Protein AF-0000000087426298 (afdb_homodimer)

Structure (mmCIF, N/CA/C/O backbone):
data_AF-0000000087426298-model_v1
#
loop_
_entity.id
_entity.type
_entity.pdbx_description
1 polymer '3-keto-5-aminohexanoate cleavage protein'
#
loop_
_atom_site.group_PDB
_atom_site.id
_atom_site.type_symbol
_atom_site.label_atom_id
_atom_site.label_alt_id
_atom_site.label_comp_id
_atom_site.label_asym_id
_atom_site.label_entity_id
_atom_site.label_seq_id
_atom_site.pdbx_PDB_ins_code
_atom_site.Cartn_x
_atom_site.Cartn_y
_atom_site.Cartn_z
_atom_site.occupancy
_atom_site.B_iso_or_equiv
_atom_site.auth_seq_id
_atom_site.auth_comp_id
_atom_site.auth_asym_id
_atom_site.auth_atom_id
_atom_site.pdbx_PDB_model_num
ATOM 1 N N . MET A 1 1 ? 4.633 -12.445 -34 1 60.09 1 MET A N 1
ATOM 2 C CA . MET A 1 1 ? 3.557 -13.164 -33.312 1 60.09 1 MET A CA 1
ATOM 3 C C . MET A 1 1 ? 3.508 -12.789 -31.844 1 60.09 1 MET A C 1
ATOM 5 O O . MET A 1 1 ? 4.527 -12.422 -31.266 1 60.09 1 MET A O 1
ATOM 9 N N . MET A 1 2 ? 2.24 -12.688 -31.297 1 80.25 2 MET A N 1
ATOM 10 C CA . MET A 1 2 ? 2.1 -12.344 -29.875 1 80.25 2 MET A CA 1
ATOM 11 C C . MET A 1 2 ? 2.717 -13.422 -29 1 80.25 2 MET A C 1
ATOM 13 O O . MET A 1 2 ? 2.689 -14.609 -29.344 1 80.25 2 MET A O 1
ATOM 17 N N . THR A 1 3 ? 3.381 -13.016 -28 1 95 3 THR A N 1
ATOM 18 C CA . THR A 1 3 ? 3.928 -13.938 -27.016 1 95 3 THR A CA 1
ATOM 19 C C . THR A 1 3 ? 2.842 -14.875 -26.5 1 95 3 THR A C 1
ATOM 21 O O . THR A 1 3 ? 1.746 -14.43 -26.141 1 95 3 THR A O 1
ATOM 24 N N . PRO A 1 4 ? 3.08 -16.188 -26.609 1 98.69 4 PRO A N 1
ATOM 25 C CA . PRO A 1 4 ? 2.076 -17.109 -26.094 1 98.69 4 PRO A CA 1
ATOM 26 C C . PRO A 1 4 ? 1.672 -16.812 -24.656 1 98.69 4 PRO A C 1
ATOM 28 O O . PRO A 1 4 ? 2.498 -16.359 -23.859 1 98.69 4 PRO A O 1
ATOM 31 N N . LEU A 1 5 ? 0.423 -17.109 -24.328 1 98.88 5 LEU A N 1
ATOM 32 C CA . LEU A 1 5 ? -0.177 -16.75 -23.047 1 98.88 5 LEU A CA 1
ATOM 33 C C . LEU A 1 5 ? 0.254 -17.734 -21.969 1 98.88 5 LEU A C 1
ATOM 35 O O . LEU A 1 5 ? 0.038 -18.938 -22.094 1 98.88 5 LEU A O 1
ATOM 39 N N . ILE A 1 6 ? 0.883 -17.203 -20.969 1 98.94 6 ILE A N 1
ATOM 40 C CA . ILE A 1 6 ? 1.142 -18 -19.766 1 98.94 6 ILE A CA 1
ATOM 41 C C . ILE A 1 6 ? -0.068 -17.938 -18.844 1 98.94 6 ILE A C 1
ATOM 43 O O . ILE A 1 6 ? -0.548 -16.844 -18.5 1 98.94 6 ILE A O 1
ATOM 47 N N . ILE A 1 7 ? -0.571 -19.078 -18.469 1 99 7 ILE A N 1
ATOM 48 C CA . ILE A 1 7 ? -1.646 -19.203 -17.5 1 99 7 ILE A CA 1
ATOM 49 C C . ILE A 1 7 ? -1.12 -19.859 -16.219 1 99 7 ILE A C 1
ATOM 51 O O . ILE A 1 7 ? -0.653 -21 -16.25 1 99 7 ILE A O 1
ATOM 55 N N . THR A 1 8 ? -1.146 -19.094 -15.141 1 98.94 8 THR A N 1
ATOM 56 C CA . THR A 1 8 ? -0.835 -19.625 -13.82 1 98.94 8 THR A CA 1
ATOM 57 C C . THR A 1 8 ? -2.113 -20 -13.07 1 98.94 8 THR A C 1
ATOM 59 O O . THR A 1 8 ? -3.02 -19.172 -12.93 1 98.94 8 THR A O 1
ATOM 62 N N . ALA A 1 9 ? -2.166 -21.219 -12.617 1 98.94 9 ALA A N 1
ATOM 63 C CA . ALA A 1 9 ? -3.309 -21.656 -11.82 1 98.94 9 ALA A CA 1
ATOM 64 C C . ALA A 1 9 ? -2.988 -21.609 -10.328 1 98.94 9 ALA A C 1
ATOM 66 O O . ALA A 1 9 ? -2.166 -22.375 -9.836 1 98.94 9 ALA A O 1
ATOM 67 N N . ALA A 1 10 ? -3.633 -20.719 -9.602 1 98.94 10 ALA A N 1
ATOM 68 C CA . ALA A 1 10 ? -3.531 -20.672 -8.148 1 98.94 10 ALA A CA 1
ATOM 69 C C . ALA A 1 10 ? -4.531 -21.625 -7.5 1 98.94 10 ALA A C 1
ATOM 71 O O . ALA A 1 10 ? -5.707 -21.281 -7.336 1 98.94 10 ALA A O 1
ATOM 72 N N . VAL A 1 11 ? -4.156 -22.734 -7.039 1 98.5 11 VAL A N 1
ATOM 73 C CA . VAL A 1 11 ? -5.055 -23.875 -6.922 1 98.5 11 VAL A CA 1
ATOM 74 C C . VAL A 1 11 ? -5.699 -23.891 -5.539 1 98.5 11 VAL A C 1
ATOM 76 O O . VAL A 1 11 ? -6.766 -24.484 -5.348 1 98.5 11 VAL A O 1
ATOM 79 N N . ASP A 1 12 ? -5.164 -23.266 -4.48 1 96.44 12 ASP A N 1
ATOM 80 C CA . ASP A 1 12 ? -5.785 -23.375 -3.166 1 96.44 12 ASP A CA 1
ATOM 81 C C . ASP A 1 12 ? -5.645 -22.078 -2.373 1 96.44 12 ASP A C 1
ATOM 83 O O . ASP A 1 12 ? -6.641 -21.5 -1.938 1 96.44 12 ASP A O 1
ATOM 87 N N . GLY A 1 13 ? -4.418 -21.578 -2.154 1 94.38 13 GLY A N 1
ATOM 88 C CA . GLY A 1 13 ? -4.242 -20.375 -1.357 1 94.38 13 GLY A CA 1
ATOM 89 C C . GLY A 1 13 ? -4.238 -20.641 0.136 1 94.38 13 GLY A C 1
ATOM 90 O O . GLY A 1 13 ? -4.535 -21.766 0.573 1 94.38 13 GLY A O 1
ATOM 91 N N . ALA A 1 14 ? -4.066 -19.641 0.958 1 94 14 ALA A N 1
ATOM 92 C CA . ALA A 1 14 ? -3.973 -19.797 2.408 1 94 14 ALA A CA 1
ATOM 93 C C . ALA A 1 14 ? -5.32 -19.531 3.074 1 94 14 ALA A C 1
ATOM 95 O O . ALA A 1 14 ? -5.617 -20.078 4.133 1 94 14 ALA A O 1
ATOM 96 N N . GLU A 1 15 ? -6.164 -18.781 2.42 1 91.5 15 GLU A N 1
ATOM 97 C CA . GLU A 1 15 ? -7.344 -18.266 3.113 1 91.5 15 GLU A CA 1
ATOM 98 C C . GLU A 1 15 ? -8.617 -18.938 2.607 1 91.5 15 GLU A C 1
ATOM 100 O O . GLU A 1 15 ? -9.648 -18.922 3.281 1 91.5 15 GLU A O 1
ATOM 105 N N . THR A 1 16 ? -8.609 -19.422 1.452 1 95.88 16 THR A N 1
ATOM 106 C CA . THR A 1 16 ? -9.781 -20.047 0.867 1 95.88 16 THR A CA 1
ATOM 107 C C . THR A 1 16 ? -9.992 -21.453 1.451 1 95.88 16 THR A C 1
ATOM 109 O O . THR A 1 16 ? -9.102 -22.297 1.376 1 95.88 16 THR A O 1
ATOM 112 N N . MET A 1 17 ? -11.172 -21.688 1.993 1 97.06 17 MET A N 1
ATOM 113 C CA . MET A 1 17 ? -11.461 -22.938 2.693 1 97.06 17 MET A CA 1
ATOM 114 C C . MET A 1 17 ? -12.578 -23.703 1.998 1 97.06 17 MET A C 1
ATOM 116 O O . MET A 1 17 ? -13.273 -23.156 1.137 1 97.06 17 MET A O 1
ATOM 120 N N . ARG A 1 18 ? -12.703 -25 2.406 1 97.94 18 ARG A N 1
ATOM 121 C CA . ARG A 1 18 ? -13.742 -25.844 1.829 1 97.94 18 ARG A CA 1
ATOM 122 C C . ARG A 1 18 ? -15.133 -25.359 2.23 1 97.94 18 ARG A C 1
ATOM 124 O O . ARG A 1 18 ? -16.125 -25.703 1.583 1 97.94 18 ARG A O 1
ATOM 131 N N . GLU A 1 19 ? -15.227 -24.594 3.307 1 97.31 19 GLU A N 1
ATOM 132 C CA . GLU A 1 19 ? -16.5 -23.969 3.678 1 97.31 19 GLU A CA 1
ATOM 133 C C . GLU A 1 19 ? -16.953 -22.969 2.627 1 97.31 19 GLU A C 1
ATOM 135 O O . GLU A 1 19 ? -18.141 -22.719 2.477 1 97.31 19 GLU A O 1
ATOM 140 N N . HIS A 1 20 ? -16.016 -22.391 1.903 1 97.19 20 HIS A N 1
ATOM 141 C CA . HIS A 1 20 ? -16.328 -21.453 0.83 1 97.19 20 HIS A CA 1
ATOM 142 C C . HIS A 1 20 ? -16.594 -22.188 -0.482 1 97.19 20 HIS A C 1
ATOM 144 O O . HIS A 1 20 ? -17.516 -21.844 -1.213 1 97.19 20 HIS A O 1
ATOM 150 N N . ASN A 1 21 ? -15.75 -23.125 -0.814 1 98.25 21 ASN A N 1
ATOM 151 C CA . ASN A 1 21 ? -15.844 -24.016 -1.977 1 98.25 21 ASN A CA 1
ATOM 152 C C . ASN A 1 21 ? -15.344 -25.422 -1.658 1 98.25 21 ASN A C 1
ATOM 154 O O . ASN A 1 21 ? -14.148 -25.609 -1.408 1 98.25 21 ASN A O 1
ATOM 158 N N . PRO A 1 22 ? -16.172 -26.359 -1.738 1 98 22 PRO A N 1
ATOM 159 C CA . PRO A 1 22 ? -15.812 -27.719 -1.304 1 98 22 PRO A CA 1
ATOM 160 C C . PRO A 1 22 ? -14.734 -28.344 -2.182 1 98 22 PRO A C 1
ATOM 162 O O . PRO A 1 22 ? -14.148 -29.375 -1.814 1 98 22 PRO A O 1
ATOM 165 N N . ASN A 1 23 ? -14.406 -27.703 -3.271 1 98 23 ASN A N 1
ATOM 166 C CA . ASN A 1 23 ? -13.469 -28.281 -4.227 1 98 23 ASN A CA 1
ATOM 167 C C . ASN A 1 23 ? -12.039 -27.812 -3.969 1 98 23 ASN A C 1
ATOM 169 O O . ASN A 1 23 ? -11.117 -28.203 -4.684 1 98 23 ASN A O 1
ATOM 173 N N . VAL A 1 24 ? -11.852 -27.016 -2.902 1 98.56 24 VAL A N 1
ATOM 174 C CA . VAL A 1 24 ? -10.508 -26.531 -2.584 1 98.56 24 VAL A CA 1
ATOM 175 C C . VAL A 1 24 ? -9.625 -27.703 -2.164 1 98.56 24 VAL A C 1
ATOM 177 O O . VAL A 1 24 ? -9.945 -28.422 -1.217 1 98.56 24 VAL A O 1
ATOM 180 N N . PRO A 1 25 ? -8.523 -27.891 -2.857 1 98.62 25 PRO A N 1
ATOM 181 C CA . PRO A 1 25 ? -7.648 -29 -2.447 1 98.62 25 PRO A CA 1
ATOM 182 C C . PRO A 1 25 ? -6.863 -28.688 -1.176 1 98.62 25 PRO A C 1
ATOM 184 O O . PRO A 1 25 ? -6.43 -27.547 -0.977 1 98.62 25 PRO A O 1
ATOM 187 N N . TYR A 1 26 ? -6.73 -29.719 -0.312 1 98.31 26 TYR A N 1
ATOM 188 C CA . TYR A 1 26 ? -5.977 -29.562 0.926 1 98.31 26 TYR A CA 1
ATOM 189 C C . TYR A 1 26 ? -4.715 -30.422 0.911 1 98.31 26 TYR A C 1
ATOM 191 O O . TYR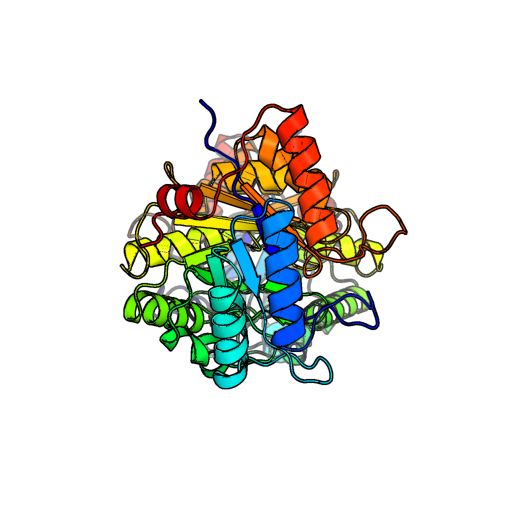 A 1 26 ? -3.605 -29.922 1.078 1 98.31 26 TYR A O 1
ATOM 199 N N . THR A 1 27 ? -4.801 -31.703 0.561 1 98.12 27 THR A N 1
ATOM 200 C CA . THR A 1 27 ? -3.697 -32.625 0.701 1 98.12 27 THR A CA 1
ATOM 201 C C . THR A 1 27 ? -2.744 -32.531 -0.487 1 98.12 27 THR A C 1
ATOM 203 O O . THR A 1 27 ? -3.148 -32.125 -1.581 1 98.12 27 THR A O 1
ATOM 206 N N . PRO A 1 28 ? -1.51 -33 -0.266 1 98.5 28 PRO A N 1
ATOM 207 C CA . PRO A 1 28 ? -0.576 -33 -1.395 1 98.5 28 PRO A CA 1
ATOM 208 C C . PRO A 1 28 ? -1.123 -33.781 -2.598 1 98.5 28 PRO A C 1
ATOM 210 O O . PRO A 1 28 ? -0.925 -33.344 -3.742 1 98.5 28 PRO A O 1
ATOM 213 N N . GLU A 1 29 ? -1.84 -34.844 -2.32 1 98.56 29 GLU A N 1
ATOM 214 C CA . GLU A 1 29 ? -2.436 -35.625 -3.396 1 98.56 29 GLU A CA 1
ATOM 215 C C . GLU A 1 29 ? -3.49 -34.812 -4.148 1 98.56 29 GLU A C 1
ATOM 217 O O . GLU A 1 29 ? -3.504 -34.781 -5.383 1 98.56 29 GLU A O 1
ATOM 222 N N . GLU A 1 30 ? -4.34 -34.188 -3.402 1 98.69 30 GLU A N 1
ATOM 223 C CA . GLU A 1 30 ? -5.387 -33.375 -4.016 1 98.69 30 GLU A CA 1
ATOM 224 C C . GLU A 1 30 ? -4.789 -32.219 -4.812 1 98.69 30 GLU A C 1
ATOM 226 O O . GLU A 1 30 ? -5.266 -31.891 -5.906 1 98.69 30 GLU A O 1
ATOM 231 N N . ILE A 1 31 ? -3.807 -31.562 -4.27 1 98.75 31 ILE A N 1
ATOM 232 C CA . ILE A 1 31 ? -3.146 -30.438 -4.926 1 98.75 31 ILE A CA 1
ATOM 233 C C . ILE A 1 31 ? -2.482 -30.906 -6.219 1 98.75 31 ILE A C 1
ATOM 235 O O . ILE A 1 31 ? -2.607 -30.266 -7.262 1 98.75 31 ILE A O 1
ATOM 239 N N . ALA A 1 32 ? -1.83 -32.031 -6.164 1 98.81 32 ALA A N 1
ATOM 240 C CA . ALA A 1 32 ? -1.186 -32.594 -7.352 1 98.81 32 ALA A CA 1
ATOM 241 C C . ALA A 1 32 ? -2.215 -32.938 -8.422 1 98.81 32 ALA A C 1
ATOM 243 O O . ALA A 1 32 ? -2.002 -32.656 -9.609 1 98.81 32 ALA A O 1
ATOM 244 N N . GLN A 1 33 ? -3.283 -33.562 -7.996 1 98.75 33 GLN A N 1
ATOM 245 C CA . GLN A 1 33 ? -4.344 -33.906 -8.945 1 98.75 33 GLN A CA 1
ATOM 246 C C . GLN A 1 33 ? -4.906 -32.625 -9.609 1 98.75 33 GLN A C 1
ATOM 248 O O . GLN A 1 33 ? -5.141 -32.625 -10.812 1 98.75 33 GLN A O 1
ATOM 253 N N . GLU A 1 34 ? -5.156 -31.625 -8.781 1 98.88 34 GLU A N 1
ATOM 254 C CA . GLU A 1 34 ? -5.645 -30.359 -9.32 1 98.88 34 GLU A CA 1
ATOM 255 C C . GLU A 1 34 ? -4.645 -29.75 -10.289 1 98.88 34 GLU A C 1
ATOM 257 O O . GLU A 1 34 ? -5.027 -29.203 -11.328 1 98.88 34 GLU A O 1
ATOM 262 N N . ALA A 1 35 ? -3.354 -29.828 -9.977 1 98.88 35 ALA A N 1
ATOM 263 C CA . ALA A 1 35 ? -2.301 -29.328 -10.852 1 98.88 35 ALA A CA 1
ATOM 264 C C . ALA A 1 35 ? -2.342 -30.016 -12.211 1 98.88 35 ALA A C 1
ATOM 266 O O . ALA A 1 35 ? -2.234 -29.359 -13.25 1 98.88 35 ALA A O 1
ATOM 267 N N . VAL A 1 36 ? -2.5 -31.328 -12.219 1 98.88 36 VAL A N 1
ATOM 268 C CA . VAL A 1 36 ? -2.561 -32.125 -13.445 1 98.88 36 VAL A CA 1
ATOM 269 C C . VAL A 1 36 ? -3.766 -31.672 -14.273 1 98.88 36 VAL A C 1
ATOM 271 O O . VAL A 1 36 ? -3.652 -31.469 -15.492 1 98.88 36 VAL A O 1
ATOM 274 N N . ARG A 1 37 ? -4.887 -31.5 -13.617 1 98.88 37 ARG A N 1
ATOM 275 C CA . ARG A 1 37 ? -6.094 -31.078 -14.312 1 98.88 37 ARG A CA 1
ATOM 276 C C . ARG A 1 37 ? -5.91 -29.688 -14.922 1 98.88 37 ARG A C 1
ATOM 278 O O . ARG A 1 37 ? -6.379 -29.406 -16.031 1 98.88 37 ARG A O 1
ATOM 285 N N . CYS A 1 38 ? -5.254 -28.797 -14.172 1 98.94 38 CYS A N 1
ATOM 286 C CA . CYS A 1 38 ? -4.984 -27.453 -14.672 1 98.94 38 CYS A CA 1
ATOM 287 C C . CYS A 1 38 ? -4.055 -27.484 -15.883 1 98.94 38 CYS A C 1
ATOM 289 O O . CYS A 1 38 ? -4.25 -26.75 -16.844 1 98.94 38 CYS A O 1
ATOM 291 N N . ARG A 1 39 ? -3.07 -28.375 -15.812 1 98.94 39 ARG A N 1
ATOM 292 C CA . ARG A 1 39 ? -2.174 -28.562 -16.953 1 98.94 39 ARG A CA 1
ATOM 293 C C . ARG A 1 39 ? -2.943 -29 -18.188 1 98.94 39 ARG A C 1
ATOM 295 O O . ARG A 1 39 ? -2.742 -28.453 -19.281 1 98.94 39 ARG A O 1
ATOM 302 N N . GLU A 1 40 ? -3.773 -29.953 -17.984 1 98.88 40 GLU A N 1
ATOM 303 C CA . GLU A 1 40 ? -4.582 -30.484 -19.078 1 98.88 40 GLU A CA 1
ATOM 304 C C . GLU A 1 40 ? -5.516 -29.406 -19.625 1 98.88 40 GLU A C 1
ATOM 306 O O . GLU A 1 40 ? -5.801 -29.391 -20.828 1 98.88 40 GLU A O 1
ATOM 311 N N . ALA A 1 41 ? -5.898 -28.484 -18.781 1 98.88 41 ALA A N 1
ATOM 312 C CA . ALA A 1 41 ? -6.809 -27.406 -19.172 1 98.88 41 ALA A CA 1
ATOM 313 C C . ALA A 1 41 ? -6.066 -26.297 -19.922 1 98.88 41 ALA A C 1
ATOM 315 O O . ALA A 1 41 ? -6.684 -25.469 -20.578 1 98.88 41 ALA A O 1
ATOM 316 N N . GLY A 1 42 ? -4.734 -26.219 -19.719 1 98.88 42 GLY A N 1
ATOM 317 C CA . GLY A 1 42 ? -3.99 -25.25 -20.5 1 98.88 42 GLY A CA 1
ATOM 318 C C . GLY A 1 42 ? -3.014 -24.438 -19.656 1 98.88 42 GLY A C 1
ATOM 319 O O . GLY A 1 42 ? -2.244 -23.641 -20.188 1 98.88 42 GLY A O 1
ATOM 320 N N . ALA A 1 43 ? -2.936 -24.672 -18.344 1 98.94 43 ALA A N 1
ATOM 321 C CA . ALA A 1 43 ? -2.029 -23.922 -17.484 1 98.94 43 ALA A CA 1
ATOM 322 C C . ALA A 1 43 ? -0.578 -24.328 -17.719 1 98.94 43 ALA A C 1
ATOM 324 O O . ALA A 1 43 ? -0.284 -25.516 -17.938 1 98.94 43 ALA A O 1
ATOM 325 N N . SER A 1 44 ? 0.279 -23.359 -17.656 1 98.75 44 SER A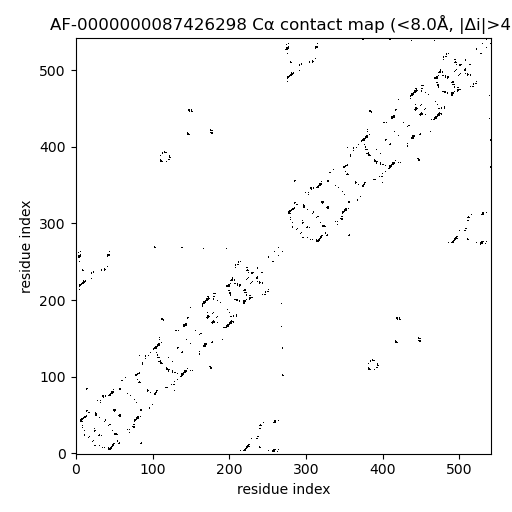 N 1
ATOM 326 C CA . SER A 1 44 ? 1.713 -23.594 -17.766 1 98.75 44 SER A CA 1
ATOM 327 C C . SER A 1 44 ? 2.352 -23.766 -16.391 1 98.75 44 SER A C 1
ATOM 329 O O . SER A 1 44 ? 3.455 -24.297 -16.281 1 98.75 44 SER A O 1
ATOM 331 N N . MET A 1 45 ? 1.693 -23.219 -15.398 1 98.88 45 MET A N 1
ATOM 332 C CA . MET A 1 45 ? 2.252 -23.125 -14.055 1 98.88 45 MET A CA 1
ATOM 333 C C . MET A 1 45 ? 1.154 -23.234 -13 1 98.88 45 MET A C 1
ATOM 335 O O . MET A 1 45 ? 0.023 -22.797 -13.234 1 98.88 45 MET A O 1
ATOM 339 N N . VAL A 1 46 ? 1.522 -23.859 -11.883 1 98.94 46 VAL A N 1
ATOM 340 C CA . VAL A 1 46 ? 0.636 -23.812 -10.727 1 98.94 46 VAL A CA 1
ATOM 341 C C . VAL A 1 46 ? 1.302 -23.016 -9.602 1 98.94 46 VAL A C 1
ATOM 343 O O . VAL A 1 46 ? 2.516 -23.109 -9.406 1 98.94 46 VAL A O 1
ATOM 346 N N . HIS A 1 47 ? 0.541 -22.172 -8.961 1 98.94 47 HIS A N 1
ATOM 347 C CA . HIS A 1 47 ? 0.861 -21.547 -7.684 1 98.94 47 HIS A CA 1
ATOM 348 C C . HIS A 1 47 ? 0.234 -22.297 -6.52 1 98.94 47 HIS A C 1
ATOM 350 O O . HIS A 1 47 ? -0.981 -22.516 -6.492 1 98.94 47 HIS A O 1
ATOM 356 N N . VAL A 1 48 ? 1.111 -22.688 -5.543 1 98.62 48 VAL A N 1
ATOM 357 C CA . VAL A 1 48 ? 0.574 -23.609 -4.539 1 98.62 48 VAL A CA 1
ATOM 358 C C . VAL A 1 48 ? 0.901 -23.078 -3.141 1 98.62 48 VAL A C 1
ATOM 360 O O . VAL A 1 48 ? 1.956 -22.484 -2.928 1 98.62 48 VAL A O 1
ATOM 363 N N . HIS A 1 49 ? 0.014 -23.312 -2.227 1 98.5 49 HIS A N 1
ATOM 364 C CA . HIS A 1 49 ? 0.175 -23.219 -0.78 1 98.5 49 HIS A CA 1
ATOM 365 C C . HIS A 1 49 ? 0.138 -24.609 -0.141 1 98.5 49 HIS A C 1
ATOM 367 O O . HIS A 1 49 ? -0.391 -25.562 -0.729 1 98.5 49 HIS A O 1
ATOM 373 N N . GLY A 1 50 ? 0.731 -24.734 1.001 1 97.88 50 GLY A N 1
ATOM 374 C CA . GLY A 1 50 ? 0.576 -25.969 1.776 1 97.88 50 GLY A CA 1
ATOM 375 C C . GLY A 1 50 ? -0.59 -25.906 2.746 1 97.88 50 GLY A C 1
ATOM 376 O O . GLY A 1 50 ? -0.958 -24.828 3.223 1 97.88 50 GLY A O 1
ATOM 377 N N . ARG A 1 51 ? -1.105 -27.062 2.963 1 97.81 51 ARG A N 1
ATOM 378 C CA . ARG A 1 51 ? -2.203 -27.219 3.91 1 97.81 51 ARG A CA 1
ATOM 379 C C . ARG A 1 51 ? -2 -28.453 4.793 1 97.81 51 ARG A C 1
ATOM 381 O O . ARG A 1 51 ? -1.438 -29.453 4.348 1 97.81 51 ARG A O 1
ATOM 388 N N . GLU A 1 52 ? -2.479 -28.297 6.027 1 96.44 52 GLU A N 1
ATOM 389 C CA . GLU A 1 52 ? -2.693 -29.5 6.832 1 96.44 52 GLU A CA 1
ATOM 390 C C . GLU A 1 52 ? -3.945 -30.25 6.387 1 96.44 52 GLU A C 1
ATOM 392 O O . GLU A 1 52 ? -4.727 -29.734 5.582 1 96.44 52 GLU A O 1
ATOM 397 N N . ASP A 1 53 ? -4.16 -31.391 6.949 1 94.5 53 ASP A N 1
ATOM 398 C CA . ASP A 1 53 ? -5.285 -32.219 6.551 1 94.5 53 ASP A CA 1
ATOM 399 C C . ASP A 1 53 ? -6.617 -31.531 6.812 1 94.5 53 ASP A C 1
ATOM 401 O O . ASP A 1 53 ? -7.582 -31.734 6.078 1 94.5 53 ASP A O 1
ATOM 405 N N . ASP A 1 54 ? -6.645 -30.703 7.816 1 95.38 54 ASP A N 1
ATOM 406 C CA . ASP A 1 54 ? -7.891 -30.031 8.18 1 95.38 54 ASP A CA 1
ATOM 407 C C . ASP A 1 54 ? -8.055 -28.719 7.434 1 95.38 54 ASP A C 1
ATOM 409 O O . ASP A 1 54 ? -9 -27.969 7.68 1 95.38 54 ASP A O 1
ATOM 413 N N . GLY A 1 55 ? -7.09 -28.406 6.609 1 96.88 55 GLY A N 1
ATOM 414 C CA . GLY A 1 55 ? -7.18 -27.203 5.793 1 96.88 55 GLY A CA 1
ATOM 415 C C . GLY A 1 55 ? -6.34 -26.062 6.32 1 96.88 55 GLY A C 1
ATOM 416 O O . GLY A 1 55 ? -6.168 -25.047 5.645 1 96.88 55 GLY A O 1
ATOM 417 N N . THR A 1 56 ? -5.758 -26.234 7.523 1 97.19 56 THR A N 1
ATOM 418 C CA . THR A 1 56 ? -4.926 -25.172 8.102 1 97.19 56 THR A CA 1
ATOM 419 C C . THR A 1 56 ? -3.701 -24.922 7.223 1 97.19 56 THR A C 1
ATOM 421 O O . THR A 1 56 ? -3.006 -25.859 6.824 1 97.19 56 THR A O 1
ATOM 424 N N . PRO A 1 57 ? -3.51 -23.656 6.867 1 97.19 57 PRO A N 1
ATOM 425 C CA . PRO A 1 57 ? -2.318 -23.375 6.062 1 97.19 57 PRO A CA 1
ATOM 426 C C . PRO A 1 57 ? -1.024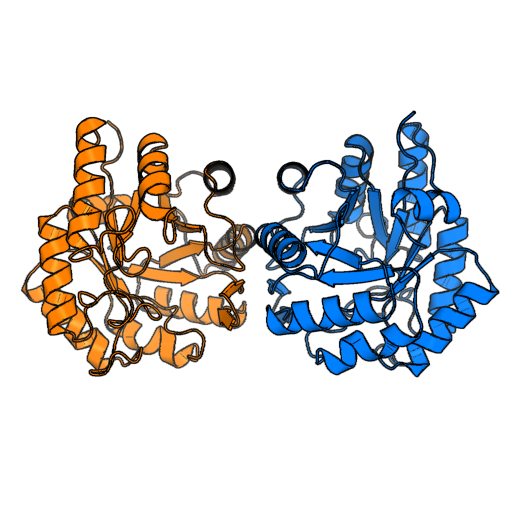 -23.797 6.758 1 97.19 57 PRO A C 1
ATOM 428 O O . PRO A 1 57 ? -0.902 -23.656 7.977 1 97.19 57 PRO A O 1
ATOM 431 N N . THR A 1 58 ? -0.11 -24.312 5.992 1 97.25 58 THR A N 1
ATOM 432 C CA . THR A 1 58 ? 1.198 -24.688 6.523 1 97.25 58 THR A CA 1
ATOM 433 C C . THR A 1 58 ? 2.297 -24.391 5.504 1 97.25 58 THR A C 1
ATOM 435 O O . THR A 1 58 ? 2.039 -24.375 4.297 1 97.25 58 THR A O 1
ATOM 438 N N . GLN A 1 59 ? 3.461 -24.078 5.992 1 97.5 59 GLN A N 1
ATOM 439 C CA . GLN A 1 59 ? 4.641 -23.938 5.148 1 97.5 59 GLN A CA 1
ATOM 440 C C . GLN A 1 59 ? 5.676 -25.016 5.461 1 97.5 59 GLN A C 1
ATOM 442 O O . GLN A 1 59 ? 6.855 -24.859 5.121 1 97.5 59 GLN A O 1
ATOM 447 N N . ALA A 1 60 ? 5.137 -26.062 5.992 1 97.19 60 ALA A N 1
ATOM 448 C CA . ALA A 1 60 ? 6.031 -27.156 6.367 1 97.19 60 ALA A CA 1
ATOM 449 C C . ALA A 1 60 ? 6.738 -27.734 5.145 1 97.19 60 ALA A C 1
ATOM 451 O O . ALA A 1 60 ? 6.098 -28.047 4.141 1 97.19 60 ALA A O 1
ATOM 452 N N . ARG A 1 61 ? 8.039 -27.891 5.277 1 98.12 61 ARG A N 1
ATOM 453 C CA . ARG A 1 61 ? 8.883 -28.344 4.18 1 98.12 61 ARG A CA 1
ATOM 454 C C . ARG A 1 61 ? 8.406 -29.703 3.656 1 98.12 61 ARG A C 1
ATOM 456 O O . ARG A 1 61 ? 8.383 -29.922 2.445 1 98.12 61 ARG A O 1
ATOM 463 N N . ASP A 1 62 ? 8.055 -30.609 4.547 1 98.31 62 ASP A N 1
ATOM 464 C CA . ASP A 1 62 ? 7.648 -31.953 4.152 1 98.31 62 ASP A CA 1
ATOM 465 C C . ASP A 1 62 ? 6.383 -31.922 3.297 1 98.31 62 ASP A C 1
ATOM 467 O O . ASP A 1 62 ? 6.242 -32.719 2.355 1 98.31 62 ASP A O 1
ATOM 471 N N . VAL A 1 63 ? 5.473 -31.078 3.648 1 98.44 63 VAL A N 1
ATOM 472 C CA . VAL A 1 63 ? 4.242 -30.938 2.881 1 98.44 63 VAL A CA 1
ATOM 473 C C . VAL A 1 63 ? 4.562 -30.438 1.474 1 98.44 63 VAL A C 1
ATOM 475 O O . VAL A 1 63 ? 4.094 -31.016 0.486 1 98.44 63 VAL A O 1
ATOM 478 N N . PHE A 1 64 ? 5.379 -29.453 1.339 1 98.75 64 PHE A N 1
ATOM 479 C CA . PHE A 1 64 ? 5.75 -28.906 0.041 1 98.75 64 PHE A CA 1
ATOM 480 C C . PHE A 1 64 ? 6.539 -29.922 -0.771 1 98.75 64 PHE A C 1
ATOM 482 O O . PHE A 1 64 ? 6.414 -29.984 -1.996 1 98.75 64 PHE A O 1
ATOM 489 N N . GLU A 1 65 ? 7.367 -30.672 -0.074 1 98.81 65 GLU A N 1
ATOM 490 C CA . GLU A 1 65 ? 8.109 -31.734 -0.757 1 98.81 65 GLU A CA 1
ATOM 491 C C . GLU A 1 65 ? 7.16 -32.75 -1.39 1 98.81 65 GLU A C 1
ATOM 493 O O . GLU A 1 65 ? 7.352 -33.156 -2.539 1 98.81 65 GLU A O 1
ATOM 498 N N . GLN A 1 66 ? 6.191 -33.125 -0.646 1 98.81 66 GLN A N 1
ATOM 499 C CA . GLN A 1 66 ? 5.211 -34.062 -1.17 1 98.81 66 GLN A CA 1
ATOM 500 C C . GLN A 1 66 ? 4.461 -33.469 -2.359 1 98.81 66 GLN A C 1
ATOM 502 O O . GLN A 1 66 ? 4.27 -34.125 -3.377 1 98.81 66 GLN A O 1
ATOM 507 N N . ILE A 1 67 ? 4.023 -32.219 -2.24 1 98.81 67 ILE A N 1
ATOM 508 C CA . ILE A 1 67 ? 3.311 -31.531 -3.314 1 98.81 67 ILE A CA 1
ATOM 509 C C . ILE A 1 67 ? 4.172 -31.516 -4.574 1 98.81 67 ILE A C 1
ATOM 511 O O . ILE A 1 67 ? 3.727 -31.953 -5.645 1 98.81 67 ILE A O 1
ATOM 515 N N . LEU A 1 68 ? 5.402 -31.062 -4.406 1 98.88 68 LEU A N 1
ATOM 516 C CA . LEU A 1 68 ? 6.316 -30.906 -5.535 1 98.88 68 LEU A CA 1
ATOM 517 C C . LEU A 1 68 ? 6.562 -32.25 -6.215 1 98.88 68 LEU A C 1
ATOM 519 O O . LEU A 1 68 ? 6.441 -32.375 -7.438 1 98.88 68 LEU A O 1
ATOM 523 N N . ASN A 1 69 ? 6.863 -33.281 -5.438 1 98.81 69 ASN A N 1
ATOM 524 C CA . ASN A 1 69 ? 7.168 -34.594 -5.98 1 98.81 69 ASN A CA 1
ATOM 525 C C . ASN A 1 69 ? 5.965 -35.219 -6.699 1 98.81 69 ASN A C 1
ATOM 527 O O . ASN A 1 69 ? 6.098 -35.75 -7.805 1 98.81 69 ASN A O 1
ATOM 531 N N . LYS A 1 70 ? 4.84 -35.094 -6.059 1 98.88 70 LYS A N 1
ATOM 532 C CA . LYS A 1 70 ? 3.641 -35.656 -6.652 1 98.88 70 LYS A CA 1
ATOM 533 C C . LYS A 1 70 ? 3.281 -34.969 -7.961 1 98.88 70 LYS A C 1
ATOM 535 O O . LYS A 1 70 ? 2.803 -35.625 -8.898 1 98.88 70 LYS A O 1
ATOM 540 N N . ILE A 1 71 ? 3.463 -33.656 -8.047 1 98.88 71 ILE A N 1
ATOM 541 C CA . ILE A 1 71 ? 3.188 -32.938 -9.289 1 98.88 71 ILE A CA 1
ATOM 542 C C . ILE A 1 71 ? 4.191 -33.344 -10.359 1 98.88 71 ILE A C 1
ATOM 544 O O . ILE A 1 71 ? 3.809 -33.688 -11.477 1 98.88 71 ILE A O 1
ATOM 548 N N . ARG A 1 72 ? 5.465 -33.375 -10.047 1 98.56 72 ARG A N 1
ATOM 549 C CA . ARG A 1 72 ? 6.523 -33.625 -11.016 1 98.56 72 ARG A CA 1
ATOM 550 C C . ARG A 1 72 ? 6.465 -35.062 -11.539 1 98.56 72 ARG A C 1
ATOM 552 O O . ARG A 1 72 ? 6.879 -35.344 -12.664 1 98.56 72 ARG A O 1
ATOM 559 N N . GLU A 1 73 ? 5.93 -35.906 -10.766 1 98.44 73 GLU A N 1
ATOM 560 C CA . GLU A 1 73 ? 5.77 -37.312 -11.188 1 98.44 73 GLU A CA 1
ATOM 561 C C . GLU A 1 73 ? 4.703 -37.438 -12.266 1 98.44 73 GLU A C 1
ATOM 563 O O . GLU A 1 73 ? 4.719 -38.406 -13.047 1 98.44 73 GLU A O 1
ATOM 568 N N . ARG A 1 74 ? 3.826 -36.469 -12.398 1 98.19 74 ARG A N 1
ATOM 569 C CA . ARG A 1 74 ? 2.611 -36.688 -13.172 1 98.19 74 ARG A CA 1
ATOM 570 C C . ARG A 1 74 ? 2.475 -35.656 -14.289 1 98.19 74 ARG A C 1
ATOM 572 O O . ARG A 1 74 ? 1.667 -35.844 -15.203 1 98.19 74 ARG A O 1
ATOM 579 N N . SER A 1 75 ? 3.213 -34.594 -14.133 1 98.56 75 SER A N 1
ATOM 580 C CA . SER A 1 75 ? 2.953 -33.469 -15.016 1 98.56 75 SER A CA 1
ATOM 581 C C . SER A 1 75 ? 4.219 -32.656 -15.258 1 98.56 75 SER A C 1
ATOM 583 O O . SER A 1 75 ? 5.102 -32.625 -14.398 1 98.56 75 SER A O 1
ATOM 585 N N . ASP A 1 76 ? 4.332 -32.031 -16.422 1 98.62 76 ASP A N 1
ATOM 586 C CA . ASP A 1 76 ? 5.441 -31.141 -16.734 1 98.62 76 ASP A CA 1
ATOM 587 C C . ASP A 1 76 ? 5.117 -29.719 -16.312 1 98.62 76 ASP A C 1
ATOM 589 O O . ASP A 1 76 ? 5.867 -28.781 -16.625 1 98.62 76 ASP A O 1
ATOM 593 N N . ILE A 1 77 ? 3.975 -29.531 -15.648 1 98.88 77 ILE A N 1
ATOM 594 C CA . ILE A 1 77 ? 3.555 -28.203 -15.25 1 98.88 77 ILE A CA 1
ATOM 595 C C . ILE A 1 77 ? 4.594 -27.578 -14.32 1 98.88 77 ILE A C 1
ATOM 597 O O . ILE A 1 77 ? 5.168 -28.281 -13.477 1 98.88 77 ILE A O 1
ATOM 601 N N . LEU A 1 78 ? 4.934 -26.266 -14.508 1 98.88 78 LEU A N 1
ATOM 602 C CA . LEU A 1 78 ? 5.84 -25.578 -13.602 1 98.88 78 LEU A CA 1
ATOM 603 C C . LEU A 1 78 ? 5.188 -25.375 -12.234 1 98.88 78 LEU A C 1
ATOM 605 O O . LEU A 1 78 ? 3.973 -25.203 -12.141 1 98.88 78 LEU A O 1
ATOM 609 N N . VAL A 1 79 ? 6.012 -25.391 -11.195 1 98.94 79 VAL A N 1
ATOM 610 C CA . VAL A 1 79 ? 5.484 -25.281 -9.836 1 98.94 79 VAL A CA 1
ATOM 611 C C . VAL A 1 79 ? 6.035 -24.016 -9.18 1 98.94 79 VAL A C 1
ATOM 613 O O . VAL A 1 79 ? 7.25 -23.828 -9.086 1 98.94 79 VAL A O 1
ATOM 616 N N . GLN A 1 80 ? 5.164 -23.188 -8.773 1 98.88 80 GLN A N 1
ATOM 617 C CA . GLN A 1 80 ? 5.496 -21.969 -8.031 1 98.88 80 GLN A CA 1
ATOM 618 C C . GLN A 1 80 ? 5.051 -22.062 -6.578 1 98.88 80 GLN A C 1
ATOM 620 O O . GLN A 1 80 ? 3.879 -22.344 -6.297 1 98.88 80 GLN A O 1
ATOM 625 N N . PHE A 1 81 ? 6.004 -21.828 -5.652 1 98.75 81 PHE A N 1
ATOM 626 C CA . PHE A 1 81 ? 5.688 -21.844 -4.227 1 98.75 81 PHE A CA 1
ATOM 627 C C . PHE A 1 81 ? 5.277 -20.453 -3.752 1 98.75 81 PHE A C 1
ATOM 629 O O . PHE A 1 81 ? 5.875 -19.453 -4.148 1 98.75 81 PHE A O 1
ATOM 636 N N . SER A 1 82 ? 4.258 -20.453 -2.936 1 98.19 82 SER A N 1
ATOM 637 C CA . SER A 1 82 ? 3.988 -19.219 -2.195 1 98.19 82 SER A CA 1
ATOM 638 C C . SER A 1 82 ? 5.027 -19 -1.103 1 98.19 82 SER A C 1
ATOM 640 O O . SER A 1 82 ? 5.312 -19.906 -0.312 1 98.19 82 SER A O 1
ATOM 642 N N . THR A 1 83 ? 5.562 -17.797 -1.041 1 97.44 83 THR A N 1
ATOM 643 C CA . THR A 1 83 ? 6.34 -17.391 0.126 1 97.44 83 THR A CA 1
ATOM 644 C C . THR A 1 83 ? 5.512 -16.5 1.041 1 97.44 83 THR A C 1
ATOM 646 O O . THR A 1 83 ? 6.008 -16.016 2.064 1 97.44 83 THR A O 1
ATOM 649 N N . GLY A 1 84 ? 4.344 -16.234 0.668 1 94.19 84 GLY A N 1
ATOM 650 C CA . GLY A 1 84 ? 3.471 -15.43 1.505 1 94.19 84 GLY A CA 1
ATOM 651 C C . GLY A 1 84 ? 2.912 -16.188 2.691 1 94.19 84 GLY A C 1
ATOM 652 O O . GLY A 1 84 ? 2.785 -15.641 3.787 1 94.19 84 GLY A O 1
ATOM 653 N N . GLY A 1 85 ? 2.582 -17.516 2.422 1 92.75 85 GLY A N 1
ATOM 654 C CA . GLY A 1 85 ? 1.949 -18.281 3.475 1 92.75 85 GLY A CA 1
ATOM 655 C C . GLY A 1 85 ? 0.671 -17.656 3.994 1 92.75 85 GLY A C 1
ATOM 656 O O . GLY A 1 85 ? -0.133 -17.141 3.217 1 92.75 85 GLY A O 1
ATOM 657 N N . ALA A 1 86 ? 0.445 -17.875 5.266 1 88.31 86 ALA A N 1
ATOM 658 C CA . ALA A 1 86 ? -0.643 -17.156 5.938 1 88.31 86 ALA A CA 1
ATOM 659 C C . ALA A 1 86 ? -0.14 -15.883 6.602 1 88.31 86 ALA A C 1
ATOM 661 O O . ALA A 1 86 ? 1.056 -15.75 6.871 1 88.31 86 ALA A O 1
ATOM 662 N N . VAL A 1 87 ? -0.988 -14.984 6.91 1 86.06 87 VAL A N 1
ATOM 663 C CA . VAL A 1 87 ? -0.642 -13.641 7.371 1 86.06 87 VAL A CA 1
ATOM 664 C C . VAL A 1 87 ? 0.063 -13.727 8.727 1 86.06 87 VAL A C 1
ATOM 666 O O . VAL A 1 87 ? 0.75 -12.789 9.133 1 86.06 87 VAL A O 1
ATOM 669 N N . TRP A 1 88 ? -0.03 -14.883 9.422 1 89.56 88 TRP A N 1
ATOM 670 C CA . TRP A 1 88 ? 0.492 -14.961 10.781 1 89.56 88 TRP A CA 1
ATOM 671 C C . TRP A 1 88 ? 1.85 -15.656 10.805 1 89.56 88 TRP A C 1
ATOM 673 O O . TRP A 1 88 ? 2.484 -15.758 11.859 1 89.56 88 TRP A O 1
ATOM 683 N N . MET A 1 89 ? 2.305 -16.141 9.727 1 94.12 89 MET A N 1
ATOM 684 C CA . MET A 1 89 ? 3.516 -16.953 9.695 1 94.12 89 MET A CA 1
ATOM 685 C C . MET A 1 89 ? 4.766 -16.078 9.711 1 94.12 89 MET A C 1
ATOM 687 O O . MET A 1 89 ? 4.785 -15.008 9.102 1 94.12 89 MET A O 1
ATOM 691 N N . SER A 1 90 ? 5.812 -16.578 10.328 1 96.44 90 SER A N 1
ATOM 692 C CA . SER A 1 90 ? 7.109 -15.906 10.312 1 96.44 90 SER A CA 1
ATOM 693 C C . SER A 1 90 ? 7.805 -16.062 8.969 1 96.44 90 SER A C 1
ATOM 695 O O . SER A 1 90 ? 7.461 -16.953 8.188 1 96.44 90 SER A O 1
ATOM 697 N N . VAL A 1 91 ? 8.766 -15.211 8.688 1 97.44 91 VAL A N 1
ATOM 698 C CA . VAL A 1 91 ? 9.492 -15.281 7.426 1 97.44 91 VAL A CA 1
ATOM 699 C C . VAL A 1 91 ? 10.266 -16.594 7.348 1 97.44 91 VAL A C 1
ATOM 701 O O . VAL A 1 91 ? 10.398 -17.172 6.27 1 97.44 91 VAL A O 1
ATOM 704 N N . GLU A 1 92 ? 10.805 -17.109 8.492 1 97.38 92 GLU A N 1
ATOM 705 C CA . GLU A 1 92 ? 11.531 -18.375 8.523 1 97.38 92 GLU A CA 1
ATOM 706 C C . GLU A 1 92 ? 10.641 -19.531 8.07 1 97.38 92 GLU A C 1
ATOM 708 O O . GLU A 1 92 ? 11.078 -20.406 7.32 1 97.38 92 GLU A O 1
ATOM 713 N N . GLU A 1 93 ? 9.414 -19.5 8.555 1 97.31 93 GLU A N 1
ATOM 714 C CA . GLU A 1 93 ? 8.453 -20.516 8.125 1 97.31 93 GLU A CA 1
ATOM 715 C C . GLU A 1 93 ? 8.141 -20.375 6.641 1 97.31 93 GLU A C 1
ATOM 717 O O . GLU A 1 93 ? 8.094 -21.375 5.922 1 97.31 93 GLU A O 1
ATOM 722 N N . ARG A 1 94 ? 8 -19.156 6.18 1 98 94 ARG A N 1
ATOM 723 C CA . ARG A 1 94 ? 7.559 -18.859 4.82 1 98 94 ARG A CA 1
ATOM 724 C C . ARG A 1 94 ? 8.586 -19.328 3.799 1 98 94 ARG A C 1
ATOM 726 O O . ARG A 1 94 ? 8.234 -19.703 2.674 1 98 94 ARG A O 1
ATOM 733 N N . ILE A 1 95 ? 9.844 -19.375 4.18 1 98.19 95 ILE A N 1
ATOM 734 C CA . ILE A 1 95 ? 10.875 -19.641 3.18 1 98.19 95 ILE A CA 1
ATOM 735 C C . ILE A 1 95 ? 11.5 -21 3.432 1 98.19 95 ILE A C 1
ATOM 737 O O . ILE A 1 95 ? 12.5 -21.359 2.801 1 98.19 95 ILE A O 1
ATOM 741 N N . GLU A 1 96 ? 10.953 -21.75 4.293 1 96.75 96 GLU A N 1
ATOM 742 C CA . GLU A 1 96 ? 11.531 -23.016 4.754 1 96.75 96 GLU A CA 1
ATOM 743 C C . GLU A 1 96 ? 11.695 -24 3.602 1 96.75 96 GLU A C 1
ATOM 745 O O . GLU A 1 96 ? 12.703 -24.703 3.518 1 96.75 96 GLU A O 1
ATOM 750 N N . ALA A 1 97 ? 10.797 -24.062 2.715 1 98.06 97 ALA A N 1
ATOM 751 C CA . ALA A 1 97 ? 10.727 -25.141 1.724 1 98.06 97 ALA A CA 1
ATOM 752 C C . ALA A 1 97 ? 11.469 -24.75 0.446 1 98.06 97 ALA A C 1
ATOM 754 O O . ALA A 1 97 ? 11.531 -25.531 -0.502 1 98.06 97 ALA A O 1
ATOM 755 N N . LEU A 1 98 ? 12.086 -23.562 0.376 1 98.56 98 LEU A N 1
ATOM 756 C CA . LEU A 1 98 ? 12.664 -23.062 -0.867 1 98.56 98 LEU A CA 1
ATOM 757 C C . LEU A 1 98 ? 13.883 -23.875 -1.271 1 98.56 98 LEU A C 1
ATOM 759 O O . LEU A 1 98 ? 14.297 -23.859 -2.434 1 98.56 98 LEU A O 1
ATOM 763 N N . ASP A 1 99 ? 14.453 -24.594 -0.319 1 98.31 99 ASP A N 1
ATOM 764 C CA . ASP A 1 99 ? 15.594 -25.438 -0.64 1 98.31 99 ASP A CA 1
ATOM 765 C C . ASP A 1 99 ? 15.18 -26.609 -1.535 1 98.31 99 ASP A C 1
ATOM 767 O O . ASP A 1 99 ? 16.031 -27.281 -2.113 1 98.31 99 ASP A O 1
ATOM 771 N N . LEU A 1 100 ? 13.836 -26.859 -1.693 1 98.62 100 LEU A N 1
ATOM 772 C CA . LEU A 1 100 ? 13.312 -27.891 -2.578 1 98.62 100 LEU A CA 1
ATOM 773 C C . LEU A 1 100 ? 13.406 -27.453 -4.035 1 98.62 100 LEU A C 1
ATOM 775 O O . LEU A 1 100 ? 13.148 -28.25 -4.941 1 98.62 100 LEU A O 1
ATOM 779 N N . ARG A 1 101 ? 13.672 -26.219 -4.301 1 97.94 101 ARG A N 1
ATOM 780 C CA . ARG A 1 101 ? 13.961 -25.641 -5.613 1 97.94 101 ARG A 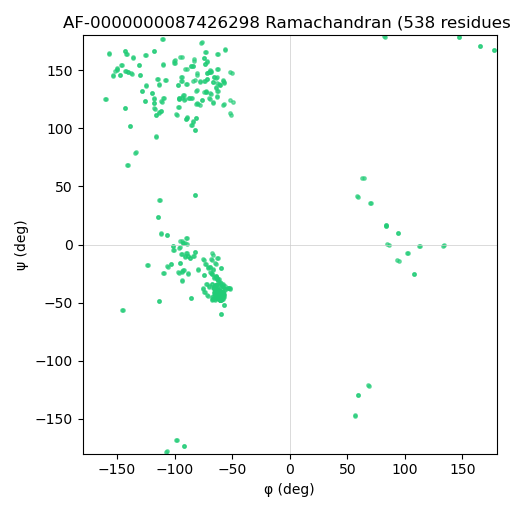CA 1
ATOM 781 C C . ARG A 1 101 ? 12.773 -25.781 -6.551 1 97.94 101 ARG A C 1
ATOM 783 O O . ARG A 1 101 ? 12.883 -26.391 -7.621 1 97.94 101 ARG A O 1
ATOM 790 N N . PRO A 1 102 ? 11.602 -25.219 -6.102 1 98.69 102 PRO A N 1
ATOM 791 C CA . PRO A 1 102 ? 10.539 -25.094 -7.105 1 98.69 102 PRO A CA 1
ATOM 792 C C . PRO A 1 102 ? 10.984 -24.297 -8.328 1 98.69 102 PRO A C 1
ATOM 794 O O . PRO A 1 102 ? 12.062 -23.703 -8.328 1 98.69 102 PRO A O 1
ATOM 797 N N . ASP A 1 103 ? 10.195 -24.328 -9.375 1 98.62 103 ASP A N 1
ATOM 798 C CA . ASP A 1 103 ? 10.555 -23.578 -10.578 1 98.62 103 ASP A CA 1
ATOM 799 C C . ASP A 1 103 ? 10.539 -22.078 -10.312 1 98.62 103 ASP A C 1
ATOM 801 O O . ASP A 1 103 ? 11.398 -21.344 -10.82 1 98.62 103 ASP A O 1
ATOM 805 N N . MET A 1 104 ? 9.547 -21.594 -9.578 1 98.81 104 MET A N 1
ATOM 806 C CA . MET A 1 104 ? 9.398 -20.203 -9.195 1 98.81 104 MET A CA 1
ATOM 807 C C . MET A 1 104 ? 8.867 -20.078 -7.766 1 98.81 104 MET A C 1
ATOM 809 O O . MET A 1 104 ? 8.383 -21.062 -7.199 1 98.81 104 MET A O 1
ATOM 813 N N . ALA A 1 105 ? 8.992 -18.938 -7.203 1 98.81 105 ALA A N 1
ATOM 814 C CA . ALA A 1 105 ? 8.383 -18.578 -5.926 1 98.81 105 ALA A CA 1
ATOM 815 C C . ALA A 1 105 ? 7.992 -17.094 -5.906 1 98.81 105 ALA A C 1
ATOM 817 O O . ALA A 1 105 ? 8.57 -16.281 -6.625 1 98.81 105 ALA A O 1
ATOM 818 N N . THR A 1 106 ? 7.039 -16.828 -5.109 1 98.75 106 THR A N 1
ATOM 819 C CA . THR A 1 106 ? 6.555 -15.461 -5.078 1 98.75 106 THR A CA 1
ATOM 820 C C . THR A 1 106 ? 7.418 -14.602 -4.152 1 98.75 106 THR A C 1
ATOM 822 O O . THR A 1 106 ? 8.062 -15.125 -3.24 1 98.75 106 THR A O 1
ATOM 825 N N . LEU A 1 107 ? 7.461 -13.375 -4.402 1 98.88 107 LEU A N 1
ATOM 826 C CA . LEU A 1 107 ? 8.086 -12.352 -3.566 1 98.88 107 LEU A CA 1
ATOM 827 C C . LEU A 1 107 ? 7.219 -11.102 -3.508 1 98.88 107 LEU A C 1
ATOM 829 O O . LEU A 1 107 ? 7.172 -10.328 -4.469 1 98.88 107 LEU A O 1
ATOM 833 N N . THR A 1 108 ? 6.527 -10.969 -2.408 1 98.81 108 THR A N 1
ATOM 834 C CA . THR A 1 108 ? 5.762 -9.742 -2.189 1 98.81 108 THR A CA 1
ATOM 835 C C . THR A 1 108 ? 6.664 -8.625 -1.681 1 98.81 108 THR A C 1
ATOM 837 O O . THR A 1 108 ? 7.398 -8.805 -0.709 1 98.81 108 THR A O 1
ATOM 840 N N . THR A 1 109 ? 6.547 -7.445 -2.27 1 98.81 109 THR A N 1
ATOM 841 C CA . THR A 1 109 ? 7.566 -6.438 -1.993 1 98.81 109 THR A CA 1
ATOM 842 C C . THR A 1 109 ? 6.973 -5.266 -1.216 1 98.81 109 THR A C 1
ATOM 844 O O . THR A 1 109 ? 7.32 -4.109 -1.462 1 98.81 109 THR A O 1
ATOM 847 N N . GLY A 1 110 ? 6.078 -5.559 -0.302 1 98.69 110 GLY A N 1
ATOM 848 C CA . GLY A 1 110 ? 5.539 -4.547 0.592 1 98.69 110 GLY A CA 1
ATOM 849 C C . GLY A 1 110 ? 4.469 -5.078 1.522 1 98.69 110 GLY A C 1
ATOM 850 O O . GLY A 1 110 ? 3.963 -6.188 1.326 1 98.69 110 GLY A O 1
ATOM 851 N N . THR A 1 111 ? 4.117 -4.312 2.527 1 98.69 111 THR A N 1
ATOM 852 C CA . THR A 1 111 ? 3.08 -4.645 3.496 1 98.69 111 THR A CA 1
ATOM 853 C C . THR A 1 111 ? 1.739 -4.051 3.08 1 98.69 111 THR A C 1
ATOM 855 O O . THR A 1 111 ? 1.685 -2.938 2.553 1 98.69 111 THR A O 1
ATOM 858 N N . VAL A 1 112 ? 0.632 -4.762 3.336 1 98.56 112 VAL A N 1
ATOM 859 C CA . VAL A 1 112 ? -0.677 -4.277 2.91 1 98.56 112 VAL A CA 1
ATOM 860 C C . VAL A 1 112 ? -1.759 -4.836 3.832 1 98.56 112 VAL A C 1
ATOM 862 O O . VAL A 1 112 ? -1.617 -5.938 4.371 1 98.56 112 VAL A O 1
ATOM 865 N N . ASN A 1 113 ? -2.736 -4.043 4.055 1 98.31 113 ASN A N 1
ATOM 866 C CA . ASN A 1 113 ? -3.893 -4.602 4.75 1 98.31 113 ASN A CA 1
ATOM 867 C C . ASN A 1 113 ? -4.559 -5.707 3.936 1 98.31 113 ASN A C 1
ATOM 869 O O . ASN A 1 113 ? -4.629 -5.621 2.709 1 98.31 113 ASN A O 1
ATOM 873 N N . PHE A 1 114 ? -5.043 -6.699 4.551 1 96.56 114 PHE A N 1
ATOM 874 C CA . PHE A 1 114 ? -5.699 -7.879 3.994 1 96.56 114 PHE A CA 1
ATOM 875 C C . PHE A 1 114 ? -6.977 -8.203 4.762 1 96.56 114 PHE A C 1
ATOM 877 O O . PHE A 1 114 ? -7 -9.117 5.582 1 96.56 114 PHE A O 1
ATOM 884 N N . GLY A 1 115 ? -8.039 -7.438 4.445 1 93.62 115 GLY A N 1
ATOM 885 C CA . GLY A 1 115 ? -9.219 -7.465 5.289 1 93.62 115 GLY A CA 1
ATOM 886 C C . GLY A 1 115 ? -8.992 -6.828 6.648 1 93.62 115 GLY A C 1
ATOM 887 O O . GLY A 1 115 ? -8.562 -5.676 6.738 1 93.62 115 GLY A O 1
ATOM 888 N N . GLU A 1 116 ? -9.234 -7.68 7.676 1 94.38 116 GLU A N 1
ATOM 889 C CA . GLU A 1 116 ? -9.047 -7.176 9.031 1 94.38 116 GLU A CA 1
ATOM 890 C C . GLU A 1 116 ? -7.602 -7.332 9.484 1 94.38 116 GLU A C 1
ATOM 892 O O . GLU A 1 116 ? -7.191 -6.746 10.492 1 94.38 116 GLU A O 1
ATOM 897 N N . ASP A 1 117 ? -6.852 -8.078 8.719 1 96.5 117 ASP A N 1
ATOM 898 C CA . ASP A 1 117 ? -5.473 -8.375 9.086 1 96.5 117 ASP A CA 1
ATOM 899 C C . ASP A 1 117 ? -4.488 -7.602 8.219 1 96.5 117 ASP A C 1
ATOM 901 O O . ASP A 1 117 ? -4.887 -6.715 7.457 1 96.5 117 ASP A O 1
ATOM 905 N N . VAL A 1 118 ? -3.238 -7.859 8.477 1 97.88 118 VAL A N 1
ATOM 906 C CA . VAL A 1 118 ? -2.158 -7.238 7.715 1 97.88 118 VAL A CA 1
ATOM 907 C C . VAL A 1 118 ? -1.236 -8.32 7.152 1 97.88 118 VAL A C 1
ATOM 909 O O . VAL A 1 118 ? -0.823 -9.227 7.879 1 97.88 118 VAL A O 1
ATOM 912 N N . PHE A 1 119 ? -1.069 -8.32 5.883 1 98.06 119 PHE A N 1
ATOM 913 C CA . PHE A 1 119 ? -0.064 -9.164 5.242 1 98.06 119 PHE A CA 1
ATOM 914 C C . PHE A 1 119 ? 1.31 -8.508 5.305 1 98.06 119 PHE A C 1
ATOM 916 O O . PHE A 1 119 ? 1.637 -7.66 4.473 1 98.06 119 PHE A O 1
ATOM 923 N N . MET A 1 120 ? 2.109 -8.93 6.273 1 98.19 120 MET A N 1
ATOM 924 C CA . MET A 1 120 ? 3.363 -8.281 6.656 1 98.19 120 MET A CA 1
ATOM 925 C C . MET A 1 120 ? 4.492 -8.688 5.715 1 98.19 120 MET A C 1
ATOM 927 O O . MET A 1 120 ? 4.789 -9.875 5.57 1 98.19 120 MET A O 1
ATOM 931 N N . ASN A 1 121 ? 5.121 -7.809 5.059 1 98.5 121 ASN A N 1
ATOM 932 C CA . ASN A 1 121 ? 6.336 -7.93 4.262 1 98.5 121 ASN A CA 1
ATOM 933 C C . ASN A 1 121 ? 7.238 -6.711 4.426 1 98.5 121 ASN A C 1
ATOM 935 O O . ASN A 1 121 ? 7.395 -5.922 3.492 1 98.5 121 ASN A O 1
ATOM 939 N N . SER A 1 122 ? 7.824 -6.551 5.637 1 98.19 122 SER A N 1
ATOM 940 C CA . SER A 1 122 ? 8.75 -5.453 5.887 1 98.19 122 SER A CA 1
ATOM 941 C C . SER A 1 122 ? 9.984 -5.562 5 1 98.19 122 SER A C 1
ATOM 943 O O . SER A 1 122 ? 10.281 -6.633 4.461 1 98.19 122 SER A O 1
ATOM 945 N N . LEU A 1 123 ? 10.727 -4.504 4.879 1 98.38 123 LEU A N 1
ATOM 946 C CA . LEU A 1 123 ? 11.891 -4.496 4.004 1 98.38 123 LEU A CA 1
ATOM 947 C C . LEU A 1 123 ? 12.898 -5.562 4.43 1 98.38 123 LEU A C 1
ATOM 949 O O . LEU A 1 123 ? 13.406 -6.309 3.592 1 98.38 123 LEU A O 1
ATOM 953 N N . PRO A 1 124 ? 13.203 -5.695 5.711 1 98.38 124 PRO A N 1
ATOM 954 C CA . PRO A 1 124 ? 14.102 -6.781 6.113 1 98.38 124 PRO A CA 1
ATOM 955 C C . PRO A 1 124 ? 13.57 -8.164 5.73 1 98.38 124 PRO A C 1
ATOM 957 O O . PRO A 1 124 ? 14.336 -9.016 5.277 1 98.38 124 PRO A O 1
ATOM 960 N N . MET A 1 125 ? 12.273 -8.398 5.895 1 98.38 125 MET A N 1
ATOM 961 C CA . MET A 1 125 ? 11.672 -9.672 5.504 1 98.38 125 MET A CA 1
ATOM 962 C C . MET A 1 125 ? 11.812 -9.906 4.004 1 98.38 125 MET A C 1
ATOM 964 O O . MET A 1 125 ? 12.172 -11 3.572 1 98.38 125 MET A O 1
ATOM 968 N N . ILE A 1 126 ? 11.531 -8.875 3.229 1 98.81 126 ILE A N 1
ATOM 969 C CA . ILE A 1 126 ? 11.609 -8.953 1.773 1 98.81 126 ILE A CA 1
ATOM 970 C C . ILE A 1 126 ? 13.031 -9.336 1.356 1 98.81 126 ILE A C 1
ATOM 972 O O . ILE A 1 126 ? 13.219 -10.211 0.511 1 98.81 126 ILE A O 1
ATOM 976 N N . ARG A 1 127 ? 13.984 -8.656 1.958 1 98.75 127 ARG A N 1
ATOM 977 C CA . ARG A 1 127 ? 1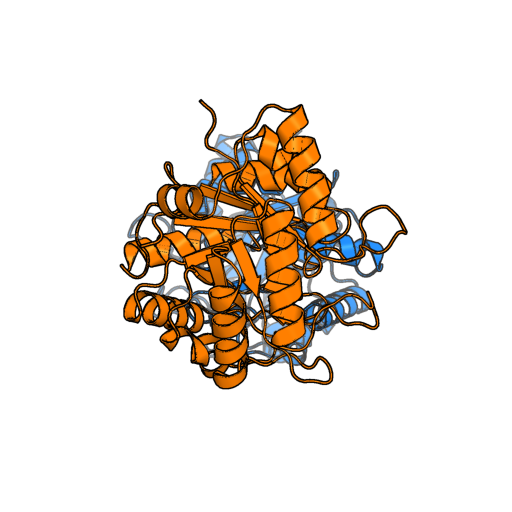5.391 -8.93 1.649 1 98.75 127 ARG A CA 1
ATOM 978 C C . ARG A 1 127 ? 15.75 -10.367 1.99 1 98.75 127 ARG A C 1
ATOM 980 O O . ARG A 1 127 ? 16.453 -11.039 1.223 1 98.75 127 ARG A O 1
ATOM 987 N N . GLN A 1 128 ? 15.281 -10.812 3.111 1 98.62 128 GLN A N 1
ATOM 988 C CA . GLN A 1 128 ? 15.547 -12.188 3.527 1 98.62 128 GLN A CA 1
ATOM 989 C C . GLN A 1 128 ? 14.984 -13.188 2.52 1 98.62 128 GLN A C 1
ATOM 991 O O . GLN A 1 128 ? 15.648 -14.164 2.172 1 98.62 128 GLN A O 1
ATOM 996 N N . ILE A 1 129 ? 13.797 -12.977 2.037 1 98.88 129 ILE A N 1
ATOM 997 C CA . ILE A 1 129 ? 13.172 -13.867 1.062 1 98.88 129 ILE A CA 1
ATOM 998 C C . ILE A 1 129 ? 13.945 -13.805 -0.257 1 98.88 129 ILE A C 1
ATOM 1000 O O . ILE A 1 129 ? 14.266 -14.836 -0.844 1 98.88 129 ILE A O 1
ATOM 1004 N N . ALA A 1 130 ? 14.25 -12.586 -0.702 1 98.88 130 ALA A N 1
ATOM 1005 C CA . ALA A 1 130 ? 14.984 -12.406 -1.95 1 98.88 130 ALA A CA 1
ATOM 1006 C C . ALA A 1 130 ? 16.328 -13.109 -1.902 1 98.88 130 ALA A C 1
ATOM 1008 O O . ALA A 1 130 ? 16.734 -13.75 -2.877 1 98.88 130 ALA A O 1
ATOM 1009 N N . GLU A 1 131 ? 17.016 -12.961 -0.802 1 98.69 131 GLU A N 1
ATOM 1010 C CA . GLU A 1 131 ? 18.312 -13.602 -0.628 1 98.69 131 GLU A CA 1
ATOM 1011 C C . GLU A 1 131 ? 18.203 -15.125 -0.721 1 98.69 131 GLU A C 1
ATOM 1013 O O . GLU A 1 131 ? 19.062 -15.781 -1.317 1 98.69 131 GLU A O 1
ATOM 1018 N N . ARG A 1 132 ? 17.156 -15.648 -0.08 1 98.5 132 ARG A N 1
ATOM 1019 C CA . ARG A 1 132 ? 16.938 -17.094 -0.106 1 98.5 132 ARG A CA 1
ATOM 1020 C C . ARG A 1 132 ? 16.641 -17.578 -1.522 1 98.5 132 ARG A C 1
ATOM 1022 O O . ARG A 1 132 ? 17.094 -18.641 -1.926 1 98.5 132 ARG A O 1
ATOM 1029 N N . LEU A 1 133 ? 15.852 -16.812 -2.27 1 98.62 133 LEU A N 1
ATOM 1030 C CA . LEU A 1 133 ? 15.57 -17.141 -3.662 1 98.62 133 LEU A CA 1
ATOM 1031 C C . LEU A 1 133 ? 16.844 -17.156 -4.488 1 98.62 133 LEU A C 1
ATOM 1033 O O . LEU A 1 133 ? 17.047 -18.062 -5.305 1 98.62 133 LEU A O 1
ATOM 1037 N N . GLN A 1 134 ? 17.641 -16.188 -4.281 1 97.69 134 GLN A N 1
ATOM 1038 C CA . GLN A 1 134 ? 18.922 -16.141 -4.98 1 97.69 134 GLN A CA 1
ATOM 1039 C C . GLN A 1 134 ? 19.797 -17.328 -4.613 1 97.69 134 GLN A C 1
ATOM 1041 O O . GLN A 1 134 ? 20.438 -17.938 -5.484 1 97.69 134 GLN A O 1
ATOM 1046 N N . GLU A 1 135 ? 19.859 -17.609 -3.354 1 97.75 135 GLU A N 1
ATOM 1047 C CA . GLU A 1 135 ? 20.672 -18.703 -2.852 1 97.75 135 GLU A CA 1
ATOM 1048 C C . GLU A 1 135 ? 20.359 -20 -3.598 1 97.75 135 GLU A C 1
ATOM 1050 O O . GLU A 1 135 ? 21.266 -20.766 -3.926 1 97.75 135 GLU A O 1
ATOM 1055 N N . PHE A 1 136 ? 19.094 -20.219 -3.916 1 97.94 136 PHE A N 1
ATOM 1056 C CA . PHE A 1 136 ? 18.703 -21.484 -4.5 1 97.94 136 PHE A CA 1
ATOM 1057 C C . PHE A 1 136 ? 18.391 -21.328 -5.984 1 97.94 136 PHE A C 1
ATOM 1059 O O . PHE A 1 136 ? 17.828 -22.234 -6.605 1 97.94 136 PHE A O 1
ATOM 1066 N N . ASP A 1 137 ? 18.672 -20.125 -6.566 1 97.12 137 ASP A N 1
ATOM 1067 C CA . ASP A 1 137 ? 18.5 -19.844 -7.984 1 97.12 137 ASP A CA 1
ATOM 1068 C C . ASP A 1 137 ? 17.047 -20.047 -8.422 1 97.12 137 ASP A C 1
ATOM 1070 O O . ASP A 1 137 ? 16.781 -20.734 -9.406 1 97.12 137 ASP A O 1
ATOM 1074 N N . ILE A 1 138 ? 16.141 -19.609 -7.562 1 98.5 138 ILE A N 1
ATOM 1075 C CA . ILE A 1 138 ? 14.719 -19.656 -7.859 1 98.5 138 ILE A CA 1
ATOM 1076 C C . ILE A 1 138 ? 14.266 -18.328 -8.469 1 98.5 138 ILE A C 1
ATOM 1078 O O . ILE A 1 138 ? 14.539 -17.266 -7.91 1 98.5 138 ILE A O 1
ATOM 1082 N N . THR A 1 139 ? 13.617 -18.359 -9.641 1 98.31 139 THR A N 1
ATOM 1083 C CA . THR A 1 139 ? 13.102 -17.156 -10.281 1 98.31 139 THR A CA 1
ATOM 1084 C C . THR A 1 139 ? 11.922 -16.578 -9.492 1 98.31 139 THR A C 1
ATOM 1086 O O . THR A 1 139 ? 10.953 -17.297 -9.219 1 98.31 139 THR A O 1
ATOM 1089 N N . PRO A 1 140 ? 12 -15.352 -9.117 1 98.69 140 PRO A N 1
ATOM 1090 C CA . PRO A 1 140 ? 10.906 -14.758 -8.352 1 98.69 140 PRO A CA 1
ATOM 1091 C C . PRO A 1 140 ? 9.758 -14.273 -9.234 1 98.69 140 PRO A C 1
ATOM 1093 O O . PRO A 1 140 ? 9.992 -13.828 -10.359 1 98.69 140 PRO A O 1
ATOM 1096 N N . GLU A 1 141 ? 8.594 -14.438 -8.812 1 98.88 141 GLU A N 1
ATOM 1097 C CA . GLU A 1 141 ? 7.457 -13.633 -9.266 1 98.88 141 GLU A CA 1
ATOM 1098 C C . GLU A 1 141 ? 7.172 -12.492 -8.289 1 98.88 141 GLU A C 1
ATOM 1100 O O . GLU A 1 141 ? 6.812 -12.727 -7.137 1 98.88 141 GLU A O 1
ATOM 1105 N N . ILE A 1 142 ? 7.273 -11.289 -8.719 1 98.94 142 ILE A N 1
ATOM 1106 C CA . ILE A 1 142 ? 7.078 -10.125 -7.863 1 98.94 142 ILE A CA 1
ATOM 1107 C C . ILE A 1 142 ? 5.586 -9.836 -7.711 1 98.94 142 ILE A C 1
ATOM 1109 O O . ILE A 1 142 ? 4.941 -9.375 -8.656 1 98.94 142 ILE A O 1
ATOM 1113 N N . GLU A 1 143 ? 5.086 -10.086 -6.57 1 98.88 143 GLU A N 1
ATOM 1114 C CA . GLU A 1 143 ? 3.668 -9.852 -6.312 1 98.88 143 GLU A CA 1
ATOM 1115 C C . GLU A 1 143 ? 3.424 -8.414 -5.844 1 98.88 143 GLU A C 1
ATOM 1117 O O . GLU A 1 143 ? 4.008 -7.973 -4.855 1 98.88 143 GLU A O 1
ATOM 1122 N N . ILE A 1 144 ? 2.557 -7.777 -6.512 1 98.88 144 ILE A N 1
ATOM 1123 C CA . ILE A 1 144 ? 2.258 -6.371 -6.27 1 98.88 144 ILE A CA 1
ATOM 1124 C C . ILE A 1 144 ? 0.806 -6.219 -5.824 1 98.88 144 ILE A C 1
ATOM 1126 O O . ILE A 1 144 ? -0.118 -6.516 -6.586 1 98.88 144 ILE A O 1
ATOM 1130 N N . PHE A 1 145 ? 0.653 -5.75 -4.633 1 98.75 145 PHE A N 1
ATOM 1131 C CA . PHE A 1 145 ? -0.688 -5.508 -4.117 1 98.75 145 PHE A CA 1
ATOM 1132 C C . PHE A 1 145 ? -1.021 -4.02 -4.156 1 98.75 145 PHE A C 1
ATOM 1134 O O . PHE A 1 145 ? -2.188 -3.637 -4.039 1 98.75 145 PHE A O 1
ATOM 1141 N N . ASP A 1 146 ? 0.025 -3.197 -4.293 1 98.62 146 ASP A N 1
ATOM 1142 C CA . ASP A 1 146 ? -0.104 -1.747 -4.395 1 98.62 146 ASP A CA 1
ATOM 1143 C C . ASP A 1 146 ? 1.112 -1.133 -5.082 1 98.62 146 ASP A C 1
ATOM 1145 O O . ASP A 1 146 ? 2.168 -1.765 -5.168 1 98.62 146 ASP A O 1
ATOM 1149 N N . THR A 1 147 ? 1.009 0.105 -5.508 1 98.38 147 THR A N 1
ATOM 1150 C CA . THR A 1 147 ? 1.938 0.701 -6.457 1 98.38 147 THR A CA 1
ATOM 1151 C C . THR A 1 147 ? 3.328 0.838 -5.844 1 98.38 147 THR A C 1
ATOM 1153 O O . THR A 1 147 ? 4.336 0.672 -6.535 1 98.38 147 THR A O 1
ATOM 1156 N N . GLY A 1 148 ? 3.408 1.163 -4.574 1 98.31 148 GLY A N 1
ATOM 1157 C CA . GLY A 1 148 ? 4.695 1.363 -3.928 1 98.31 148 GLY A CA 1
ATOM 1158 C C . GLY A 1 148 ? 5.582 0.134 -3.973 1 98.31 148 GLY A C 1
ATOM 1159 O O . GLY A 1 148 ? 6.805 0.24 -3.855 1 98.31 148 GLY A O 1
ATOM 1160 N N . MET A 1 149 ? 4.969 -0.982 -4.191 1 98.81 149 MET A N 1
ATOM 1161 C CA . MET A 1 149 ? 5.695 -2.25 -4.18 1 98.81 149 MET A CA 1
ATOM 1162 C C . MET A 1 149 ? 6.531 -2.41 -5.441 1 98.81 149 MET A C 1
ATOM 1164 O O . MET A 1 149 ? 7.512 -3.156 -5.453 1 98.81 149 MET A O 1
ATOM 1168 N N . VAL A 1 150 ? 6.121 -1.757 -6.516 1 98.75 150 VAL A N 1
ATOM 1169 C CA . VAL A 1 150 ? 6.953 -1.74 -7.715 1 98.75 150 VAL A CA 1
ATOM 1170 C C . VAL A 1 150 ? 8.266 -1.025 -7.422 1 98.75 150 VAL A C 1
ATOM 1172 O O . VAL A 1 150 ? 9.344 -1.51 -7.789 1 98.75 150 VAL A O 1
ATOM 1175 N N . ASP A 1 151 ? 8.188 0.118 -6.711 1 97.94 151 ASP A N 1
ATOM 1176 C CA . ASP A 1 151 ? 9.383 0.879 -6.359 1 97.94 151 ASP A CA 1
ATOM 1177 C C . ASP A 1 151 ? 10.297 0.07 -5.445 1 97.94 151 ASP A C 1
ATOM 1179 O O . ASP A 1 151 ? 11.523 0.149 -5.562 1 97.94 151 ASP A O 1
ATOM 1183 N N . THR A 1 152 ? 9.695 -0.665 -4.535 1 98.69 152 THR A N 1
ATOM 1184 C CA . THR A 1 152 ? 10.492 -1.512 -3.654 1 98.69 152 THR A CA 1
ATOM 1185 C C . THR A 1 152 ? 11.234 -2.58 -4.453 1 98.69 152 THR A C 1
ATOM 1187 O O . THR A 1 152 ? 12.406 -2.863 -4.188 1 98.69 152 THR A O 1
ATOM 1190 N N . ALA A 1 153 ? 10.555 -3.188 -5.445 1 98.81 153 ALA A N 1
ATOM 1191 C CA . ALA A 1 153 ? 11.203 -4.176 -6.301 1 98.81 153 ALA A CA 1
ATOM 1192 C C . ALA A 1 153 ? 12.422 -3.574 -7 1 98.81 153 ALA A C 1
ATOM 1194 O O . ALA A 1 153 ? 13.477 -4.207 -7.078 1 98.81 153 ALA A O 1
ATOM 1195 N N . MET A 1 154 ? 12.273 -2.359 -7.484 1 98.25 154 MET A N 1
ATOM 1196 C CA . MET A 1 154 ? 13.383 -1.713 -8.18 1 98.25 154 MET A CA 1
ATOM 1197 C C . MET A 1 154 ? 14.531 -1.41 -7.223 1 98.25 154 MET A C 1
ATOM 1199 O O . MET A 1 154 ? 15.695 -1.452 -7.613 1 98.25 154 MET A O 1
ATOM 1203 N N . ARG A 1 155 ? 14.211 -1.088 -5.988 1 97.75 155 ARG A N 1
ATOM 1204 C CA . ARG A 1 155 ? 15.25 -0.923 -4.969 1 97.75 155 ARG A CA 1
ATOM 1205 C C . ARG A 1 155 ? 16.062 -2.203 -4.801 1 97.75 155 ARG A C 1
ATOM 1207 O O . ARG A 1 155 ? 17.281 -2.158 -4.68 1 97.75 155 ARG A O 1
ATOM 1214 N N . LEU A 1 156 ? 15.383 -3.338 -4.781 1 98.69 156 LEU A N 1
ATOM 1215 C CA . LEU A 1 156 ? 16.062 -4.621 -4.645 1 98.69 156 LEU A CA 1
ATOM 1216 C C . LEU A 1 156 ? 16.969 -4.887 -5.836 1 98.69 156 LEU A C 1
ATOM 1218 O O . LEU A 1 156 ? 18.031 -5.512 -5.688 1 98.69 156 LEU A O 1
ATOM 1222 N N . VAL A 1 157 ? 16.531 -4.434 -7.043 1 98.62 157 VAL A N 1
ATOM 1223 C CA . VAL A 1 157 ? 17.406 -4.543 -8.219 1 98.62 157 VAL A CA 1
ATOM 1224 C C . VAL A 1 157 ? 18.688 -3.762 -7.984 1 98.62 157 VAL A C 1
ATOM 1226 O O . VAL A 1 157 ? 19.781 -4.281 -8.211 1 98.62 157 VAL A O 1
ATOM 1229 N N . LYS A 1 158 ? 18.578 -2.531 -7.469 1 98.25 158 LYS A N 1
ATOM 1230 C CA . LYS A 1 158 ? 19.734 -1.687 -7.203 1 98.25 158 LYS A CA 1
ATOM 1231 C C . LYS A 1 158 ? 20.641 -2.314 -6.145 1 98.25 158 LYS A C 1
ATOM 1233 O O . LYS A 1 158 ? 21.875 -2.162 -6.199 1 98.25 158 LYS A O 1
ATOM 1238 N N . GLU A 1 159 ? 20.047 -3.074 -5.254 1 98.19 159 GLU A N 1
ATOM 1239 C CA . GLU A 1 159 ? 20.797 -3.711 -4.172 1 98.19 159 GLU A CA 1
ATOM 1240 C C . GLU A 1 159 ? 21.438 -5.016 -4.637 1 98.19 159 GLU A C 1
ATOM 1242 O O . GLU A 1 159 ? 22.172 -5.652 -3.885 1 98.19 159 GLU A O 1
ATOM 1247 N N . GLY A 1 160 ? 21.062 -5.457 -5.84 1 98.44 160 GLY A N 1
ATOM 1248 C CA . GLY A 1 160 ? 21.609 -6.691 -6.379 1 98.44 160 GLY A CA 1
ATOM 1249 C C . GLY A 1 160 ? 20.891 -7.93 -5.895 1 98.44 160 GLY A C 1
ATOM 1250 O O . GLY A 1 160 ? 21.375 -9.047 -6.066 1 98.44 160 GLY A O 1
ATOM 1251 N N . LEU A 1 161 ? 19.672 -7.754 -5.332 1 98.69 161 LEU A N 1
ATOM 1252 C CA . LEU A 1 161 ? 18.906 -8.875 -4.797 1 98.69 161 LEU A CA 1
ATOM 1253 C C . LEU A 1 161 ? 17.922 -9.398 -5.828 1 98.69 161 LEU A C 1
ATOM 1255 O O . LEU A 1 161 ? 17.375 -10.5 -5.676 1 98.69 161 LEU A O 1
ATOM 1259 N N . LEU A 1 162 ? 17.688 -8.594 -6.852 1 98.25 162 LEU A N 1
ATOM 1260 C CA . LEU A 1 162 ? 16.906 -8.977 -8.023 1 98.25 162 LEU A CA 1
ATOM 1261 C C . LEU A 1 162 ? 17.656 -8.625 -9.312 1 98.25 162 LEU A C 1
ATOM 1263 O O . LEU A 1 162 ? 18.484 -7.715 -9.328 1 98.25 162 LEU A O 1
ATOM 1267 N N . GLU A 1 163 ? 17.312 -9.344 -10.273 1 96.75 163 GLU A N 1
ATOM 1268 C CA . GLU A 1 163 ? 17.922 -9.094 -11.57 1 96.75 163 GLU A CA 1
ATOM 1269 C C . GLU A 1 163 ? 16.875 -8.938 -12.672 1 96.75 163 GLU A C 1
ATOM 1271 O O . GLU A 1 163 ? 15.977 -9.773 -12.789 1 96.75 163 GLU A O 1
ATOM 1276 N N . GLU A 1 164 ? 16.984 -7.922 -13.477 1 96.38 164 GLU A N 1
ATOM 1277 C CA . GLU A 1 164 ? 16.094 -7.719 -14.609 1 96.38 164 GLU A CA 1
ATOM 1278 C C . GLU A 1 164 ? 16.406 -8.695 -15.742 1 96.38 164 GLU A C 1
ATOM 1280 O O . GLU A 1 164 ? 17.562 -9.125 -15.891 1 96.38 164 GLU A O 1
ATOM 1285 N N . PRO A 1 165 ? 15.398 -8.969 -16.594 1 97.56 165 PRO A N 1
ATOM 1286 C CA . PRO A 1 165 ? 14 -8.547 -16.547 1 97.56 165 PRO A CA 1
ATOM 1287 C C . PRO A 1 165 ? 13.211 -9.258 -15.438 1 97.56 165 PRO A C 1
ATOM 1289 O O . PRO A 1 165 ? 13.516 -10.398 -15.094 1 97.56 165 PRO A O 1
ATOM 1292 N N . LEU A 1 166 ? 12.266 -8.555 -14.906 1 98.5 166 LEU A N 1
ATOM 1293 C CA . LEU A 1 166 ? 11.445 -9.094 -13.828 1 98.5 166 LEU A CA 1
ATOM 1294 C C . LEU A 1 166 ? 10.102 -9.586 -14.359 1 98.5 166 LEU A C 1
ATOM 1296 O O . LEU A 1 166 ? 9.68 -9.18 -15.445 1 98.5 166 LEU A O 1
ATOM 1300 N N . HIS A 1 167 ? 9.5 -10.477 -13.656 1 98.88 167 HIS A N 1
ATOM 1301 C CA . HIS A 1 167 ? 8.117 -10.883 -13.867 1 98.88 167 HIS A CA 1
ATOM 1302 C C . HIS A 1 167 ? 7.23 -10.438 -12.711 1 98.88 167 HIS A C 1
ATOM 1304 O O . HIS A 1 167 ? 7.484 -10.789 -11.555 1 98.88 167 HIS A O 1
ATOM 1310 N N . PHE A 1 168 ? 6.195 -9.68 -13.047 1 98.94 168 PHE A N 1
ATOM 1311 C CA . PHE A 1 168 ? 5.301 -9.133 -12.031 1 98.94 168 PHE A CA 1
ATOM 1312 C C . PHE A 1 168 ? 3.951 -9.836 -12.062 1 98.94 168 PHE A C 1
ATOM 1314 O O . PHE A 1 168 ? 3.473 -10.227 -13.125 1 98.94 168 PHE A O 1
ATOM 1321 N N . ASP A 1 169 ? 3.396 -10.055 -10.906 1 98.94 169 ASP A N 1
ATOM 1322 C CA . ASP A 1 169 ? 1.992 -10.43 -10.773 1 98.94 169 ASP A CA 1
ATOM 1323 C C . ASP A 1 169 ? 1.205 -9.359 -10.023 1 98.94 169 ASP A C 1
ATOM 1325 O O . ASP A 1 169 ? 1.405 -9.164 -8.82 1 98.94 169 ASP A O 1
ATOM 1329 N N . PHE A 1 170 ? 0.32 -8.68 -10.727 1 98.94 170 PHE A N 1
ATOM 1330 C CA . PHE A 1 170 ? -0.504 -7.637 -10.125 1 98.94 170 PHE A CA 1
ATOM 1331 C C . PHE A 1 170 ? -1.738 -8.234 -9.461 1 98.94 170 PHE A C 1
ATOM 1333 O O . PHE A 1 170 ? -2.654 -8.703 -10.141 1 98.94 170 PHE A O 1
ATOM 1340 N N . VAL A 1 171 ? -1.722 -8.273 -8.148 1 98.88 171 VAL A N 1
ATOM 1341 C CA . VAL A 1 171 ? -2.846 -8.797 -7.379 1 98.88 171 VAL A CA 1
ATOM 1342 C C . VAL A 1 171 ? -3.826 -7.672 -7.059 1 98.88 171 VAL A C 1
ATOM 1344 O O . VAL A 1 171 ? -3.564 -6.844 -6.184 1 98.88 171 VAL A O 1
ATOM 1347 N N . LEU A 1 172 ? -4.984 -7.629 -7.676 1 98.81 172 LEU A N 1
ATOM 1348 C CA . LEU A 1 172 ? -5.902 -6.5 -7.609 1 98.81 172 LEU A CA 1
ATOM 1349 C C . LEU A 1 172 ? -7.246 -6.926 -7.02 1 98.81 172 LEU A C 1
ATOM 1351 O O . LEU A 1 172 ? -7.816 -7.938 -7.434 1 98.81 172 LEU A O 1
ATOM 1355 N N . GLY A 1 173 ? -7.719 -6.16 -6.02 1 98.38 173 GLY A N 1
ATOM 1356 C CA . GLY A 1 173 ? -9.055 -6.391 -5.496 1 98.38 173 GLY A CA 1
ATOM 1357 C C . GLY A 1 173 ? -9.055 -6.906 -4.07 1 98.38 173 GLY A C 1
ATOM 1358 O O . GLY A 1 173 ? -10.117 -7.125 -3.482 1 98.38 173 GLY A O 1
ATOM 1359 N N . VAL A 1 174 ? -7.859 -7.109 -3.502 1 97.75 174 VAL A N 1
ATOM 1360 C CA . VAL A 1 174 ? -7.777 -7.461 -2.088 1 97.75 174 VAL A CA 1
ATOM 1361 C C . VAL A 1 174 ? -8.211 -6.27 -1.234 1 97.75 174 VAL A C 1
ATOM 1363 O O . VAL A 1 174 ? -7.738 -5.148 -1.437 1 97.75 174 VAL A O 1
ATOM 1366 N N . PRO A 1 175 ? -9.148 -6.473 -0.27 1 96.31 175 PRO A N 1
ATOM 1367 C CA . PRO A 1 175 ? -9.484 -5.355 0.615 1 96.31 175 PRO A CA 1
ATOM 1368 C C . PRO A 1 175 ? -8.273 -4.805 1.357 1 96.31 175 PRO A C 1
ATOM 1370 O O . PRO A 1 175 ? -7.625 -5.535 2.113 1 96.31 175 PRO A O 1
ATOM 1373 N N . GLY A 1 176 ? -8.008 -3.57 1.153 1 97.06 176 GLY A N 1
ATOM 1374 C CA . GLY A 1 176 ? -6.828 -2.947 1.735 1 97.06 176 GLY A CA 1
ATOM 1375 C C . GLY A 1 176 ? -5.746 -2.65 0.715 1 97.06 176 GLY A C 1
ATOM 1376 O O . GLY A 1 176 ? -4.863 -1.826 0.962 1 97.06 176 GLY A O 1
ATOM 1377 N N . GLY A 1 177 ? -5.762 -3.418 -0.361 1 98 177 GLY A N 1
ATOM 1378 C CA . GLY A 1 177 ? -4.852 -3.195 -1.474 1 98 177 GLY A CA 1
ATOM 1379 C C . GLY A 1 177 ? -5.484 -2.42 -2.615 1 98 177 GLY A C 1
ATOM 1380 O O . GLY A 1 177 ? -6.535 -1.8 -2.443 1 98 177 GLY A O 1
ATOM 1381 N N . MET A 1 178 ? -4.816 -2.387 -3.713 1 98.25 178 MET A N 1
ATOM 1382 C CA . MET A 1 178 ? -5.277 -1.691 -4.914 1 98.25 178 MET A CA 1
ATOM 1383 C C . MET A 1 178 ? -6.516 -2.363 -5.492 1 98.25 178 MET A C 1
ATOM 1385 O O . MET A 1 178 ? -6.586 -3.592 -5.559 1 98.25 178 MET A O 1
ATOM 1389 N N . GLY A 1 179 ? -7.508 -1.638 -5.977 1 98.19 179 GLY A N 1
ATOM 1390 C CA . GLY A 1 179 ? -8.781 -2.156 -6.445 1 98.19 179 GLY A CA 1
ATOM 1391 C C . GLY A 1 179 ? -8.68 -2.896 -7.766 1 98.19 179 GLY A C 1
ATOM 1392 O O . GLY A 1 179 ? -7.715 -2.709 -8.516 1 98.19 179 GLY A O 1
ATOM 1393 N N . GLY A 1 180 ? -9.641 -3.748 -8 1 98.44 180 GLY A N 1
ATOM 1394 C CA . GLY A 1 180 ? -9.656 -4.566 -9.203 1 98.44 180 GLY A CA 1
ATOM 1395 C C . GLY A 1 180 ? -10.219 -3.844 -10.414 1 98.44 180 GLY A C 1
ATOM 1396 O O . GLY A 1 180 ? -11.023 -4.402 -11.164 1 98.44 180 GLY A O 1
ATOM 1397 N N . ARG A 1 181 ? -9.844 -2.521 -10.633 1 97.06 181 ARG A N 1
ATOM 1398 C CA . ARG A 1 181 ? -10.32 -1.722 -11.758 1 97.06 181 ARG A CA 1
ATOM 1399 C C . ARG A 1 181 ? -9.336 -1.788 -12.922 1 97.06 181 ARG A C 1
ATOM 1401 O O . ARG A 1 181 ? -8.125 -1.793 -12.727 1 97.06 181 ARG A O 1
ATOM 1408 N N . PRO A 1 182 ? -9.859 -1.856 -14.188 1 98.19 182 PRO A N 1
ATOM 1409 C CA . PRO A 1 182 ? -8.977 -1.915 -15.359 1 98.19 182 PRO A CA 1
ATOM 1410 C C . PRO A 1 182 ? -7.953 -0.781 -15.383 1 98.19 182 PRO A C 1
ATOM 1412 O O . PRO A 1 182 ? -6.816 -0.98 -15.812 1 98.19 182 PRO A O 1
ATOM 1415 N N . GLU A 1 183 ? -8.375 0.447 -14.93 1 97.94 183 GLU A N 1
ATOM 1416 C CA . GLU A 1 183 ? -7.48 1.599 -14.922 1 97.94 183 GLU A CA 1
ATOM 1417 C C . GLU A 1 183 ? -6.281 1.355 -14.016 1 97.94 183 GLU A C 1
ATOM 1419 O O . GLU A 1 183 ? -5.18 1.831 -14.289 1 97.94 183 GLU A O 1
ATOM 1424 N N . ASN A 1 184 ? -6.504 0.647 -12.922 1 98.62 184 ASN A N 1
ATOM 1425 C CA . ASN A 1 184 ? -5.414 0.302 -12.016 1 98.62 184 ASN A CA 1
ATOM 1426 C C . ASN A 1 184 ? -4.398 -0.619 -12.688 1 98.62 184 ASN A C 1
ATOM 1428 O O . ASN A 1 184 ? -3.191 -0.428 -12.539 1 98.62 184 ASN A O 1
ATOM 1432 N N . LEU A 1 185 ? -4.91 -1.614 -13.43 1 98.81 185 LEU A N 1
ATOM 1433 C CA . LEU A 1 185 ? -4.031 -2.516 -14.164 1 98.81 185 LEU A CA 1
ATOM 1434 C C . LEU A 1 185 ? -3.191 -1.745 -15.18 1 98.81 185 LEU A C 1
ATOM 1436 O O . LEU A 1 185 ? -1.971 -1.919 -15.242 1 98.81 185 LEU A O 1
ATOM 1440 N N . GLU A 1 186 ? -3.824 -0.88 -15.945 1 98.75 186 GLU A N 1
ATOM 1441 C CA . GLU A 1 186 ? -3.127 -0.088 -16.953 1 98.75 186 GLU A CA 1
ATOM 1442 C C . GLU A 1 186 ? -2.023 0.758 -16.328 1 98.75 186 GLU A C 1
ATOM 1444 O O . GLU A 1 186 ? -0.917 0.843 -16.859 1 98.75 186 GLU A O 1
ATOM 1449 N N . PHE A 1 187 ? -2.354 1.349 -15.234 1 98.69 187 PHE A N 1
ATOM 1450 C CA . PHE A 1 187 ? -1.396 2.201 -14.547 1 98.69 187 PHE A CA 1
ATOM 1451 C C . PHE A 1 187 ? -0.18 1.397 -14.094 1 98.69 187 PHE A C 1
ATOM 1453 O O . PHE A 1 187 ? 0.959 1.828 -14.281 1 98.69 187 PHE A O 1
ATOM 1460 N N . LEU A 1 188 ? -0.414 0.237 -13.508 1 98.81 188 LEU A N 1
ATOM 1461 C CA . LEU A 1 188 ? 0.669 -0.611 -13.023 1 98.81 188 LEU A CA 1
ATOM 1462 C C . LEU A 1 188 ? 1.554 -1.076 -14.18 1 98.81 188 LEU A C 1
ATOM 1464 O O . LEU A 1 188 ? 2.779 -1.121 -14.047 1 98.81 188 LEU A O 1
ATOM 1468 N N . VAL A 1 189 ? 0.937 -1.45 -15.273 1 98.75 189 VAL A N 1
ATOM 1469 C CA . VAL A 1 189 ? 1.691 -1.9 -16.438 1 98.75 189 VAL A CA 1
ATOM 1470 C C . VAL A 1 189 ? 2.633 -0.792 -16.906 1 98.75 189 VAL A C 1
ATOM 1472 O O . VAL A 1 189 ? 3.777 -1.06 -17.281 1 98.75 189 VAL A O 1
ATOM 1475 N N . ASP A 1 190 ? 2.213 0.452 -16.797 1 98.06 190 ASP A N 1
ATOM 1476 C CA . ASP A 1 190 ? 3.012 1.594 -17.234 1 98.06 190 ASP A CA 1
ATOM 1477 C C . ASP A 1 190 ? 4.172 1.849 -16.266 1 98.06 190 ASP A C 1
ATOM 1479 O O . ASP A 1 190 ? 5.137 2.533 -16.625 1 98.06 190 ASP A O 1
ATOM 1483 N N . MET A 1 191 ? 4.109 1.295 -15.094 1 97.81 191 MET A N 1
ATOM 1484 C CA . MET A 1 191 ? 5.086 1.604 -14.055 1 97.81 191 MET A CA 1
ATOM 1485 C C . MET A 1 191 ? 6.293 0.678 -14.148 1 97.81 191 MET A C 1
ATOM 1487 O O . MET A 1 191 ? 7.359 0.988 -13.617 1 97.81 191 MET A O 1
ATOM 1491 N N . ILE A 1 192 ? 6.109 -0.5 -14.719 1 98.31 192 ILE A N 1
ATOM 1492 C CA . ILE A 1 192 ? 7.172 -1.492 -14.602 1 98.31 192 ILE A CA 1
ATOM 1493 C C . ILE A 1 192 ? 8.203 -1.273 -15.711 1 98.31 192 ILE A C 1
ATOM 1495 O O . ILE A 1 192 ? 7.883 -0.732 -16.766 1 98.31 192 ILE A O 1
ATOM 1499 N N . PRO A 1 193 ? 9.438 -1.67 -15.492 1 97.25 193 PRO A N 1
ATOM 1500 C CA . PRO A 1 193 ? 10.508 -1.438 -16.469 1 97.25 193 PRO A CA 1
ATOM 1501 C C . PRO A 1 193 ? 10.258 -2.15 -17.797 1 97.25 193 PRO A C 1
ATOM 1503 O O . PRO A 1 193 ? 9.648 -3.223 -17.828 1 97.25 193 PRO A O 1
ATOM 1506 N N . GLU A 1 194 ? 10.789 -1.535 -18.766 1 95.62 194 GLU A N 1
ATOM 1507 C CA . GLU A 1 194 ? 10.742 -2.162 -20.094 1 95.62 194 GLU A CA 1
ATOM 1508 C C . GLU A 1 194 ? 11.383 -3.545 -20.062 1 95.62 194 GLU A C 1
ATOM 1510 O O . GLU A 1 194 ? 12.406 -3.75 -19.406 1 95.62 194 GLU A O 1
ATOM 1515 N N . GLY A 1 195 ? 10.75 -4.445 -20.766 1 96 195 GLY A N 1
ATOM 1516 C CA . GLY A 1 195 ? 11.297 -5.793 -20.844 1 96 195 GLY A CA 1
ATOM 1517 C C . GLY A 1 195 ? 10.719 -6.73 -19.797 1 96 195 GLY A C 1
ATOM 1518 O O . GLY A 1 195 ? 10.859 -7.953 -19.922 1 96 195 GLY A O 1
ATOM 1519 N N . SER A 1 196 ? 10.031 -6.16 -18.797 1 98.06 196 SER A N 1
ATOM 1520 C CA . SER A 1 196 ? 9.375 -6.992 -17.781 1 98.06 196 SER A CA 1
ATOM 1521 C C . SER A 1 196 ? 8.18 -7.727 -18.375 1 98.06 196 SER A C 1
ATOM 1523 O O . SER A 1 196 ? 7.578 -7.262 -19.359 1 98.06 196 SER A O 1
ATOM 1525 N N . THR A 1 197 ? 7.918 -8.859 -17.891 1 98.62 197 THR A N 1
ATOM 1526 C CA . THR A 1 197 ? 6.641 -9.523 -18.125 1 98.62 197 THR A CA 1
ATOM 1527 C C . THR A 1 197 ? 5.707 -9.352 -16.938 1 98.62 197 THR A C 1
ATOM 1529 O O . THR A 1 197 ? 6.145 -8.969 -15.852 1 98.62 197 THR A O 1
ATOM 1532 N N . TRP A 1 198 ? 4.43 -9.516 -17.219 1 98.88 198 TRP A N 1
ATOM 1533 C CA . TRP A 1 198 ? 3.504 -9.312 -16.109 1 98.88 198 TRP A CA 1
ATOM 1534 C C . TRP A 1 198 ? 2.26 -10.18 -16.281 1 98.88 198 TRP A C 1
ATOM 1536 O O . TRP A 1 198 ? 1.912 -10.57 -17.391 1 98.88 198 TRP A O 1
ATOM 1546 N N . SER A 1 199 ? 1.706 -10.508 -15.141 1 98.88 199 SER A N 1
ATOM 1547 C CA . SER A 1 199 ? 0.423 -11.195 -15 1 98.88 199 SER A CA 1
ATOM 1548 C C . SER A 1 199 ? -0.521 -10.422 -14.094 1 98.88 199 SER A C 1
ATOM 1550 O O . SER A 1 199 ? -0.104 -9.477 -13.406 1 98.88 199 SER A O 1
ATOM 1552 N N . VAL A 1 200 ? -1.771 -10.758 -14.188 1 98.94 200 VAL A N 1
ATOM 1553 C CA . VAL A 1 200 ? -2.719 -10.172 -13.242 1 98.94 200 VAL A CA 1
ATOM 1554 C C . VAL A 1 200 ? -3.475 -11.281 -12.516 1 98.94 200 VAL A C 1
ATOM 1556 O O . VAL A 1 200 ? -3.828 -12.297 -13.117 1 98.94 200 VAL A O 1
ATOM 1559 N N . ALA A 1 201 ? -3.631 -11.117 -11.266 1 98.88 201 ALA A N 1
ATOM 1560 C CA . ALA A 1 201 ? -4.496 -11.922 -10.414 1 98.88 201 ALA A CA 1
ATOM 1561 C C . ALA A 1 201 ? -5.617 -11.078 -9.812 1 98.88 201 ALA A C 1
ATOM 1563 O O . ALA A 1 201 ? -5.445 -10.461 -8.766 1 98.88 201 ALA A O 1
ATOM 1564 N N . GLY A 1 202 ? -6.801 -11.055 -10.5 1 98.81 202 GLY A N 1
ATOM 1565 C CA . GLY A 1 202 ? -7.961 -10.383 -9.945 1 98.81 202 GLY A CA 1
ATOM 1566 C C . GLY A 1 202 ? -8.656 -11.195 -8.867 1 98.81 202 GLY A C 1
ATOM 1567 O O . GLY A 1 202 ? -8.844 -12.406 -9.016 1 98.81 202 GLY A O 1
ATOM 1568 N N . ILE A 1 203 ? -9.094 -10.555 -7.836 1 98.44 203 ILE A N 1
ATOM 1569 C CA . ILE A 1 203 ? -9.695 -11.266 -6.711 1 98.44 203 ILE A CA 1
ATOM 1570 C C . ILE A 1 203 ? -11.211 -11.258 -6.848 1 98.44 203 ILE A C 1
ATOM 1572 O O . ILE A 1 203 ? -11.812 -10.227 -7.152 1 98.44 203 ILE A O 1
ATOM 1576 N N . GLY A 1 204 ? -11.805 -12.398 -6.57 1 97.69 204 GLY A N 1
ATOM 1577 C CA . GLY A 1 204 ? -13.258 -12.516 -6.637 1 97.69 204 GLY A CA 1
ATOM 1578 C C . GLY A 1 204 ? -13.82 -12.211 -8.016 1 97.69 204 GLY A C 1
ATOM 1579 O O . GLY A 1 204 ? -13.352 -12.758 -9.016 1 97.69 204 GLY A O 1
ATOM 1580 N N . ARG A 1 205 ? -14.812 -11.352 -8.055 1 97.62 205 ARG A N 1
ATOM 1581 C CA . ARG A 1 205 ? -15.539 -11.031 -9.281 1 97.62 205 ARG A CA 1
ATOM 1582 C C . ARG A 1 205 ? -14.617 -10.391 -10.312 1 97.62 205 ARG A C 1
ATOM 1584 O O . ARG A 1 205 ? -14.977 -10.273 -11.484 1 97.62 205 ARG A O 1
ATOM 1591 N N . HIS A 1 206 ? -13.414 -10.008 -9.906 1 98.5 206 HIS A N 1
ATOM 1592 C CA . HIS A 1 206 ? -12.5 -9.297 -10.797 1 98.5 206 HIS A CA 1
ATOM 1593 C C . HIS A 1 206 ? -11.602 -10.273 -11.547 1 98.5 206 HIS A C 1
ATOM 1595 O O . HIS A 1 206 ? -10.883 -9.875 -12.469 1 98.5 206 HIS A O 1
ATOM 1601 N N . GLU A 1 207 ? -11.586 -11.578 -11.164 1 98.81 207 GLU A N 1
ATOM 1602 C CA . GLU A 1 207 ? -10.609 -12.523 -11.703 1 98.81 207 GLU A CA 1
ATOM 1603 C C . GLU A 1 207 ? -10.727 -12.625 -13.219 1 98.81 207 GLU A C 1
ATOM 1605 O O . GLU A 1 207 ? -9.82 -12.203 -13.945 1 98.81 207 GLU A O 1
ATOM 1610 N N . LEU A 1 208 ? -11.852 -13.023 -13.75 1 98.81 208 LEU A N 1
ATOM 1611 C CA . LEU A 1 208 ? -11.969 -13.312 -15.172 1 98.81 208 LEU A CA 1
ATOM 1612 C C . LEU A 1 208 ? -11.977 -12.023 -15.992 1 98.81 208 LEU A C 1
ATOM 1614 O O . LEU A 1 208 ? -11.258 -11.906 -16.984 1 98.81 208 LEU A O 1
ATOM 1618 N N . PRO A 1 209 ? -12.703 -10.898 -15.547 1 98.69 209 PRO A N 1
ATOM 1619 C CA . PRO A 1 209 ? -12.664 -9.648 -16.312 1 98.69 209 PRO A CA 1
ATOM 1620 C C . PRO A 1 209 ? -11.25 -9.086 -16.453 1 98.69 209 PRO A C 1
ATOM 1622 O O . PRO A 1 209 ? -10.859 -8.648 -17.531 1 98.69 209 PRO A O 1
ATOM 1625 N N . LEU A 1 210 ? -10.453 -9.109 -15.398 1 98.94 210 LEU A N 1
ATOM 1626 C CA . LEU A 1 210 ? -9.102 -8.578 -15.469 1 98.94 210 LEU A CA 1
ATOM 1627 C C . LEU A 1 210 ? -8.195 -9.508 -16.281 1 98.94 210 LEU A C 1
ATOM 1629 O O . LEU A 1 210 ? -7.285 -9.047 -16.969 1 98.94 210 LEU A O 1
ATOM 1633 N N . ALA A 1 211 ? -8.477 -10.82 -16.156 1 98.94 211 ALA A N 1
ATOM 1634 C CA . ALA A 1 211 ? -7.719 -11.758 -16.984 1 98.94 211 ALA A CA 1
ATOM 1635 C C . ALA A 1 211 ? -7.93 -11.477 -18.469 1 98.94 211 ALA A C 1
ATOM 1637 O O . ALA A 1 211 ? -6.969 -11.422 -19.234 1 98.94 211 ALA A O 1
ATOM 1638 N N . TYR A 1 212 ? -9.188 -11.305 -18.859 1 98.88 212 TYR A N 1
ATOM 1639 C CA . TYR A 1 212 ? -9.492 -11.008 -20.25 1 98.88 212 TYR A CA 1
ATOM 1640 C C . TYR A 1 212 ? -8.828 -9.711 -20.703 1 98.88 212 TYR A C 1
ATOM 1642 O O . TYR A 1 212 ? -8.234 -9.648 -21.781 1 98.88 212 TYR A O 1
ATOM 1650 N N . LYS A 1 213 ? -8.898 -8.734 -19.859 1 98.81 213 LYS A N 1
ATOM 1651 C CA . LYS A 1 213 ? -8.25 -7.461 -20.156 1 98.81 213 LYS A CA 1
ATOM 1652 C C . LYS A 1 213 ? -6.746 -7.637 -20.328 1 98.81 213 LYS A C 1
ATOM 1654 O O . LYS A 1 213 ? -6.141 -7.043 -21.219 1 98.81 213 LYS A O 1
ATOM 1659 N N . ALA A 1 214 ? -6.16 -8.398 -19.438 1 98.88 214 ALA A N 1
ATOM 1660 C CA . ALA A 1 214 ? -4.723 -8.641 -19.5 1 98.88 214 ALA A CA 1
ATOM 1661 C C . ALA A 1 214 ? -4.34 -9.312 -20.812 1 98.88 214 ALA A C 1
ATOM 1663 O O . ALA A 1 214 ? -3.326 -8.961 -21.422 1 98.88 214 ALA A O 1
ATOM 1664 N N . ILE A 1 215 ? -5.129 -10.258 -21.219 1 98.81 215 ILE A N 1
ATOM 1665 C CA . ILE A 1 215 ? -4.883 -10.945 -22.484 1 98.81 215 ILE A CA 1
ATOM 1666 C C . ILE A 1 215 ? -4.895 -9.93 -23.625 1 98.81 215 ILE A C 1
ATOM 1668 O O . ILE A 1 215 ? -3.988 -9.922 -24.469 1 98.81 215 ILE A O 1
ATOM 1672 N N . ASP A 1 216 ? -5.883 -9.031 -23.625 1 98.31 216 ASP A N 1
ATOM 1673 C CA . ASP A 1 216 ? -6.023 -8.016 -24.672 1 98.31 216 ASP A CA 1
ATOM 1674 C C . ASP A 1 216 ? -4.836 -7.059 -24.656 1 98.31 216 ASP A C 1
ATOM 1676 O O . ASP A 1 216 ? -4.445 -6.535 -25.703 1 98.31 216 ASP A O 1
ATOM 1680 N N . MET A 1 217 ? -4.254 -6.906 -23.5 1 98.25 217 MET A N 1
ATOM 1681 C CA . MET A 1 217 ? -3.16 -5.953 -23.344 1 98.25 217 MET A CA 1
ATOM 1682 C C . MET A 1 217 ? -1.814 -6.617 -23.625 1 98.25 217 MET A C 1
ATOM 1684 O O . MET A 1 217 ? -0.775 -5.957 -23.594 1 98.25 217 MET A O 1
ATOM 1688 N N . GLY A 1 218 ? -1.82 -7.895 -23.797 1 97.94 218 GLY A N 1
ATOM 1689 C CA . GLY A 1 218 ? -0.596 -8.609 -24.125 1 97.94 218 GLY A CA 1
ATOM 1690 C C . GLY A 1 218 ? 0.11 -9.172 -22.906 1 97.94 218 GLY A C 1
ATOM 1691 O O . GLY A 1 218 ? 1.269 -9.586 -22.984 1 97.94 218 GLY A O 1
ATOM 1692 N N . GLY A 1 219 ? -0.595 -9.125 -21.734 1 98.69 219 GLY A N 1
ATOM 1693 C CA . GLY A 1 219 ? -0.022 -9.664 -20.516 1 98.69 219 GLY A CA 1
ATOM 1694 C C . GLY A 1 219 ? -0.392 -11.117 -20.281 1 98.69 219 GLY A C 1
ATOM 1695 O O . GLY A 1 219 ? -0.859 -11.805 -21.188 1 98.69 219 GLY A O 1
ATOM 1696 N N . HIS A 1 220 ? -0.041 -11.68 -19.141 1 98.94 220 HIS A N 1
ATOM 1697 C CA . HIS A 1 220 ? -0.341 -13.039 -18.719 1 98.94 220 HIS A CA 1
ATOM 1698 C C . HIS A 1 220 ? -1.343 -13.047 -17.562 1 98.94 220 HIS A C 1
ATOM 1700 O O . HIS A 1 220 ? -1.828 -11.984 -17.156 1 98.94 220 HIS A O 1
ATOM 1706 N N . VAL A 1 221 ? -1.738 -14.305 -17.141 1 98.94 221 VAL A N 1
ATOM 1707 C CA . VAL A 1 221 ? -2.861 -14.289 -16.203 1 98.94 221 VAL A CA 1
ATOM 1708 C C . VAL A 1 221 ? -2.646 -15.344 -15.125 1 98.94 221 VAL A C 1
ATOM 1710 O O . VAL A 1 221 ? -1.986 -16.359 -15.352 1 98.94 221 VAL A O 1
ATOM 1713 N N . ARG A 1 222 ? -3.133 -15.047 -13.984 1 98.94 222 ARG A N 1
ATOM 1714 C CA . ARG A 1 222 ? -3.312 -16.016 -12.898 1 98.94 222 ARG A CA 1
ATOM 1715 C C . ARG A 1 222 ? -4.785 -16.156 -12.531 1 98.94 222 ARG A C 1
ATOM 1717 O O . ARG A 1 222 ? -5.469 -15.156 -12.289 1 98.94 222 ARG A O 1
ATOM 1724 N N . VAL A 1 223 ? -5.262 -17.328 -12.547 1 98.94 223 VAL A N 1
ATOM 1725 C CA . VAL A 1 223 ? -6.629 -17.641 -12.148 1 98.94 223 VAL A CA 1
ATOM 1726 C C . VAL A 1 223 ? -6.641 -18.891 -11.266 1 98.94 223 VAL A C 1
ATOM 1728 O O . VAL A 1 223 ? -5.668 -19.641 -11.227 1 98.94 223 VAL A O 1
ATOM 1731 N N . GLY A 1 224 ? -7.703 -19.062 -10.531 1 98.88 224 GLY A N 1
ATOM 1732 C CA . GLY A 1 224 ? -7.836 -20.266 -9.719 1 98.88 224 GLY A CA 1
ATOM 1733 C C . GLY A 1 224 ? -8.594 -20.031 -8.422 1 98.88 224 GLY A C 1
ATOM 1734 O O . GLY A 1 224 ? -8.953 -18.891 -8.109 1 98.88 224 GLY A O 1
ATOM 1735 N N . LEU A 1 225 ? -8.773 -21.062 -7.676 1 98.81 225 LEU A N 1
ATOM 1736 C CA . LEU A 1 225 ? -9.625 -21.078 -6.492 1 98.81 225 LEU A CA 1
ATOM 1737 C C . LEU A 1 225 ? -9.039 -20.219 -5.383 1 98.81 225 LEU A C 1
ATOM 1739 O O . LEU A 1 225 ? -9.773 -19.734 -4.512 1 98.81 225 LEU A O 1
ATOM 1743 N N . GLU A 1 226 ? -7.754 -20.031 -5.422 1 98.5 226 GLU A N 1
ATOM 1744 C CA . GLU A 1 226 ? -7.188 -19.109 -4.445 1 98.5 226 GLU A CA 1
ATOM 1745 C C . GLU A 1 226 ? -7.832 -17.734 -4.555 1 98.5 226 GLU A C 1
ATOM 1747 O O . GLU A 1 226 ? -8.094 -17.078 -3.543 1 98.5 226 GLU A O 1
ATOM 1752 N N . ASP A 1 227 ? -8.109 -17.359 -5.785 1 98.25 227 ASP A N 1
ATOM 1753 C CA . ASP A 1 227 ? -8.43 -15.953 -6.051 1 98.25 227 ASP A CA 1
ATOM 1754 C C . ASP A 1 227 ? -9.922 -15.766 -6.316 1 98.25 227 ASP A C 1
ATOM 1756 O O . ASP A 1 227 ? -10.43 -14.648 -6.254 1 98.25 227 ASP A O 1
ATOM 1760 N N . ASN A 1 228 ? -10.633 -16.812 -6.652 1 98.38 228 ASN A N 1
ATOM 1761 C CA . ASN A 1 228 ? -12.047 -16.766 -6.988 1 98.38 228 ASN A CA 1
ATOM 1762 C C . ASN A 1 228 ? -12.703 -18.141 -6.852 1 98.38 228 ASN A C 1
ATOM 1764 O O . ASN A 1 228 ? -12.328 -19.078 -7.551 1 98.38 228 ASN A O 1
ATOM 1768 N N . ILE A 1 229 ? -13.742 -18.25 -6.109 1 98.44 229 ILE A N 1
ATOM 1769 C CA . ILE A 1 229 ? -14.336 -19.562 -5.844 1 98.44 229 ILE A CA 1
ATOM 1770 C C . ILE A 1 229 ? -15.484 -19.812 -6.812 1 98.44 229 ILE A C 1
ATOM 1772 O O . ILE A 1 229 ? -16.062 -20.891 -6.832 1 98.44 229 ILE A O 1
ATOM 1776 N N . PHE A 1 230 ? -15.805 -18.828 -7.68 1 98.38 230 PHE A N 1
ATOM 1777 C CA . PHE A 1 230 ? -16.938 -18.922 -8.586 1 98.38 230 PHE A CA 1
ATOM 1778 C C . PHE A 1 230 ? -16.484 -18.969 -10.039 1 98.38 230 PHE A C 1
ATOM 1780 O O . PHE A 1 230 ? -15.539 -18.25 -10.414 1 98.38 230 PHE A O 1
ATOM 1787 N N . VAL A 1 231 ? -17.188 -19.766 -10.852 1 97.81 231 VAL A N 1
ATOM 1788 C CA . VAL A 1 231 ? -16.891 -19.781 -12.281 1 97.81 231 VAL A CA 1
ATOM 1789 C C . VAL A 1 231 ? -17.797 -18.797 -13 1 97.81 231 VAL A C 1
ATOM 1791 O O . VAL A 1 231 ? -17.422 -18.234 -14.031 1 97.81 231 VAL A O 1
ATOM 1794 N N . GLU A 1 232 ? -18.969 -18.641 -12.477 1 96.19 232 GLU A N 1
ATOM 1795 C CA . GLU A 1 232 ? -19.953 -17.625 -12.836 1 96.19 232 GLU A CA 1
ATOM 1796 C C . GLU A 1 232 ? -20.703 -17.125 -11.609 1 96.19 232 GLU A C 1
ATOM 1798 O O . GLU A 1 232 ? -20.594 -17.719 -10.523 1 96.19 232 GLU A O 1
ATOM 1803 N N . LYS A 1 233 ? -21.406 -16.016 -11.805 1 94.25 233 LYS A N 1
ATOM 1804 C CA . LYS A 1 233 ? -22.125 -15.453 -10.664 1 94.25 233 LYS A CA 1
ATOM 1805 C C . LYS A 1 233 ? -23 -16.516 -9.992 1 94.25 233 LYS A C 1
ATOM 1807 O O . LYS A 1 233 ? -23.875 -17.094 -10.633 1 94.25 233 LYS A O 1
ATOM 1812 N N . GLY A 1 234 ? -22.609 -16.828 -8.812 1 96.31 234 GLY A N 1
ATOM 1813 C CA . GLY A 1 234 ? -23.422 -17.734 -8 1 96.31 234 GLY A CA 1
ATOM 1814 C C . GLY A 1 234 ? -23.156 -19.188 -8.273 1 96.31 234 GLY A C 1
ATOM 1815 O O . GLY A 1 234 ? -23.797 -20.062 -7.688 1 96.31 234 GLY A O 1
ATOM 1816 N N . VAL A 1 235 ? -22.266 -19.5 -9.164 1 98.38 235 VAL A N 1
ATOM 1817 C CA . VAL A 1 235 ? -21.938 -20.891 -9.484 1 98.38 235 VAL A CA 1
ATOM 1818 C C . VAL A 1 235 ? -20.5 -21.188 -9.055 1 98.38 235 VAL A C 1
ATOM 1820 O O . VAL A 1 235 ? -19.547 -20.656 -9.625 1 98.38 235 VAL A O 1
ATOM 1823 N N . LEU A 1 236 ? -20.344 -22.047 -8.078 1 98.62 236 LEU A N 1
ATOM 1824 C CA . LEU A 1 236 ? -19.031 -22.422 -7.574 1 98.62 236 LEU A CA 1
ATOM 1825 C C . LEU A 1 236 ? -18.219 -23.141 -8.648 1 98.62 236 LEU A C 1
ATOM 1827 O O . LEU A 1 236 ? -18.75 -23.969 -9.383 1 98.62 236 LEU A O 1
ATOM 1831 N N . ALA A 1 237 ? -16.984 -22.766 -8.773 1 98.75 237 ALA A N 1
ATOM 1832 C CA . ALA A 1 237 ? -16.094 -23.5 -9.672 1 98.75 237 ALA A CA 1
ATOM 1833 C C . ALA A 1 237 ? -15.852 -24.922 -9.18 1 98.75 237 ALA A C 1
ATOM 1835 O O . ALA A 1 237 ? -15.711 -25.156 -7.977 1 98.75 237 ALA A O 1
ATOM 1836 N N . LYS A 1 238 ? -15.734 -25.844 -10.062 1 98.56 238 LYS A N 1
ATOM 1837 C CA . LYS A 1 238 ? -15.5 -27.234 -9.719 1 98.56 238 LYS A CA 1
ATOM 1838 C C . LYS A 1 238 ? -14.023 -27.5 -9.445 1 98.56 238 LYS A C 1
ATOM 1840 O O . LYS A 1 238 ? -13.656 -28.578 -8.984 1 98.56 238 LYS A O 1
ATOM 1845 N N . GLY A 1 239 ? -13.234 -26.547 -9.68 1 98.69 239 GLY A N 1
ATOM 1846 C CA . GLY A 1 239 ? -11.789 -26.516 -9.5 1 98.69 239 GLY A CA 1
ATOM 1847 C C . GLY A 1 239 ? -11.125 -25.359 -10.211 1 98.69 239 GLY A C 1
ATOM 1848 O O . GLY A 1 239 ? -11.766 -24.625 -10.969 1 98.69 239 GLY A O 1
ATOM 1849 N N . SER A 1 240 ? -9.883 -25.203 -9.922 1 98.88 240 SER A N 1
ATOM 1850 C CA . SER A 1 240 ? -9.125 -24.172 -10.609 1 98.88 240 SER A CA 1
ATOM 1851 C C . SER A 1 240 ? -9.078 -24.422 -12.117 1 98.88 240 SER A C 1
ATOM 1853 O O . SER A 1 240 ? -9.047 -23.484 -12.906 1 98.88 240 SER A O 1
ATOM 1855 N N . TRP A 1 241 ? -9.07 -25.734 -12.516 1 98.88 241 TRP A N 1
ATOM 1856 C CA . TRP A 1 241 ? -8.992 -26.109 -13.922 1 98.88 241 TRP A CA 1
ATOM 1857 C C . TRP A 1 241 ? -10.148 -25.516 -14.719 1 98.88 241 TRP A C 1
ATOM 1859 O O . TRP A 1 241 ? -10 -25.188 -15.898 1 98.88 241 TRP A O 1
ATOM 1869 N N . GLU A 1 242 ? -11.289 -25.406 -14.125 1 98.88 242 GLU A N 1
ATOM 1870 C CA . GLU A 1 242 ? -12.438 -24.828 -14.82 1 98.88 242 GLU A CA 1
ATOM 1871 C C . GLU A 1 242 ? -12.227 -23.359 -15.133 1 98.88 242 GLU A C 1
ATOM 1873 O O . GLU A 1 242 ? -12.648 -22.875 -16.188 1 98.88 242 GLU A O 1
ATOM 1878 N N . LEU A 1 243 ? -11.586 -22.641 -14.227 1 98.94 243 LEU A N 1
ATOM 1879 C CA . LEU A 1 243 ? -11.25 -21.234 -14.438 1 98.94 243 LEU A CA 1
ATOM 1880 C C . LEU A 1 243 ? -10.172 -21.094 -15.5 1 98.94 243 LEU A C 1
ATOM 1882 O O . LEU A 1 243 ? -10.203 -20.156 -16.312 1 98.94 243 LEU A O 1
ATOM 1886 N N . VAL A 1 244 ? -9.25 -22 -15.539 1 98.94 244 VAL A N 1
ATOM 1887 C CA . VAL A 1 244 ? -8.242 -22.047 -16.594 1 98.94 244 VAL A CA 1
ATOM 1888 C C . VAL A 1 244 ? -8.922 -22.219 -17.953 1 98.94 244 VAL A C 1
ATOM 1890 O O . VAL A 1 244 ? -8.578 -21.547 -18.922 1 98.94 244 VAL A O 1
ATOM 1893 N N . GLU A 1 245 ? -9.883 -23.109 -18 1 98.94 245 GLU A N 1
ATOM 1894 C CA . GLU A 1 245 ? -10.594 -23.359 -19.25 1 98.94 245 GLU A CA 1
ATOM 1895 C C . GLU A 1 245 ? -11.258 -22.094 -19.781 1 98.94 245 GLU A C 1
ATOM 1897 O O . GLU A 1 245 ? -11.266 -21.844 -20.984 1 98.94 245 GLU A O 1
ATOM 1902 N N . LYS A 1 246 ? -11.852 -21.328 -18.875 1 98.81 246 LYS A N 1
ATOM 1903 C CA . LYS A 1 246 ? -12.484 -20.062 -19.281 1 98.81 246 LYS A CA 1
ATOM 1904 C C . LYS A 1 246 ? -11.484 -19.141 -19.953 1 98.81 246 LYS A C 1
ATOM 1906 O O . LYS A 1 246 ? -11.805 -18.516 -20.969 1 98.81 246 LYS A O 1
ATOM 1911 N N . VAL A 1 247 ? -10.352 -19.125 -19.406 1 98.88 247 VAL A N 1
ATOM 1912 C CA . VAL A 1 247 ? -9.305 -18.25 -19.922 1 98.88 247 VAL A CA 1
ATOM 1913 C C . VAL A 1 247 ? -8.797 -18.781 -21.25 1 98.88 247 VAL A C 1
ATOM 1915 O O . VAL A 1 247 ? -8.555 -18.016 -22.188 1 98.88 247 VAL A O 1
ATOM 1918 N N . VAL A 1 248 ? -8.578 -20.078 -21.344 1 98.94 248 VAL A N 1
ATOM 1919 C CA . VAL A 1 248 ? -8.133 -20.703 -22.578 1 98.94 248 VAL A CA 1
ATOM 1920 C C . VAL A 1 248 ? -9.133 -20.422 -23.703 1 98.94 248 VAL A C 1
ATOM 1922 O O . VAL A 1 248 ? -8.734 -20.047 -24.812 1 98.94 248 VAL A O 1
ATOM 1925 N N . GLU A 1 249 ? -10.375 -20.578 -23.359 1 98.81 249 GLU A N 1
ATOM 1926 C CA . GLU A 1 249 ? -11.422 -20.328 -24.344 1 98.81 249 GLU A CA 1
ATOM 1927 C C . GLU A 1 249 ? -11.344 -18.891 -24.875 1 98.81 249 GLU A C 1
ATOM 1929 O O . GLU A 1 249 ? -11.398 -18.656 -26.078 1 98.81 249 GLU A O 1
ATOM 1934 N N . TYR A 1 250 ? -11.219 -17.984 -24 1 98.81 250 TYR A N 1
ATOM 1935 C CA . TYR A 1 250 ? -11.141 -16.578 -24.391 1 98.81 250 TYR A CA 1
ATOM 1936 C C . TYR A 1 250 ? -9.898 -16.312 -25.234 1 98.81 250 TYR A C 1
ATOM 1938 O O . TYR A 1 250 ? -9.969 -15.633 -26.266 1 98.81 250 TYR A O 1
ATOM 1946 N N . ALA A 1 251 ? -8.773 -16.859 -24.766 1 98.75 251 ALA A N 1
ATOM 1947 C CA . ALA A 1 251 ? -7.52 -16.672 -25.5 1 98.75 251 ALA A CA 1
ATOM 1948 C C . ALA A 1 251 ? -7.625 -17.219 -26.922 1 98.75 251 ALA A C 1
ATOM 1950 O O . ALA A 1 251 ? -7.164 -16.578 -27.859 1 98.75 251 ALA A O 1
ATOM 1951 N N . GLU A 1 252 ? -8.188 -18.344 -27.031 1 98.06 252 GLU A N 1
ATOM 1952 C CA . GLU A 1 252 ? -8.375 -18.953 -28.344 1 98.06 252 GLU A CA 1
ATOM 1953 C C . GLU A 1 252 ? -9.266 -18.078 -29.234 1 98.06 252 GLU A C 1
ATOM 1955 O O . GLU A 1 252 ? -8.992 -17.922 -30.422 1 98.06 252 GLU A O 1
ATOM 1960 N N . GLU A 1 253 ? -10.289 -17.562 -28.672 1 98.12 253 GLU A N 1
ATOM 1961 C CA . GLU A 1 253 ? -11.172 -16.672 -29.406 1 98.12 253 GLU A CA 1
ATOM 1962 C C . GLU A 1 253 ? -10.422 -15.445 -29.906 1 98.12 253 GLU A C 1
ATOM 1964 O O . GLU A 1 253 ? -10.734 -14.914 -30.969 1 98.12 253 GLU A O 1
ATOM 1969 N N . GLN A 1 254 ? -9.477 -15.039 -29.188 1 97.56 254 GLN A N 1
ATOM 1970 C CA . GLN A 1 254 ? -8.695 -13.852 -29.531 1 97.56 254 GLN A CA 1
ATOM 1971 C C . GLN A 1 254 ? -7.52 -14.211 -30.438 1 97.56 254 GLN A C 1
ATOM 1973 O O . GLN A 1 254 ? -6.789 -13.336 -30.891 1 97.56 254 GLN A O 1
ATOM 1978 N N . GLY A 1 255 ? -7.309 -15.5 -30.562 1 97.56 255 GLY A N 1
ATOM 1979 C CA . GLY A 1 255 ? -6.23 -15.961 -31.406 1 97.56 255 GLY A CA 1
ATOM 1980 C C . GLY A 1 255 ? -4.883 -15.977 -30.719 1 97.56 255 GLY A C 1
ATOM 1981 O O . GLY A 1 255 ? -3.838 -15.945 -31.375 1 97.56 255 GLY A O 1
ATOM 1982 N N . ARG A 1 256 ? -4.883 -15.914 -29.422 1 98.06 256 ARG A N 1
ATOM 1983 C CA . ARG A 1 256 ? -3.635 -15.961 -28.672 1 98.06 256 ARG A CA 1
ATOM 1984 C C . ARG A 1 256 ? -3.281 -17.391 -28.281 1 98.06 256 ARG A C 1
ATOM 1986 O O . ARG A 1 256 ? -4.066 -18.078 -27.609 1 98.06 256 ARG A O 1
ATOM 1993 N N . GLU A 1 257 ? -2.102 -17.891 -28.641 1 98.38 257 GLU A N 1
ATOM 1994 C CA . GLU A 1 257 ? -1.649 -19.25 -28.328 1 98.38 257 GLU A CA 1
ATOM 1995 C C . GLU A 1 257 ? -1.402 -19.422 -26.828 1 98.38 257 GLU A C 1
ATOM 1997 O O . GLU A 1 257 ? -0.999 -18.469 -26.156 1 98.38 257 GLU A O 1
ATOM 2002 N N . ILE A 1 258 ? -1.608 -20.609 -26.391 1 98.81 258 ILE A N 1
ATOM 2003 C CA . ILE A 1 258 ? -1.378 -20.953 -24.984 1 98.81 258 ILE A CA 1
ATOM 2004 C C . ILE A 1 258 ? 0.046 -21.469 -24.812 1 98.81 258 ILE A C 1
ATOM 2006 O O . ILE A 1 258 ? 0.489 -22.344 -25.562 1 98.81 258 ILE A O 1
ATOM 2010 N N . ALA A 1 259 ? 0.769 -20.938 -23.906 1 98.88 259 ALA A N 1
ATOM 2011 C CA . ALA A 1 259 ? 2.146 -21.344 -23.641 1 98.88 259 ALA A CA 1
ATOM 2012 C C . ALA A 1 259 ? 2.189 -22.719 -22.953 1 98.88 259 ALA A C 1
ATOM 2014 O O . ALA A 1 259 ? 1.47 -22.938 -21.969 1 98.88 259 ALA A O 1
ATOM 2015 N N . THR A 1 260 ? 3.014 -23.578 -23.484 1 98.5 260 THR A N 1
ATOM 2016 C CA . THR A 1 260 ? 3.381 -24.766 -22.719 1 98.5 260 THR A CA 1
ATOM 2017 C C . THR A 1 260 ? 4.332 -24.406 -21.578 1 98.5 260 THR A C 1
ATOM 2019 O O . THR A 1 260 ? 4.879 -23.312 -21.547 1 98.5 260 THR A O 1
ATOM 2022 N N . PRO A 1 261 ? 4.504 -25.328 -20.641 1 98.75 261 PRO A N 1
ATOM 2023 C CA . PRO A 1 261 ? 5.477 -25.062 -19.578 1 98.75 261 PRO A CA 1
ATOM 2024 C C . PRO A 1 261 ? 6.871 -24.75 -20.125 1 98.75 261 PRO A C 1
ATOM 2026 O O . PRO A 1 261 ? 7.555 -23.875 -19.594 1 98.75 261 PRO A O 1
ATOM 2029 N N . GLU A 1 262 ? 7.285 -25.422 -21.156 1 98.19 262 GLU A N 1
ATOM 2030 C CA . GLU A 1 262 ? 8.602 -25.172 -21.734 1 98.19 262 GLU A CA 1
ATOM 2031 C C . GLU A 1 262 ? 8.703 -23.766 -22.297 1 98.19 262 GLU A C 1
ATOM 2033 O O . GLU A 1 262 ? 9.703 -23.078 -22.094 1 98.19 262 GLU A O 1
ATOM 2038 N N . VAL A 1 263 ? 7.707 -23.344 -23.016 1 98.5 263 VAL A N 1
ATOM 2039 C CA . VAL A 1 263 ? 7.668 -22 -23.578 1 98.5 263 VAL A CA 1
ATOM 2040 C C . VAL A 1 263 ? 7.629 -20.969 -22.453 1 98.5 263 VAL A C 1
ATOM 2042 O O . VAL A 1 263 ? 8.297 -19.938 -22.531 1 98.5 263 VAL A O 1
ATOM 2045 N N . ALA A 1 264 ? 6.832 -21.266 -21.438 1 98.75 264 ALA A N 1
ATOM 2046 C CA . ALA A 1 264 ? 6.75 -20.375 -20.297 1 98.75 264 ALA A CA 1
ATOM 2047 C C . ALA A 1 264 ? 8.117 -20.188 -19.641 1 98.75 264 ALA A C 1
ATOM 2049 O O . ALA A 1 264 ? 8.484 -19.078 -19.266 1 98.75 264 ALA A O 1
ATOM 2050 N N . LYS A 1 265 ? 8.898 -21.234 -19.516 1 98.19 265 LYS A N 1
ATOM 2051 C CA . LYS A 1 265 ? 10.242 -21.156 -18.938 1 98.19 265 LYS A CA 1
ATOM 2052 C C . LYS A 1 265 ? 11.117 -20.188 -19.734 1 98.19 265 LYS A C 1
ATOM 2054 O O . LYS A 1 265 ? 11.883 -19.422 -19.156 1 98.19 265 LYS A O 1
ATOM 2059 N N . GLU A 1 266 ? 10.992 -20.266 -20.984 1 97.69 266 GLU A N 1
ATOM 2060 C CA . GLU A 1 266 ? 11.781 -19.391 -21.859 1 97.69 266 GLU A CA 1
ATOM 2061 C C . GLU A 1 266 ? 11.375 -17.938 -21.703 1 97.69 266 GLU A C 1
ATOM 2063 O O . GLU A 1 266 ? 12.234 -17.047 -21.578 1 97.69 266 GLU A O 1
ATOM 2068 N N . ILE A 1 267 ? 10.117 -17.734 -21.672 1 98 267 ILE A N 1
ATOM 2069 C CA . ILE A 1 267 ? 9.594 -16.375 -21.578 1 98 267 ILE A CA 1
ATOM 2070 C C . ILE A 1 267 ? 9.992 -15.766 -20.234 1 98 267 ILE A C 1
ATOM 2072 O O . ILE A 1 267 ? 10.375 -14.594 -20.172 1 98 267 ILE A O 1
ATOM 2076 N N . LEU A 1 268 ? 9.969 -16.562 -19.156 1 97.81 268 LEU A N 1
ATOM 2077 C CA . LEU A 1 268 ? 10.156 -16.062 -17.797 1 97.81 268 LEU A CA 1
ATOM 2078 C C . LEU A 1 268 ? 11.617 -16.172 -17.375 1 97.81 268 LEU A C 1
ATOM 2080 O O . LEU A 1 268 ? 12 -15.664 -16.312 1 97.81 268 LEU A O 1
ATOM 2084 N N . GLY A 1 269 ? 12.406 -16.781 -18.125 1 94.94 269 GLY A N 1
ATOM 2085 C CA . GLY A 1 269 ? 13.805 -16.969 -17.781 1 94.94 269 GLY A CA 1
ATOM 2086 C C . GLY A 1 269 ? 14.008 -17.938 -16.625 1 94.94 269 GLY A C 1
ATOM 2087 O O . GLY A 1 269 ? 14.859 -17.703 -15.766 1 94.94 269 GLY A O 1
ATOM 2088 N N . VAL A 1 270 ? 13.109 -18.969 -16.641 1 94.06 270 VAL A N 1
ATOM 2089 C CA . VAL A 1 270 ? 13.188 -19.984 -15.586 1 94.06 270 VAL A CA 1
ATOM 2090 C C . VAL A 1 270 ? 14.125 -21.109 -16.016 1 94.06 270 VAL A C 1
ATOM 2092 O O . VAL A 1 270 ? 13.984 -21.656 -17.109 1 94.06 270 VAL A O 1
ATOM 2095 N N . GLY A 1 271 ? 15.367 -21.234 -15.367 1 78.69 271 GLY A N 1
ATOM 2096 C CA . GLY A 1 271 ? 16.344 -22.25 -15.711 1 78.69 271 GLY A CA 1
ATOM 2097 C C . GLY A 1 271 ? 16.703 -23.172 -14.555 1 78.69 271 GLY A C 1
ATOM 2098 O O . GLY A 1 271 ? 16.406 -22.844 -13.398 1 78.69 271 GLY A O 1
ATOM 2099 N N . MET B 1 1 ? -13.133 32.219 -9.906 1 61.91 1 MET B N 1
ATOM 2100 C CA . MET B 1 1 ? -11.805 32.375 -9.32 1 61.91 1 MET B CA 1
ATOM 2101 C C . MET B 1 1 ? -11.312 31.062 -8.727 1 61.91 1 MET B C 1
ATOM 2103 O O . MET B 1 1 ? -12.117 30.219 -8.336 1 61.91 1 MET B O 1
ATOM 2107 N N . MET B 1 2 ? -9.914 30.75 -8.93 1 81.88 2 MET B N 1
ATOM 2108 C CA . MET B 1 2 ? -9.375 29.516 -8.367 1 81.88 2 MET B CA 1
ATOM 2109 C C . MET B 1 2 ? -9.508 29.5 -6.852 1 81.88 2 MET B C 1
ATOM 2111 O O . MET B 1 2 ? -9.43 30.547 -6.207 1 81.88 2 MET B O 1
ATOM 2115 N N . THR B 1 3 ? -9.898 28.391 -6.332 1 95.25 3 THR B N 1
ATOM 2116 C CA . THR B 1 3 ? -9.938 28.203 -4.887 1 95.25 3 THR B CA 1
ATOM 2117 C C . THR B 1 3 ? -8.617 28.625 -4.25 1 95.25 3 THR B C 1
ATOM 2119 O O . THR B 1 3 ? -7.547 28.234 -4.723 1 95.25 3 THR B O 1
ATOM 2122 N N . PRO B 1 4 ? -8.664 29.578 -3.291 1 98.69 4 PRO B N 1
ATOM 2123 C CA . PRO B 1 4 ? -7.414 29.969 -2.633 1 98.69 4 PRO B CA 1
ATOM 2124 C C . PRO B 1 4 ? -6.609 28.781 -2.123 1 98.69 4 PRO B C 1
ATOM 2126 O O . PRO B 1 4 ? -7.184 27.781 -1.706 1 98.69 4 PRO B O 1
ATOM 2129 N N . LEU B 1 5 ? -5.301 28.922 -2.143 1 98.88 5 LEU B N 1
ATOM 2130 C CA . LEU B 1 5 ? -4.371 27.844 -1.825 1 98.88 5 LEU B CA 1
ATOM 2131 C C . LEU B 1 5 ? -4.27 27.641 -0.317 1 98.88 5 LEU B C 1
ATOM 2133 O O . LEU B 1 5 ? -3.922 28.578 0.417 1 98.88 5 LEU B O 1
ATOM 2137 N N . ILE B 1 6 ? -4.609 26.469 0.107 1 98.94 6 ILE B N 1
ATOM 2138 C CA . ILE B 1 6 ? -4.332 26.094 1.487 1 98.94 6 ILE B CA 1
ATOM 2139 C C . ILE B 1 6 ? -2.908 25.547 1.601 1 98.94 6 ILE B C 1
ATOM 2141 O O . ILE B 1 6 ? -2.514 24.656 0.853 1 98.94 6 ILE B O 1
ATOM 2145 N N . ILE B 1 7 ? -2.139 26.125 2.492 1 99 7 ILE B N 1
ATOM 2146 C CA . ILE B 1 7 ? -0.796 25.656 2.805 1 99 7 ILE B CA 1
ATOM 2147 C C . ILE B 1 7 ? -0.766 25.078 4.223 1 99 7 ILE B C 1
ATOM 2149 O O . ILE B 1 7 ? -1.037 25.797 5.188 1 99 7 ILE B O 1
ATOM 2153 N N . THR B 1 8 ? -0.509 23.781 4.305 1 98.94 8 THR B N 1
ATOM 2154 C CA . THR B 1 8 ? -0.28 23.141 5.59 1 98.94 8 THR B CA 1
ATOM 2155 C C . THR B 1 8 ? 1.213 23.031 5.887 1 98.94 8 THR B C 1
ATOM 2157 O O . THR B 1 8 ? 1.978 22.516 5.07 1 98.94 8 THR B O 1
ATOM 2160 N N . ALA B 1 9 ? 1.603 23.531 7.027 1 98.94 9 ALA B N 1
ATOM 2161 C CA . ALA B 1 9 ? 2.996 23.422 7.445 1 98.94 9 ALA B CA 1
ATOM 2162 C C . ALA B 1 9 ? 3.182 22.25 8.406 1 98.94 9 ALA B C 1
ATOM 2164 O O . ALA B 1 9 ? 2.697 22.281 9.539 1 98.94 9 ALA B O 1
ATOM 2165 N N . ALA B 1 10 ? 3.879 21.219 7.973 1 98.94 10 ALA B N 1
ATOM 2166 C CA . ALA B 1 10 ? 4.262 20.109 8.852 1 98.94 10 ALA B CA 1
ATOM 2167 C C . ALA B 1 10 ? 5.551 20.438 9.602 1 98.94 10 ALA B C 1
ATOM 2169 O O . ALA B 1 10 ? 6.648 20.25 9.07 1 98.94 10 ALA B O 1
ATOM 2170 N N . VAL B 1 11 ? 5.52 20.797 10.82 1 98.5 11 VAL B N 1
ATOM 2171 C CA . VAL B 1 11 ? 6.574 21.609 11.422 1 98.5 11 VAL B CA 1
ATOM 2172 C C . VAL B 1 11 ? 7.629 20.688 12.047 1 98.5 11 VAL B C 1
ATOM 2174 O O . VAL B 1 11 ? 8.773 21.109 12.242 1 98.5 11 VAL B O 1
ATOM 2177 N N . ASP B 1 12 ? 7.406 19.438 12.398 1 96.19 12 ASP B N 1
ATOM 2178 C CA . ASP B 1 12 ? 8.438 18.641 13.055 1 96.19 12 ASP B CA 1
ATOM 2179 C C . ASP B 1 12 ? 8.344 17.172 12.633 1 96.19 12 ASP B C 1
ATOM 2181 O O . ASP B 1 12 ? 9.32 16.609 12.141 1 96.19 12 ASP B O 1
ATOM 2185 N N . GLY B 1 13 ? 7.207 16.484 12.805 1 94.06 13 GLY B N 1
ATOM 2186 C CA . GLY B 1 13 ? 7.098 15.078 12.469 1 94.06 13 GLY B CA 1
ATOM 2187 C C . GLY B 1 13 ? 7.637 14.164 13.547 1 94.06 13 GLY B C 1
ATOM 2188 O O . GLY B 1 13 ? 8.266 14.625 14.5 1 94.06 13 GLY B O 1
ATOM 2189 N N . ALA B 1 14 ? 7.59 12.859 13.375 1 93.81 14 ALA B N 1
ATOM 2190 C CA . ALA B 1 14 ? 8.008 11.883 14.383 1 93.81 14 ALA B CA 1
ATOM 2191 C C . ALA B 1 14 ? 9.445 11.43 14.141 1 93.81 14 ALA B C 1
ATOM 2193 O O . ALA B 1 14 ? 10.164 11.094 15.086 1 93.81 14 ALA B O 1
ATOM 2194 N N . GLU B 1 15 ? 9.906 11.523 12.922 1 91.25 15 GLU B N 1
ATOM 2195 C CA . GLU B 1 15 ? 11.156 10.859 12.578 1 91.25 15 GLU B CA 1
ATOM 2196 C C . GLU B 1 15 ? 12.273 11.867 12.344 1 91.25 15 GLU B C 1
ATOM 2198 O O . GLU B 1 15 ? 13.461 11.516 12.375 1 91.25 15 GLU B O 1
ATOM 2203 N N . THR B 1 16 ? 11.961 13.023 12.008 1 95.75 16 THR B N 1
ATOM 2204 C CA . THR B 1 16 ? 12.961 14.055 11.727 1 95.75 16 THR B CA 1
ATOM 2205 C C . THR B 1 16 ? 13.555 14.594 13.023 1 95.75 16 THR B C 1
ATOM 2207 O O . THR B 1 16 ? 12.828 15.086 13.891 1 95.75 16 THR B O 1
ATOM 2210 N N . MET B 1 17 ? 14.867 14.539 13.148 1 97 17 MET B N 1
ATOM 2211 C CA . MET B 1 17 ? 15.555 14.906 14.383 1 97 17 MET B CA 1
ATOM 2212 C C . MET B 1 17 ? 16.484 16.094 14.156 1 97 17 MET B C 1
ATOM 2214 O O . MET B 1 17 ? 16.766 16.469 13.016 1 97 17 MET B O 1
ATOM 2218 N N . ARG B 1 18 ? 16.938 16.688 15.289 1 97.88 18 ARG B N 1
ATOM 2219 C CA . ARG B 1 18 ? 17.844 17.828 15.219 1 97.88 18 ARG B CA 1
ATOM 2220 C C . ARG B 1 18 ? 19.188 17.406 14.648 1 97.88 18 ARG B C 1
ATOM 2222 O O . ARG B 1 18 ? 19.953 18.266 14.18 1 97.88 18 ARG B O 1
ATOM 2229 N N . GLU B 1 19 ? 19.516 16.141 14.719 1 97.19 19 GLU B N 1
ATOM 2230 C CA . GLU B 1 19 ? 20.734 15.648 14.07 1 97.19 19 GLU B CA 1
ATOM 2231 C C . GLU B 1 19 ? 20.656 15.805 12.555 1 97.19 19 GLU B C 1
ATOM 2233 O O . GLU B 1 19 ? 21.688 15.938 11.891 1 97.19 19 GLU B O 1
ATOM 2238 N N . HIS B 1 20 ? 19.453 15.797 12.008 1 97.06 20 HIS B N 1
ATOM 2239 C CA . HIS B 1 20 ? 19.25 16 10.578 1 97.06 20 HIS B CA 1
ATOM 2240 C C . HIS B 1 20 ? 19.172 17.484 10.242 1 97.06 20 HIS B C 1
ATOM 2242 O O . HIS B 1 20 ? 19.75 17.922 9.242 1 97.06 20 HIS B O 1
ATOM 2248 N N . ASN B 1 21 ? 18.422 18.234 11 1 98.25 21 ASN B N 1
ATOM 2249 C CA . ASN B 1 21 ? 18.25 19.688 10.914 1 98.25 21 ASN B CA 1
ATOM 2250 C C . ASN B 1 21 ? 18.109 20.312 12.297 1 98.25 21 ASN B C 1
ATOM 2252 O O . ASN B 1 21 ? 17.109 20.094 12.984 1 98.25 21 ASN B O 1
ATOM 2256 N N . PRO B 1 22 ? 19 21.141 12.672 1 98 22 PRO B N 1
ATOM 2257 C CA . PRO B 1 22 ? 19 21.672 14.039 1 98 22 PRO B CA 1
ATOM 2258 C C . PRO B 1 22 ? 17.812 22.578 14.328 1 98 22 PRO B C 1
ATOM 2260 O O . PRO B 1 22 ? 17.547 22.906 15.484 1 98 22 PRO B O 1
ATOM 2263 N N . ASN B 1 23 ? 17.047 22.875 13.312 1 98 23 ASN B N 1
ATOM 2264 C CA . ASN B 1 23 ? 15.945 23.828 13.469 1 98 23 ASN B CA 1
ATOM 2265 C C . ASN B 1 23 ? 14.633 23.109 13.75 1 98 23 ASN B C 1
ATOM 2267 O O . ASN B 1 23 ? 13.586 23.75 13.906 1 98 23 ASN B O 1
ATOM 2271 N N . VAL B 1 24 ? 14.68 21.766 13.867 1 98.56 24 VAL B N 1
ATOM 2272 C CA . VAL B 1 24 ? 13.469 21.016 14.148 1 98.56 24 VAL B CA 1
ATOM 2273 C C . VAL B 1 24 ? 12.953 21.344 15.547 1 98.56 24 VAL B C 1
ATOM 2275 O O . VAL B 1 24 ? 13.68 21.188 16.531 1 98.56 24 VAL B O 1
ATOM 2278 N N . PRO B 1 25 ? 11.742 21.828 15.641 1 98.56 25 PRO B N 1
ATOM 2279 C CA . PRO B 1 25 ? 11.227 22.125 16.984 1 98.56 25 PRO B CA 1
ATOM 2280 C C . PRO B 1 25 ? 10.875 20.875 17.781 1 98.56 25 PRO B C 1
ATOM 2282 O O . PRO B 1 25 ? 10.367 19.906 17.203 1 98.56 25 PRO B O 1
ATOM 2285 N N . TYR B 1 26 ? 11.195 20.922 19.094 1 98.25 26 TYR B N 1
ATOM 2286 C CA . TYR B 1 26 ? 10.883 19.797 19.969 1 98.25 26 TYR B CA 1
ATOM 2287 C C . TYR B 1 26 ? 9.828 20.188 21 1 98.25 26 TYR B C 1
ATOM 2289 O O . TYR B 1 26 ? 8.789 19.547 21.109 1 98.25 26 TYR B O 1
ATOM 2297 N N . THR B 1 27 ? 9.984 21.312 21.688 1 98.06 27 THR B N 1
ATOM 2298 C CA . THR B 1 27 ? 9.148 21.672 22.828 1 98.06 27 THR B CA 1
ATOM 2299 C C . THR B 1 27 ? 7.852 22.328 22.359 1 98.06 27 THR B C 1
ATOM 2301 O O . THR B 1 27 ? 7.809 22.922 21.266 1 98.06 27 THR B O 1
ATOM 2304 N N . PRO B 1 28 ? 6.844 22.281 23.219 1 98.5 28 PRO B N 1
ATOM 2305 C CA . PRO B 1 28 ? 5.605 22.984 22.875 1 98.5 28 PRO B CA 1
ATOM 2306 C C . PRO B 1 28 ? 5.836 24.453 22.531 1 98.5 28 PRO B C 1
ATOM 2308 O O . PRO B 1 28 ? 5.211 24.984 21.609 1 98.5 28 PRO B O 1
ATOM 2311 N N . GLU B 1 29 ? 6.75 25.078 23.234 1 98.5 29 GLU B N 1
ATOM 2312 C CA . GLU B 1 29 ? 7.07 26.469 22.953 1 98.5 29 GLU B CA 1
ATOM 2313 C C . GLU B 1 29 ? 7.68 26.641 21.562 1 98.5 29 GLU B C 1
ATOM 2315 O O . GLU B 1 29 ? 7.285 27.531 20.812 1 98.5 29 GLU B O 1
ATOM 2320 N N . GLU B 1 30 ? 8.625 25.797 21.281 1 98.69 30 GLU B N 1
ATOM 2321 C CA . GLU B 1 30 ? 9.273 25.859 19.969 1 98.69 30 GLU B CA 1
ATOM 2322 C C . GLU B 1 30 ? 8.273 25.578 18.844 1 98.69 30 GLU B C 1
ATOM 2324 O O . GLU B 1 30 ? 8.312 26.234 17.797 1 98.69 30 GLU B O 1
ATOM 2329 N N . ILE B 1 31 ? 7.438 24.594 19.031 1 98.75 31 ILE B N 1
ATOM 2330 C CA . ILE B 1 31 ? 6.438 24.219 18.031 1 98.75 31 ILE B CA 1
ATOM 2331 C C . ILE B 1 31 ? 5.465 25.375 17.828 1 98.75 31 ILE B C 1
ATOM 2333 O O . ILE B 1 31 ? 5.137 25.719 16.688 1 98.75 31 ILE B O 1
ATOM 2337 N N . ALA B 1 32 ? 5.051 26 18.891 1 98.81 32 ALA B N 1
ATOM 2338 C CA . ALA B 1 32 ? 4.141 27.141 18.797 1 98.81 32 ALA B CA 1
ATOM 2339 C C . ALA B 1 32 ? 4.797 28.312 18.062 1 98.81 32 ALA B C 1
ATOM 2341 O O . ALA B 1 32 ? 4.168 28.953 17.219 1 98.81 32 ALA B O 1
ATOM 2342 N N . GLN B 1 33 ? 6.031 28.562 18.406 1 98.75 33 GLN B N 1
ATOM 2343 C CA . GLN B 1 33 ? 6.754 29.641 17.734 1 98.75 33 GLN B CA 1
ATOM 2344 C C . GLN B 1 33 ? 6.871 29.359 16.234 1 98.75 33 GLN B C 1
ATOM 2346 O O . GLN B 1 33 ? 6.688 30.266 15.422 1 98.75 33 GLN B O 1
ATOM 2351 N N . GLU B 1 34 ? 7.223 28.125 15.922 1 98.88 34 GLU B N 1
ATOM 2352 C CA . GLU B 1 34 ? 7.309 27.75 14.516 1 98.88 34 GLU B CA 1
ATOM 2353 C C . GLU B 1 34 ? 5.957 27.891 13.82 1 98.88 34 GLU B C 1
ATOM 2355 O O . GLU B 1 34 ? 5.891 28.344 12.672 1 98.88 34 GLU B O 1
ATOM 2360 N N . ALA B 1 35 ? 4.875 27.531 14.492 1 98.88 35 ALA B N 1
ATOM 2361 C CA . ALA B 1 35 ? 3.527 27.672 13.945 1 98.88 35 ALA B CA 1
ATOM 2362 C C . ALA B 1 35 ? 3.221 29.125 13.625 1 98.88 35 ALA B C 1
ATOM 2364 O O . ALA B 1 35 ? 2.682 29.438 12.555 1 98.88 35 ALA B O 1
ATOM 2365 N N . VAL B 1 36 ? 3.564 30.031 14.523 1 98.88 36 VAL B N 1
ATOM 2366 C CA . VAL B 1 36 ? 3.332 31.469 14.336 1 98.88 36 VAL B CA 1
ATOM 2367 C C . VAL B 1 36 ? 4.113 31.953 13.125 1 98.88 36 VAL B C 1
ATOM 2369 O O . VAL B 1 36 ? 3.578 32.688 12.289 1 98.88 36 VAL B O 1
ATOM 2372 N N . ARG B 1 37 ? 5.355 31.531 13.023 1 98.88 37 ARG B N 1
ATOM 2373 C CA . ARG B 1 37 ? 6.184 31.938 11.891 1 98.88 37 ARG B CA 1
ATOM 2374 C C . ARG B 1 37 ? 5.602 31.422 10.578 1 98.88 37 ARG B C 1
ATOM 2376 O O . ARG B 1 37 ? 5.633 32.125 9.562 1 98.88 37 ARG B O 1
ATOM 2383 N N . CYS B 1 38 ? 5.102 30.188 10.594 1 98.94 38 CYS B N 1
ATOM 2384 C CA . CYS B 1 38 ? 4.484 29.609 9.398 1 98.94 38 CYS B CA 1
ATOM 2385 C C . CYS B 1 38 ? 3.223 30.375 9.016 1 98.94 38 CYS B C 1
ATOM 2387 O O . CYS B 1 38 ? 2.973 30.625 7.836 1 98.94 38 CYS B O 1
ATOM 2389 N N . ARG B 1 39 ? 2.461 30.781 10.031 1 98.94 39 ARG B N 1
ATOM 2390 C CA . ARG B 1 39 ? 1.277 31.594 9.773 1 98.94 39 ARG B CA 1
ATOM 2391 C C . ARG B 1 39 ? 1.65 32.906 9.102 1 98.94 39 ARG B C 1
ATOM 2393 O O . ARG B 1 39 ? 1.021 33.312 8.125 1 98.94 39 ARG B O 1
ATOM 2400 N N . GLU B 1 40 ? 2.631 33.5 9.656 1 98.81 40 GLU B N 1
ATOM 2401 C CA . GLU B 1 40 ? 3.102 34.781 9.109 1 98.81 40 GLU B CA 1
ATOM 2402 C C . GLU B 1 40 ? 3.627 34.625 7.688 1 98.81 40 GLU B C 1
ATOM 2404 O O . GLU B 1 40 ? 3.496 35.531 6.859 1 98.81 40 GLU B O 1
ATOM 2409 N N . ALA B 1 41 ? 4.129 33.438 7.383 1 98.88 41 ALA B N 1
ATOM 2410 C CA . ALA B 1 41 ? 4.684 33.125 6.066 1 98.88 41 ALA B CA 1
ATOM 2411 C C . ALA B 1 41 ? 3.58 32.812 5.062 1 98.88 41 ALA B C 1
ATOM 2413 O O . ALA B 1 41 ? 3.812 32.844 3.85 1 98.88 41 ALA B O 1
ATOM 2414 N N . GLY B 1 42 ? 2.396 32.438 5.566 1 98.88 42 GLY B N 1
ATOM 2415 C CA . GLY B 1 42 ? 1.298 32.219 4.637 1 98.88 42 GLY B CA 1
ATOM 2416 C C . GLY B 1 42 ? 0.543 30.938 4.871 1 98.88 42 GLY B C 1
ATOM 2417 O O . GLY B 1 42 ? -0.473 30.672 4.223 1 98.88 42 GLY B O 1
ATOM 2418 N N . ALA B 1 43 ? 0.948 30.125 5.863 1 98.94 43 ALA B N 1
ATOM 2419 C CA . ALA B 1 43 ? 0.275 28.859 6.133 1 98.94 43 ALA B CA 1
ATOM 2420 C C . ALA B 1 43 ? -1.096 29.078 6.766 1 98.94 43 ALA B C 1
ATOM 2422 O O . ALA B 1 43 ? -1.261 29.984 7.594 1 98.94 43 ALA B O 1
ATOM 2423 N N . SER B 1 44 ? -2.023 28.266 6.383 1 98.75 44 SER B N 1
ATOM 2424 C CA . SER B 1 44 ? -3.355 28.297 6.977 1 98.75 44 SER B CA 1
ATOM 2425 C C . SER B 1 44 ? -3.473 27.297 8.125 1 98.75 44 SER B C 1
ATOM 2427 O O . SER B 1 44 ? -4.383 27.406 8.953 1 98.75 44 SER B O 1
ATOM 2429 N N . MET B 1 45 ? -2.613 26.312 8.094 1 98.88 45 MET B N 1
ATOM 2430 C CA . MET B 1 45 ? -2.701 25.188 9.023 1 98.88 45 MET B CA 1
ATOM 2431 C C . MET B 1 45 ? -1.313 24.656 9.367 1 98.88 45 MET B C 1
ATOM 2433 O O . MET B 1 45 ? -0.401 24.703 8.539 1 98.88 45 MET B O 1
ATOM 2437 N N . VAL B 1 46 ? -1.197 24.203 10.617 1 98.94 46 VAL B N 1
ATOM 2438 C CA . VAL B 1 46 ? 0.002 23.453 10.969 1 98.94 46 VAL B CA 1
ATOM 2439 C C . VAL B 1 46 ? -0.369 22 11.289 1 98.94 46 VAL B C 1
ATOM 2441 O O . VAL B 1 46 ? -1.422 21.734 11.875 1 98.94 46 VAL B O 1
ATOM 2444 N N . HIS B 1 47 ? 0.428 21.094 10.812 1 98.94 47 HIS B N 1
ATOM 2445 C CA . HIS B 1 47 ? 0.455 19.688 11.227 1 98.94 47 HIS B CA 1
ATOM 2446 C C . HIS B 1 47 ? 1.538 19.453 12.273 1 98.94 47 HIS B C 1
ATOM 2448 O O . HIS B 1 47 ? 2.711 19.75 12.039 1 98.94 47 HIS B O 1
ATOM 2454 N N . VAL B 1 48 ? 1.104 18.875 13.43 1 98.62 48 VAL B N 1
ATOM 2455 C CA . VAL B 1 48 ? 2.072 18.828 14.516 1 98.62 48 VAL B CA 1
ATOM 2456 C C . VAL B 1 48 ? 2.154 17.406 15.086 1 98.62 48 VAL B C 1
ATOM 2458 O O . VAL B 1 48 ? 1.151 16.703 15.125 1 98.62 48 VAL B O 1
ATOM 2461 N N . HIS B 1 49 ? 3.318 17.031 15.5 1 98.5 49 HIS B N 1
ATOM 2462 C CA . HIS B 1 49 ? 3.635 15.898 16.359 1 98.5 49 HIS B CA 1
ATOM 2463 C C . HIS B 1 49 ? 4.09 16.359 17.734 1 98.5 49 HIS B C 1
ATOM 2465 O O . HIS B 1 49 ? 4.547 17.5 17.891 1 98.5 49 HIS B O 1
ATOM 2471 N N . GLY B 1 50 ? 3.918 15.531 18.719 1 97.81 50 GLY B N 1
ATOM 2472 C CA . GLY B 1 50 ? 4.508 15.797 20.016 1 97.81 50 GLY B CA 1
ATOM 2473 C C . GLY B 1 50 ? 5.906 15.234 20.172 1 97.81 50 GLY B C 1
ATOM 2474 O O . GLY B 1 50 ? 6.246 14.227 19.547 1 97.81 50 GLY B O 1
ATOM 2475 N N . ARG B 1 51 ? 6.633 15.922 20.984 1 97.75 51 ARG B N 1
ATOM 2476 C CA . ARG B 1 51 ? 7.992 15.492 21.297 1 97.75 51 ARG B CA 1
ATOM 2477 C C . ARG B 1 51 ? 8.281 15.641 22.781 1 97.75 51 ARG B C 1
ATOM 2479 O O . ARG B 1 51 ? 7.762 16.547 23.438 1 97.75 51 ARG B O 1
ATOM 2486 N N . GLU B 1 52 ? 9.117 14.719 23.25 1 96.31 52 GLU B N 1
ATOM 2487 C CA . GLU B 1 52 ? 9.758 14.961 24.547 1 96.31 52 GLU B CA 1
ATOM 2488 C C . GLU B 1 52 ? 10.898 15.969 24.406 1 96.31 52 GLU B C 1
ATOM 2490 O O . GLU B 1 52 ? 11.281 16.328 23.297 1 96.31 52 GLU B O 1
ATOM 2495 N N . ASP B 1 53 ? 11.445 16.359 25.516 1 94.19 53 ASP B N 1
ATOM 2496 C CA . ASP B 1 53 ? 12.492 17.375 25.516 1 94.19 53 ASP B CA 1
ATOM 2497 C C . ASP B 1 53 ? 13.719 16.906 24.719 1 94.19 53 ASP B C 1
ATOM 2499 O O . ASP B 1 53 ? 14.406 17.719 24.109 1 94.19 53 ASP B O 1
ATOM 2503 N N . ASP B 1 54 ? 13.938 15.625 24.703 1 95.19 54 ASP B N 1
ATOM 2504 C CA . ASP B 1 54 ? 15.125 15.102 24.031 1 95.19 54 ASP B CA 1
ATOM 2505 C C . ASP B 1 54 ? 14.828 14.781 22.562 1 95.19 54 ASP B C 1
ATOM 2507 O O . ASP B 1 54 ? 15.68 14.242 21.859 1 95.19 54 ASP B O 1
ATOM 2511 N N . GLY B 1 55 ? 13.602 15.039 22.156 1 96.75 55 GLY B N 1
ATOM 2512 C CA . GLY B 1 55 ? 13.234 14.844 20.766 1 96.75 55 GLY B CA 1
ATOM 2513 C C . GLY B 1 55 ? 12.453 13.57 20.531 1 96.75 55 GLY B C 1
ATOM 2514 O O . GLY B 1 55 ? 11.922 13.359 19.438 1 96.75 55 GLY B O 1
ATOM 2515 N N . THR B 1 56 ? 12.328 12.719 21.562 1 97.06 56 THR B N 1
ATOM 2516 C CA . THR B 1 56 ? 11.586 11.477 21.422 1 97.06 56 THR B CA 1
ATOM 2517 C C . THR B 1 56 ? 10.117 11.758 21.109 1 97.06 56 THR B C 1
ATOM 2519 O O . THR B 1 56 ? 9.477 12.57 21.781 1 97.06 56 THR B O 1
ATOM 2522 N N . PRO B 1 57 ? 9.633 11.141 20.031 1 97.06 57 PRO B N 1
ATOM 2523 C CA . PRO B 1 57 ? 8.219 11.367 19.75 1 97.06 57 PRO B CA 1
ATOM 2524 C C . PRO B 1 57 ? 7.305 10.953 20.891 1 97.06 57 PRO B C 1
ATOM 2526 O O . PRO B 1 57 ? 7.574 9.961 21.578 1 97.06 57 PRO B O 1
ATOM 2529 N N . THR B 1 58 ? 6.281 11.734 21.125 1 97.19 58 THR B N 1
ATOM 2530 C CA . THR B 1 58 ? 5.293 11.391 22.141 1 97.19 58 THR B CA 1
ATOM 2531 C C . THR B 1 58 ? 3.891 11.781 21.688 1 97.19 58 THR B C 1
ATOM 2533 O O . THR B 1 58 ? 3.729 12.68 20.859 1 97.19 58 THR B O 1
ATOM 2536 N N . GLN B 1 59 ? 2.924 11.039 22.141 1 97.38 59 GLN B N 1
ATOM 2537 C CA . GLN B 1 59 ? 1.522 11.375 21.906 1 97.38 59 GLN B CA 1
ATOM 2538 C C . GLN B 1 59 ? 0.823 11.711 23.234 1 97.38 59 GLN B C 1
ATOM 2540 O O . GLN B 1 59 ? -0.406 11.68 23.312 1 97.38 59 GLN B O 1
ATOM 2545 N N . ALA B 1 60 ? 1.662 12.109 24.141 1 97.19 60 ALA B N 1
ATOM 2546 C CA . ALA B 1 60 ? 1.118 12.43 25.453 1 97.19 60 ALA B CA 1
ATOM 2547 C C . ALA B 1 60 ? 0.14 13.602 25.375 1 97.19 60 ALA B C 1
ATOM 2549 O O . ALA B 1 60 ? 0.456 14.641 24.797 1 97.19 60 ALA B O 1
ATOM 2550 N N . ARG B 1 61 ? -0.998 13.414 26 1 98.12 61 ARG B N 1
ATOM 2551 C CA . ARG B 1 61 ? -2.074 14.398 25.953 1 98.12 61 ARG B CA 1
ATOM 2552 C C . ARG B 1 61 ? -1.598 15.758 26.469 1 98.12 61 ARG B C 1
ATOM 2554 O O . ARG B 1 61 ? -1.941 16.797 25.906 1 98.12 61 ARG B O 1
ATOM 2561 N N . ASP B 1 62 ? -0.847 15.766 27.562 1 98.31 62 ASP B N 1
ATOM 2562 C CA . ASP B 1 62 ? -0.398 17.016 28.172 1 98.31 62 ASP B CA 1
ATOM 2563 C C . ASP B 1 62 ? 0.493 17.812 27.203 1 98.31 62 ASP B C 1
ATOM 2565 O O . ASP B 1 62 ? 0.433 19.031 27.172 1 98.31 62 ASP B O 1
ATOM 2569 N N . VAL B 1 63 ? 1.34 17.125 26.5 1 98.44 63 VAL B N 1
ATOM 2570 C CA . VAL B 1 63 ? 2.213 17.766 25.531 1 98.44 63 VAL B CA 1
ATOM 2571 C C . VAL B 1 63 ? 1.373 18.422 24.422 1 98.44 63 VAL B C 1
ATOM 2573 O O . VAL B 1 63 ? 1.57 19.594 24.094 1 98.44 63 VAL B O 1
ATOM 2576 N N . PHE B 1 64 ? 0.416 17.719 23.906 1 98.75 64 PHE B N 1
ATOM 2577 C CA . PHE B 1 64 ? -0.443 18.25 22.844 1 98.75 64 PHE B CA 1
ATOM 2578 C C . PHE B 1 64 ? -1.293 19.406 23.359 1 98.75 64 PHE B C 1
ATOM 2580 O O . PHE B 1 64 ? -1.566 20.359 22.625 1 98.75 64 PHE B O 1
ATOM 2587 N N . GLU B 1 65 ? -1.719 19.281 24.594 1 98.81 65 GLU B N 1
ATOM 2588 C CA . GLU B 1 65 ? -2.473 20.375 25.203 1 98.81 65 GLU B CA 1
ATOM 2589 C C . GLU B 1 65 ? -1.646 21.656 25.25 1 98.81 65 GLU B C 1
ATOM 2591 O O . GLU B 1 65 ? -2.141 22.734 24.922 1 98.81 65 GLU B O 1
ATOM 2596 N N . GLN B 1 66 ? -0.442 21.5 25.641 1 98.81 66 GLN B N 1
ATOM 2597 C CA . GLN B 1 66 ? 0.444 22.656 25.688 1 98.81 66 GLN B CA 1
ATOM 2598 C C . GLN B 1 66 ? 0.661 23.25 24.297 1 98.81 66 GLN B C 1
ATOM 2600 O O . GLN B 1 66 ? 0.605 24.469 24.109 1 98.81 66 GLN B O 1
ATOM 2605 N N . ILE B 1 67 ? 0.927 22.391 23.312 1 98.81 67 ILE B N 1
ATOM 2606 C CA . ILE B 1 67 ? 1.133 22.828 21.938 1 98.81 67 ILE B CA 1
ATOM 2607 C C . ILE B 1 67 ? -0.088 23.609 21.453 1 98.81 67 ILE B C 1
ATOM 2609 O O . ILE B 1 67 ? 0.038 24.734 20.984 1 98.81 67 ILE B O 1
ATOM 2613 N N . LEU B 1 68 ? -1.247 22.984 21.625 1 98.88 68 LEU B N 1
ATOM 2614 C CA . LEU B 1 68 ? -2.494 23.578 21.141 1 98.88 68 LEU B CA 1
ATOM 2615 C C . LEU B 1 68 ? -2.744 24.922 21.797 1 98.88 68 LEU B C 1
ATOM 2617 O O . LEU B 1 68 ? -3.02 25.906 21.109 1 98.88 68 LEU B O 1
ATOM 2621 N N . ASN B 1 69 ? -2.613 25 23.125 1 98.81 69 ASN B N 1
ATOM 2622 C CA . ASN B 1 69 ? -2.877 26.234 23.859 1 98.81 69 ASN B CA 1
ATOM 2623 C C . ASN B 1 69 ? -1.902 27.344 23.469 1 98.81 69 ASN B C 1
ATOM 2625 O O . ASN B 1 69 ? -2.311 28.484 23.234 1 98.81 69 ASN B O 1
ATOM 2629 N N . LYS B 1 70 ? -0.661 26.969 23.391 1 98.88 70 LYS B N 1
ATOM 2630 C CA . LYS B 1 70 ? 0.351 27.969 23.062 1 98.88 70 LYS B CA 1
ATOM 2631 C C . LYS B 1 70 ? 0.148 28.516 21.641 1 98.88 70 LYS B C 1
ATOM 2633 O O . LYS B 1 70 ? 0.376 29.688 21.391 1 98.88 70 LYS B O 1
ATOM 2638 N N . ILE B 1 71 ? -0.245 27.656 20.703 1 98.88 71 ILE B N 1
ATOM 2639 C CA . ILE B 1 71 ? -0.506 28.125 19.344 1 98.88 71 ILE B CA 1
ATOM 2640 C C . ILE B 1 71 ? -1.733 29.031 19.328 1 98.88 71 ILE B C 1
ATOM 2642 O O . ILE B 1 71 ? -1.693 30.141 18.781 1 98.88 71 ILE B O 1
ATOM 2646 N N . ARG B 1 72 ? -2.814 28.625 19.953 1 98.56 72 ARG B N 1
ATOM 2647 C CA . ARG B 1 72 ? -4.082 29.344 19.906 1 98.56 72 ARG B CA 1
ATOM 2648 C C . ARG B 1 72 ? -3.984 30.688 20.625 1 98.56 72 ARG B C 1
ATOM 2650 O O . ARG B 1 72 ? -4.699 31.625 20.281 1 98.56 72 ARG B O 1
ATOM 2657 N N . GLU B 1 73 ? -3.1 30.781 21.531 1 98.44 73 GLU B N 1
ATOM 2658 C CA . GLU B 1 73 ? -2.879 32.031 22.234 1 98.44 73 GLU B CA 1
ATOM 2659 C C . GLU B 1 73 ? -2.219 33.094 21.328 1 98.44 73 GLU B C 1
ATOM 2661 O O . GLU B 1 73 ? -2.342 34.281 21.562 1 98.44 73 GLU B O 1
ATOM 2666 N N . ARG B 1 74 ? -1.601 32.656 20.266 1 98.19 74 ARG B N 1
ATOM 2667 C CA . ARG B 1 74 ? -0.688 33.531 19.562 1 98.19 74 ARG B CA 1
ATOM 2668 C C . ARG B 1 74 ? -1.086 33.688 18.094 1 98.19 74 ARG B C 1
ATOM 2670 O O . ARG B 1 74 ? -0.605 34.594 17.406 1 98.19 74 ARG B O 1
ATOM 2677 N N . SER B 1 75 ? -1.891 32.781 17.656 1 98.56 75 SER B N 1
ATOM 2678 C CA . SER B 1 75 ? -2.113 32.688 16.219 1 98.56 75 SER B CA 1
ATOM 2679 C C . SER B 1 75 ? -3.496 32.125 15.898 1 98.56 75 SER B C 1
ATOM 2681 O O . SER B 1 75 ? -4.047 31.344 16.672 1 98.56 75 SER B O 1
ATOM 2683 N N . ASP B 1 76 ? -4.066 32.531 14.789 1 98.62 76 ASP B N 1
ATOM 2684 C CA . ASP B 1 76 ? -5.336 32 14.312 1 98.62 76 ASP B CA 1
ATOM 2685 C C . ASP B 1 76 ? -5.113 30.797 13.414 1 98.62 76 ASP B C 1
ATOM 2687 O O . ASP B 1 76 ? -6.059 30.297 12.797 1 98.62 76 ASP B O 1
ATOM 2691 N N . ILE B 1 77 ? -3.857 30.359 13.297 1 98.88 77 ILE B N 1
ATOM 2692 C CA . ILE B 1 77 ? -3.541 29.25 12.422 1 98.88 77 ILE B CA 1
ATOM 2693 C C . ILE B 1 77 ? -4.293 28 12.883 1 98.88 77 ILE B C 1
ATOM 2695 O O . ILE B 1 77 ? -4.441 27.766 14.086 1 98.88 77 ILE B O 1
ATOM 2699 N N . LEU B 1 78 ? -4.871 27.203 11.93 1 98.88 78 LEU B N 1
ATOM 2700 C CA . LEU B 1 78 ? -5.52 25.953 12.266 1 98.88 78 LEU B CA 1
ATOM 2701 C C . LEU B 1 78 ? -4.492 24.922 12.727 1 98.88 78 LEU B C 1
ATOM 2703 O O . LEU B 1 78 ? -3.357 24.906 12.25 1 98.88 78 LEU B O 1
ATOM 2707 N N . VAL B 1 79 ? -4.914 24.047 13.633 1 98.94 79 VAL B N 1
ATOM 2708 C CA . VAL B 1 79 ? -3.994 23.062 14.188 1 98.94 79 VAL B CA 1
ATOM 2709 C C . VAL B 1 79 ? -4.48 21.656 13.844 1 98.94 79 VAL B C 1
ATOM 2711 O O . VAL B 1 79 ? -5.613 21.297 14.172 1 98.94 79 VAL B O 1
ATOM 2714 N N . GLN B 1 80 ? -3.664 20.938 13.188 1 98.88 80 GLN B N 1
ATOM 2715 C CA . GLN B 1 80 ? -3.914 19.531 12.859 1 98.88 80 GLN B CA 1
ATOM 2716 C C . GLN B 1 80 ? -3 18.609 13.656 1 98.88 80 GLN B C 1
ATOM 2718 O O . GLN B 1 80 ? -1.778 18.781 13.641 1 98.88 80 GLN B O 1
ATOM 2723 N N . PHE B 1 81 ? -3.625 17.641 14.352 1 98.75 81 PHE B N 1
ATOM 2724 C CA . PHE B 1 81 ? -2.857 16.656 15.109 1 98.75 81 PHE B CA 1
ATOM 2725 C C . PHE B 1 81 ? -2.525 15.445 14.242 1 98.75 81 PHE B C 1
ATOM 2727 O O . PHE B 1 81 ? -3.365 14.977 13.477 1 98.75 81 PHE B O 1
ATOM 2734 N N . SER B 1 82 ? -1.314 14.992 14.391 1 98.12 82 SER B N 1
ATOM 2735 C CA . SER B 1 82 ? -1.007 13.672 13.852 1 98.12 82 SER B CA 1
ATOM 2736 C C . SER B 1 82 ? -1.645 12.57 14.688 1 98.12 82 SER B C 1
ATOM 2738 O O . SER B 1 82 ? -1.493 12.547 15.914 1 98.12 82 SER B O 1
ATOM 2740 N N . THR B 1 83 ? -2.309 11.656 14.031 1 97.31 83 THR B N 1
ATOM 2741 C CA . THR B 1 83 ? -2.709 10.422 14.703 1 97.31 83 THR B CA 1
ATOM 2742 C C . THR B 1 83 ? -1.771 9.273 14.328 1 97.31 83 THR B C 1
ATOM 2744 O O . THR B 1 83 ? -1.957 8.141 14.781 1 97.31 83 THR B O 1
ATOM 2747 N N . GLY B 1 84 ? -0.853 9.539 13.516 1 94.06 84 GLY B N 1
ATOM 2748 C CA . GLY B 1 84 ? 0.112 8.516 13.141 1 94.06 84 GLY B CA 1
ATOM 2749 C C . GLY B 1 84 ? 1.142 8.242 14.219 1 94.06 84 GLY B C 1
ATOM 2750 O O . GLY B 1 84 ? 1.54 7.098 14.43 1 94.06 84 GLY B O 1
ATOM 2751 N N . GLY B 1 85 ? 1.558 9.383 14.914 1 92.88 85 GLY B N 1
ATOM 2752 C CA . GLY B 1 85 ? 2.615 9.227 15.906 1 92.88 85 GLY B CA 1
ATOM 2753 C C . GLY B 1 85 ? 3.883 8.625 15.328 1 92.88 85 GLY B C 1
ATOM 2754 O O . GLY B 1 85 ? 4.305 8.984 14.227 1 92.88 85 GLY B O 1
ATOM 2755 N N . ALA B 1 86 ? 4.539 7.863 16.172 1 88.38 86 ALA B N 1
ATOM 2756 C CA . ALA B 1 86 ? 5.676 7.078 15.695 1 88.38 86 ALA B CA 1
ATOM 2757 C C . ALA B 1 86 ? 5.246 5.656 15.336 1 88.38 86 ALA B C 1
ATOM 2759 O O . ALA B 1 86 ? 4.207 5.184 15.789 1 88.38 86 ALA B O 1
ATOM 2760 N N . VAL B 1 87 ? 6 4.957 14.578 1 85.94 87 VAL B N 1
ATOM 2761 C CA . VAL B 1 87 ? 5.641 3.67 14 1 85.94 87 VAL B CA 1
ATOM 2762 C C . VAL B 1 87 ? 5.445 2.637 15.102 1 85.94 87 VAL B C 1
ATOM 2764 O O . VAL B 1 87 ? 4.805 1.604 14.891 1 85.94 87 VAL B O 1
ATOM 2767 N N . TRP B 1 88 ? 5.941 2.918 16.328 1 89.69 88 TRP B N 1
ATOM 2768 C CA . TRP B 1 88 ? 5.918 1.905 17.375 1 89.69 88 TRP B CA 1
ATOM 2769 C C . TRP B 1 88 ? 4.762 2.15 18.344 1 89.69 88 TRP B C 1
ATOM 2771 O O . TRP B 1 88 ? 4.539 1.363 19.266 1 89.69 88 TRP B O 1
ATOM 2781 N N . MET B 1 89 ? 4.047 3.184 18.203 1 94.19 89 MET B N 1
ATOM 2782 C CA . MET B 1 89 ? 3.025 3.572 19.156 1 94.19 89 MET B CA 1
ATOM 2783 C C . MET B 1 89 ? 1.738 2.785 18.938 1 94.19 89 MET B C 1
ATOM 2785 O O . MET B 1 89 ? 1.359 2.516 17.797 1 94.19 89 MET B O 1
ATOM 2789 N N . SER B 1 90 ? 1.042 2.502 20.016 1 96.44 90 SER B N 1
ATOM 2790 C CA . SER B 1 90 ? -0.271 1.867 19.953 1 96.44 90 SER B CA 1
ATOM 2791 C C . SER B 1 90 ? -1.338 2.854 19.484 1 96.44 90 SER B C 1
ATOM 2793 O O . SER B 1 90 ? -1.141 4.066 19.562 1 96.44 90 SER B O 1
ATOM 2795 N N . VAL B 1 91 ? -2.459 2.334 19.016 1 97.44 91 VAL B N 1
ATOM 2796 C CA . VAL B 1 91 ? -3.543 3.193 18.547 1 97.44 91 VAL B CA 1
ATOM 2797 C C . VAL B 1 91 ? -4.094 4.008 19.719 1 97.44 91 VAL B C 1
ATOM 2799 O O . VAL B 1 91 ? -4.477 5.168 19.547 1 97.44 91 VAL B O 1
ATOM 2802 N N . GLU B 1 92 ? -4.137 3.443 20.969 1 97.38 92 GLU B N 1
ATOM 2803 C CA . GLU B 1 92 ? -4.613 4.156 22.141 1 97.38 92 GLU B CA 1
ATOM 2804 C C . GLU B 1 92 ? -3.756 5.387 22.422 1 97.38 92 GLU B C 1
ATOM 2806 O O . GLU B 1 92 ? -4.281 6.453 22.766 1 97.38 92 GLU B O 1
ATOM 2811 N N . GLU B 1 93 ? -2.457 5.195 22.297 1 97.25 93 GLU B N 1
ATOM 2812 C CA . GLU B 1 93 ? -1.549 6.324 22.453 1 97.25 93 GLU B CA 1
ATOM 2813 C C . GLU B 1 93 ? -1.771 7.375 21.375 1 97.25 93 GLU B C 1
ATOM 2815 O O . GLU B 1 93 ? -1.81 8.57 21.656 1 97.25 93 GLU B O 1
ATOM 2820 N N . ARG B 1 94 ? -1.977 6.918 20.172 1 98 94 ARG B N 1
ATOM 2821 C CA . ARG B 1 94 ? -2.059 7.781 18.984 1 98 94 ARG B CA 1
ATOM 2822 C C . ARG B 1 94 ? -3.281 8.688 19.062 1 98 94 ARG B C 1
ATOM 2824 O O . ARG B 1 94 ? -3.264 9.805 18.547 1 98 94 ARG B O 1
ATOM 2831 N N . ILE B 1 95 ? -4.324 8.25 19.734 1 98.12 95 ILE B N 1
ATOM 2832 C CA . ILE B 1 95 ? -5.57 9 19.656 1 98.12 95 ILE B CA 1
ATOM 2833 C C . ILE B 1 95 ? -5.863 9.633 21.016 1 98.12 95 ILE B C 1
ATOM 2835 O O . ILE B 1 95 ? -6.949 10.18 21.234 1 98.12 95 ILE B O 1
ATOM 2839 N N . GLU B 1 96 ? -4.953 9.586 21.891 1 96.69 96 GLU B N 1
ATOM 2840 C CA . GLU B 1 96 ? -5.152 10 23.281 1 96.69 96 GLU B CA 1
ATOM 2841 C C . GLU B 1 96 ? -5.531 11.477 23.375 1 96.69 96 GLU B C 1
ATOM 2843 O O . GLU B 1 96 ? -6.395 11.859 24.172 1 96.69 96 GLU B O 1
ATOM 2848 N N . ALA B 1 97 ? -4.98 12.297 22.594 1 98.06 97 ALA B N 1
ATOM 2849 C CA . ALA B 1 97 ? -5.082 13.742 22.75 1 98.06 97 ALA B CA 1
ATOM 2850 C C . ALA B 1 97 ? -6.246 14.312 21.953 1 98.06 97 ALA B C 1
ATOM 2852 O O . ALA B 1 97 ? -6.5 15.516 21.969 1 98.06 97 ALA B O 1
ATOM 2853 N N . LEU B 1 98 ? -7.027 13.469 21.25 1 98.56 98 LEU B N 1
ATOM 2854 C CA . LEU B 1 98 ? -8.047 13.953 20.328 1 98.56 98 LEU B CA 1
ATOM 2855 C C . LEU B 1 98 ? -9.195 14.617 21.078 1 98.56 98 LEU B C 1
ATOM 2857 O O . LEU B 1 98 ? -9.961 15.391 20.5 1 98.56 98 LEU B O 1
ATOM 2861 N N . ASP B 1 99 ? -9.305 14.312 22.344 1 98.31 99 ASP B N 1
ATOM 2862 C CA . ASP B 1 99 ? -10.352 14.945 23.156 1 98.31 99 ASP B CA 1
ATOM 2863 C C . ASP B 1 99 ? -10.086 16.438 23.328 1 98.31 99 ASP B C 1
ATOM 2865 O O . ASP B 1 99 ? -10.961 17.188 23.766 1 98.31 99 ASP B O 1
ATOM 2869 N N . LEU B 1 100 ? -8.852 16.922 22.984 1 98.62 100 LEU B N 1
ATOM 2870 C CA . LEU B 1 100 ? -8.5 18.344 23.031 1 98.62 100 LEU B CA 1
ATOM 2871 C C . LEU B 1 100 ? -9.133 19.109 21.875 1 98.62 100 LEU B C 1
ATOM 2873 O O . LEU B 1 100 ? -9.07 20.328 21.828 1 98.62 100 LEU B O 1
ATOM 2877 N N . ARG B 1 101 ? -9.648 18.438 20.875 1 97.88 101 ARG B N 1
ATOM 2878 C CA . ARG B 1 101 ? -10.438 18.969 19.781 1 97.88 101 ARG B CA 1
ATOM 2879 C C . ARG B 1 101 ? -9.617 19.922 18.922 1 97.88 101 ARG B C 1
ATOM 2881 O O . ARG B 1 101 ? -9.984 21.094 18.766 1 97.88 101 ARG B O 1
ATOM 2888 N N . PRO B 1 102 ? -8.461 19.375 18.391 1 98.69 102 PRO B N 1
ATOM 2889 C CA . PRO B 1 102 ? -7.824 20.172 17.344 1 98.69 102 PRO B CA 1
ATOM 2890 C C . PRO B 1 102 ? -8.766 20.469 16.188 1 98.69 102 PRO B C 1
ATOM 2892 O O . PRO B 1 102 ? -9.859 19.922 16.109 1 98.69 102 PRO B O 1
ATOM 2895 N N . ASP B 1 103 ? -8.375 21.375 15.328 1 98.62 103 ASP B N 1
ATOM 2896 C CA . ASP B 1 103 ? -9.219 21.703 14.18 1 98.62 103 ASP B CA 1
ATOM 2897 C C . ASP B 1 103 ? -9.352 20.5 13.234 1 98.62 103 ASP B C 1
ATOM 2899 O O . ASP B 1 103 ? -10.43 20.266 12.688 1 98.62 103 ASP B O 1
ATOM 2903 N N . MET B 1 104 ? -8.258 19.797 13 1 98.81 104 MET B N 1
ATOM 2904 C CA . MET B 1 104 ? -8.203 18.609 12.156 1 98.81 104 MET B CA 1
ATOM 2905 C C . MET B 1 104 ? -7.258 17.578 12.758 1 98.81 104 MET B C 1
ATOM 2907 O O . MET B 1 104 ? -6.469 17.891 13.648 1 98.81 104 MET B O 1
ATOM 2911 N N . ALA B 1 105 ? -7.359 16.375 12.305 1 98.81 105 ALA B N 1
ATOM 2912 C CA . ALA B 1 105 ? -6.422 15.297 12.602 1 98.81 105 ALA B CA 1
ATOM 2913 C C . ALA B 1 105 ? -6.273 14.359 11.406 1 98.81 105 ALA B C 1
ATOM 2915 O O . ALA B 1 105 ? -7.176 14.258 10.57 1 98.81 105 ALA B O 1
ATOM 2916 N N . THR B 1 106 ? -5.164 13.742 11.375 1 98.75 106 THR B N 1
ATOM 2917 C CA . THR B 1 106 ? -4.91 12.875 10.227 1 98.75 106 THR B CA 1
ATOM 2918 C C . THR B 1 106 ? -5.543 11.5 10.445 1 98.75 106 THR B C 1
ATOM 2920 O O . THR B 1 106 ? -5.77 11.086 11.586 1 98.75 106 THR B O 1
ATOM 2923 N N . LEU B 1 107 ? -5.848 10.859 9.414 1 98.88 107 LEU B N 1
ATOM 2924 C CA . LEU B 1 107 ? -6.305 9.477 9.375 1 98.88 107 LEU B CA 1
ATOM 2925 C C . LEU B 1 107 ? -5.668 8.727 8.211 1 98.88 107 LEU B C 1
ATOM 2927 O O . LEU B 1 107 ? -6.059 8.914 7.055 1 98.88 107 LEU B O 1
ATOM 2931 N N . THR B 1 108 ? -4.684 7.938 8.539 1 98.81 108 THR B N 1
ATOM 2932 C CA . THR B 1 108 ? -4.082 7.078 7.527 1 98.81 108 THR B CA 1
ATOM 2933 C C . THR B 1 108 ? -4.922 5.82 7.316 1 98.81 108 THR B C 1
ATOM 2935 O O . THR B 1 108 ? -5.258 5.125 8.273 1 98.81 108 THR B O 1
ATOM 2938 N N . THR B 1 109 ? -5.191 5.484 6.066 1 98.81 109 THR B N 1
ATOM 2939 C CA . THR B 1 109 ? -6.203 4.457 5.84 1 98.81 109 THR B CA 1
ATOM 2940 C C . THR B 1 109 ? -5.57 3.197 5.254 1 98.81 109 THR B C 1
ATOM 2942 O O . THR B 1 109 ? -6.156 2.551 4.383 1 98.81 109 THR B O 1
ATOM 2945 N N . GLY B 1 110 ? -4.395 2.863 5.715 1 98.69 110 GLY B N 1
ATOM 2946 C CA . GLY B 1 110 ? -3.752 1.615 5.332 1 98.69 110 GLY B CA 1
ATOM 2947 C C . GLY B 1 110 ? -2.365 1.452 5.922 1 98.69 110 GLY B C 1
ATOM 2948 O O . GLY B 1 110 ? -1.792 2.41 6.445 1 98.69 110 GLY B O 1
ATOM 2949 N N . THR B 1 111 ? -1.82 0.263 5.84 1 98.69 111 THR B N 1
ATOM 2950 C CA . THR B 1 111 ? -0.484 -0.065 6.324 1 98.69 111 THR B CA 1
ATOM 2951 C C . THR B 1 111 ? 0.541 0.041 5.195 1 98.69 111 THR B C 1
ATOM 2953 O O . THR B 1 111 ? 0.251 -0.314 4.051 1 98.69 111 THR B O 1
ATOM 2956 N N . VAL B 1 112 ? 1.759 0.488 5.496 1 98.56 112 VAL B N 1
ATOM 2957 C CA . VAL B 1 112 ? 2.77 0.669 4.461 1 98.56 112 VAL B CA 1
ATOM 2958 C C . VAL B 1 112 ? 4.164 0.531 5.066 1 98.56 112 VAL B C 1
ATOM 2960 O O . VAL B 1 112 ? 4.371 0.85 6.238 1 98.56 112 VAL B O 1
ATOM 2963 N N . ASN B 1 113 ? 5.039 -0.004 4.301 1 98.31 113 ASN B N 1
ATOM 2964 C CA . ASN B 1 113 ? 6.426 0.032 4.75 1 98.31 113 ASN B CA 1
ATOM 2965 C C . ASN B 1 113 ? 6.945 1.464 4.852 1 98.31 113 ASN B C 1
ATOM 2967 O O . ASN B 1 113 ? 6.598 2.314 4.027 1 98.31 113 ASN B O 1
ATOM 2971 N N . PHE B 1 114 ? 7.746 1.745 5.797 1 96.5 114 PHE B N 1
ATOM 2972 C CA . PHE B 1 114 ? 8.359 3.033 6.102 1 96.5 114 PHE B CA 1
ATOM 2973 C C . PHE B 1 114 ? 9.852 2.875 6.371 1 96.5 114 PHE B C 1
ATOM 2975 O O . PHE B 1 114 ? 10.281 2.869 7.527 1 96.5 114 PHE B O 1
ATOM 2982 N N . GLY B 1 115 ? 10.6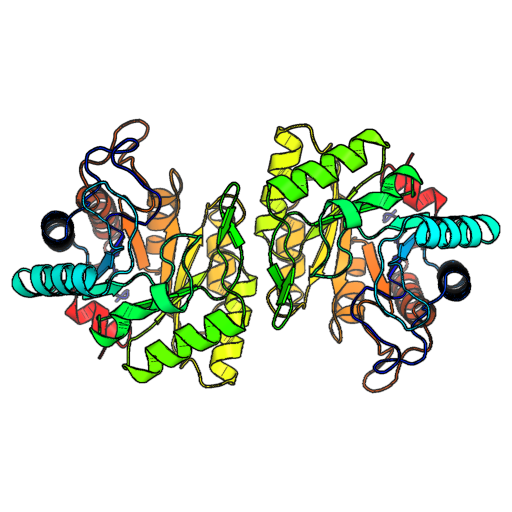25 2.771 5.273 1 93.62 115 GLY B N 1
ATOM 2983 C CA . GLY B 1 115 ? 12.008 2.344 5.402 1 93.62 115 GLY B CA 1
ATOM 2984 C C . GLY B 1 115 ? 12.148 0.893 5.824 1 93.62 115 GLY B C 1
ATOM 2985 O O . GLY B 1 115 ? 11.594 -0.002 5.184 1 93.62 115 GLY B O 1
ATOM 2986 N N . GLU B 1 116 ? 12.836 0.751 6.984 1 94.56 116 GLU B N 1
ATOM 2987 C CA . GLU B 1 116 ? 13.031 -0.603 7.492 1 94.56 116 GLU B CA 1
ATOM 2988 C C . GLU B 1 116 ? 11.859 -1.049 8.352 1 94.56 116 GLU B C 1
ATOM 2990 O O . GLU B 1 116 ? 11.719 -2.234 8.664 1 94.56 116 GLU B O 1
ATOM 2995 N N . ASP B 1 117 ? 11.016 -0.103 8.68 1 96.56 117 ASP B N 1
ATOM 2996 C CA . ASP B 1 117 ? 9.898 -0.377 9.578 1 96.56 117 ASP B CA 1
ATOM 2997 C C . ASP B 1 117 ? 8.578 -0.403 8.812 1 96.56 117 ASP B C 1
ATOM 2999 O O . ASP B 1 117 ? 8.562 -0.39 7.582 1 96.56 117 ASP B O 1
ATOM 3003 N N . VAL B 1 118 ? 7.535 -0.61 9.57 1 97.81 118 VAL B N 1
ATOM 3004 C CA . VAL B 1 118 ? 6.184 -0.631 9.023 1 97.81 118 VAL B CA 1
ATOM 3005 C C . VAL B 1 118 ? 5.305 0.365 9.773 1 97.81 118 VAL B C 1
ATOM 3007 O O . VAL B 1 118 ? 5.297 0.388 11.008 1 97.81 118 VAL B O 1
ATOM 3010 N N . PHE B 1 119 ? 4.73 1.266 9.062 1 98 119 PHE B N 1
ATOM 3011 C CA . PHE B 1 119 ? 3.709 2.143 9.625 1 98 119 PHE B CA 1
ATOM 3012 C C . PHE B 1 119 ? 2.35 1.451 9.633 1 98 119 PHE B C 1
ATOM 3014 O O . PHE B 1 119 ? 1.645 1.44 8.625 1 98 119 PHE B O 1
ATOM 3021 N N . MET B 1 120 ? 1.986 0.907 10.797 1 98.19 120 MET B N 1
ATOM 3022 C CA . MET B 1 120 ? 0.849 0.008 10.961 1 98.19 120 MET B CA 1
ATOM 3023 C C . MET B 1 120 ? -0.454 0.792 11.07 1 98.19 120 MET B C 1
ATOM 3025 O O . MET B 1 120 ? -0.602 1.641 11.953 1 98.19 120 MET B O 1
ATOM 3029 N N . ASN B 1 121 ? -1.389 0.594 10.234 1 98.5 121 ASN B N 1
ATOM 3030 C CA . ASN B 1 121 ? -2.766 1.073 10.25 1 98.5 121 ASN B CA 1
ATOM 3031 C C . ASN B 1 121 ? -3.736 0.004 9.758 1 98.5 121 ASN B C 1
ATOM 3033 O O . ASN B 1 121 ? -4.312 0.134 8.68 1 98.5 121 ASN B O 1
ATOM 3037 N N . SER B 1 122 ? -3.904 -1.074 10.562 1 98.19 122 SER B N 1
ATOM 3038 C CA . SER B 1 122 ? -4.855 -2.127 10.219 1 98.19 122 SER B CA 1
ATOM 3039 C C . SER B 1 122 ? -6.281 -1.589 10.172 1 98.19 122 SER B C 1
ATOM 3041 O O . SER B 1 122 ? -6.566 -0.524 10.727 1 98.19 122 SER B O 1
ATOM 3043 N N . LEU B 1 123 ? -7.172 -2.322 9.57 1 98.44 123 LEU B N 1
ATOM 3044 C CA . LEU B 1 123 ? -8.547 -1.86 9.43 1 98.44 123 LEU B CA 1
ATOM 3045 C C . LEU B 1 123 ? -9.188 -1.609 10.789 1 98.44 123 LEU B C 1
ATOM 3047 O O . LEU B 1 123 ? -9.828 -0.578 11 1 98.44 123 LEU B O 1
ATOM 3051 N N . PRO B 1 124 ? -9.031 -2.494 11.758 1 98.38 124 PRO B N 1
ATOM 3052 C CA . PRO B 1 124 ? -9.57 -2.199 13.094 1 98.38 124 PRO B CA 1
ATOM 3053 C C . PRO B 1 124 ? -8.992 -0.919 13.688 1 98.38 124 PRO B C 1
ATOM 3055 O O . PRO B 1 124 ? -9.727 -0.132 14.297 1 98.38 124 PRO B O 1
ATOM 3058 N N . MET B 1 125 ? -7.691 -0.694 13.539 1 98.38 125 MET B N 1
ATOM 3059 C CA . MET B 1 125 ? -7.066 0.529 14.031 1 98.38 125 MET B CA 1
ATOM 3060 C C . MET B 1 125 ? -7.656 1.757 13.352 1 98.38 125 MET B C 1
ATOM 3062 O O . MET B 1 125 ? -7.977 2.748 14.008 1 98.38 125 MET B O 1
ATOM 3066 N N . ILE B 1 126 ? -7.805 1.675 12.039 1 98.81 126 ILE B N 1
ATOM 3067 C CA . ILE B 1 126 ? -8.352 2.773 11.25 1 98.81 126 ILE B CA 1
ATOM 3068 C C . ILE B 1 126 ? -9.75 3.121 11.75 1 98.81 126 ILE B C 1
ATOM 3070 O O . ILE B 1 126 ? -10.078 4.297 11.945 1 98.81 126 ILE B O 1
ATOM 3074 N N . ARG B 1 127 ? -10.547 2.096 11.938 1 98.75 127 ARG B N 1
ATOM 3075 C CA . ARG B 1 127 ? -11.914 2.293 12.414 1 98.75 127 ARG B CA 1
ATOM 3076 C C . ARG B 1 127 ? -11.922 2.951 13.789 1 98.75 127 ARG B C 1
ATOM 3078 O O . ARG B 1 127 ? -12.719 3.854 14.039 1 98.75 127 ARG B O 1
ATOM 3085 N N . GLN B 1 128 ? -11.047 2.498 14.617 1 98.62 128 GLN B N 1
ATOM 3086 C CA . GLN B 1 128 ? -10.953 3.07 15.961 1 98.62 128 GLN B CA 1
ATOM 3087 C C . GLN B 1 128 ? -10.609 4.555 15.898 1 98.62 128 GLN B C 1
ATOM 3089 O O . GLN B 1 128 ? -11.195 5.363 16.625 1 98.62 128 GLN B O 1
ATOM 3094 N N . ILE B 1 129 ? -9.695 4.945 15.07 1 98.88 129 ILE B N 1
ATOM 3095 C CA . ILE B 1 129 ? -9.297 6.34 14.93 1 98.88 129 ILE B CA 1
ATOM 3096 C C . ILE B 1 129 ? -10.461 7.148 14.344 1 98.88 129 ILE B C 1
ATOM 3098 O O . ILE B 1 129 ? -10.797 8.219 14.859 1 98.88 129 ILE B O 1
ATOM 3102 N N . ALA B 1 130 ? -11.07 6.617 13.297 1 98.88 130 ALA B N 1
ATOM 3103 C CA . ALA B 1 130 ? -12.195 7.293 12.656 1 98.88 130 ALA B CA 1
ATOM 3104 C C . ALA B 1 130 ? -13.328 7.531 13.648 1 98.88 130 ALA B C 1
ATOM 3106 O O . ALA B 1 130 ? -13.938 8.602 13.664 1 98.88 130 ALA B O 1
ATOM 3107 N N . GLU B 1 131 ? -13.633 6.527 14.43 1 98.69 131 GLU B N 1
ATOM 3108 C CA . GLU B 1 131 ? -14.688 6.637 15.43 1 98.69 131 GLU B CA 1
ATOM 3109 C C . GLU B 1 131 ? -14.375 7.734 16.438 1 98.69 131 GLU B C 1
ATOM 3111 O O . GLU B 1 131 ? -15.273 8.484 16.844 1 98.69 131 GLU B O 1
ATOM 3116 N N . ARG B 1 132 ? -13.109 7.77 16.859 1 98.5 132 ARG B N 1
ATOM 3117 C CA . ARG B 1 132 ? -12.695 8.781 17.828 1 98.5 132 ARG B CA 1
ATOM 3118 C C . ARG B 1 132 ? -12.82 10.18 17.234 1 98.5 132 ARG B C 1
ATOM 3120 O O . ARG B 1 132 ? -13.211 11.125 17.922 1 98.5 132 ARG B O 1
ATOM 3127 N N . LEU B 1 133 ? -12.445 10.328 15.961 1 98.62 133 LEU B N 1
ATOM 3128 C CA . LEU B 1 133 ? -12.594 11.609 15.273 1 98.62 133 LEU B CA 1
ATOM 3129 C C . LEU B 1 133 ? -14.055 12.031 15.219 1 98.62 133 LEU B C 1
ATOM 3131 O O . LEU B 1 133 ? -14.375 13.203 15.453 1 98.62 133 LEU B O 1
ATOM 3135 N N . GLN B 1 134 ? -14.867 11.117 14.906 1 97.62 134 GLN B N 1
ATOM 3136 C CA . GLN B 1 134 ? -16.297 11.398 14.867 1 97.62 134 GLN B CA 1
ATOM 3137 C C . GLN B 1 134 ? -16.812 11.797 16.25 1 97.62 134 GLN B C 1
ATOM 3139 O O . GLN B 1 134 ? -17.594 12.734 16.375 1 97.62 134 GLN B O 1
ATOM 3144 N N . GLU B 1 135 ? -16.422 11.055 17.219 1 97.75 135 GLU B N 1
ATOM 3145 C CA . GLU B 1 135 ? -16.844 11.305 18.594 1 97.75 135 GLU B CA 1
ATOM 3146 C C . GLU B 1 135 ? -16.594 12.758 19 1 97.75 135 GLU B C 1
ATOM 3148 O O . GLU B 1 135 ? -17.438 13.375 19.656 1 97.75 135 GLU B O 1
ATOM 3153 N N . PHE B 1 136 ? -15.492 13.32 18.547 1 97.94 136 PHE B N 1
ATOM 3154 C CA . PHE B 1 136 ? -15.117 14.656 19 1 97.94 136 PHE B CA 1
ATOM 3155 C C . PHE B 1 136 ? -15.344 15.68 17.891 1 97.94 136 PHE B C 1
ATOM 3157 O O . PHE B 1 136 ? -14.891 16.828 17.984 1 97.94 136 PHE B O 1
ATOM 3164 N N . ASP B 1 137 ? -15.984 15.266 16.766 1 97.12 137 ASP B N 1
ATOM 3165 C CA . ASP B 1 137 ? -16.344 16.125 15.641 1 97.12 137 ASP B CA 1
ATOM 3166 C C . ASP B 1 137 ? -15.102 16.797 15.047 1 97.12 137 ASP B C 1
ATOM 3168 O O . ASP B 1 137 ? -15.078 18.016 14.859 1 97.12 137 ASP B O 1
ATOM 3172 N N . ILE B 1 138 ? -14.039 16.016 14.938 1 98.5 138 ILE B N 1
ATOM 3173 C CA . ILE B 1 138 ? -12.797 16.484 14.328 1 98.5 138 ILE B CA 1
ATOM 3174 C C . ILE B 1 138 ? -12.781 16.109 12.844 1 98.5 138 ILE B C 1
ATOM 3176 O O . ILE B 1 138 ? -13.016 14.953 12.492 1 98.5 138 ILE B O 1
ATOM 3180 N N . THR B 1 139 ? -12.547 17.078 11.938 1 98.25 139 THR B N 1
ATOM 3181 C CA . THR B 1 139 ? -12.461 16.812 10.508 1 98.25 139 THR B CA 1
ATOM 3182 C C . THR B 1 139 ? -11.188 16.031 10.18 1 98.25 139 THR B C 1
ATOM 3184 O O . THR B 1 139 ? -10.086 16.453 10.539 1 98.25 139 THR B O 1
ATOM 3187 N N . PRO B 1 140 ? -11.344 14.93 9.516 1 98.69 140 PRO B N 1
ATOM 3188 C CA . PRO B 1 140 ? -10.156 14.133 9.188 1 98.69 140 PRO B CA 1
ATOM 3189 C C . PRO B 1 140 ? -9.453 14.625 7.922 1 98.69 140 PRO B C 1
ATOM 3191 O O . PRO B 1 140 ? -10.109 15.102 6.996 1 98.69 140 PRO B O 1
ATOM 3194 N N . GLU B 1 141 ? -8.195 14.617 7.922 1 98.88 141 GLU B N 1
ATOM 3195 C CA . GLU B 1 141 ? -7.406 14.578 6.691 1 98.88 141 GLU B CA 1
ATOM 3196 C C . GLU B 1 141 ? -6.992 13.148 6.344 1 98.88 141 GLU B C 1
ATOM 3198 O O . GLU B 1 141 ? -6.238 12.516 7.086 1 98.88 141 GLU B O 1
ATOM 3203 N N . ILE B 1 142 ? -7.414 12.641 5.238 1 98.94 142 ILE B N 1
ATOM 3204 C CA . ILE B 1 142 ? -7.129 11.266 4.836 1 98.94 142 ILE B CA 1
ATOM 3205 C C . ILE B 1 142 ? -5.734 11.188 4.223 1 98.94 142 ILE B C 1
ATOM 3207 O O . ILE B 1 142 ? -5.516 11.664 3.104 1 98.94 142 ILE B O 1
ATOM 3211 N N . GLU B 1 143 ? -4.844 10.602 4.922 1 98.88 143 GLU B N 1
ATOM 3212 C CA . GLU B 1 143 ? -3.477 10.461 4.43 1 98.88 143 GLU B CA 1
ATOM 3213 C C . GLU B 1 143 ? -3.318 9.203 3.584 1 98.88 143 GLU B C 1
ATOM 3215 O O . GLU B 1 143 ? -3.609 8.094 4.047 1 98.88 143 GLU B O 1
ATOM 3220 N N . ILE B 1 144 ? -2.83 9.391 2.436 1 98.88 144 ILE B N 1
ATOM 3221 C CA . ILE B 1 144 ? -2.686 8.32 1.455 1 98.88 144 ILE B CA 1
ATOM 3222 C C . ILE B 1 144 ? -1.208 8.117 1.132 1 98.88 144 ILE B C 1
ATOM 3224 O O . ILE B 1 144 ? -0.55 9.008 0.6 1 98.88 144 ILE B O 1
ATOM 3228 N N . PHE B 1 145 ? -0.745 6.953 1.442 1 98.69 145 PHE B N 1
ATOM 3229 C CA . PHE B 1 145 ? 0.638 6.613 1.129 1 98.69 145 PHE B CA 1
ATOM 3230 C C . PHE B 1 145 ? 0.709 5.699 -0.088 1 98.69 145 PHE B C 1
ATOM 3232 O O . PHE B 1 145 ? 1.776 5.531 -0.682 1 98.69 145 PHE B O 1
ATOM 3239 N N . ASP B 1 146 ? -0.435 5.094 -0.422 1 98.62 146 ASP B N 1
ATOM 3240 C CA . ASP B 1 146 ? -0.57 4.211 -1.576 1 98.62 146 ASP B CA 1
ATOM 3241 C C . ASP B 1 146 ? -2.023 4.125 -2.035 1 98.62 146 ASP B C 1
ATOM 3243 O O . ASP B 1 146 ? -2.939 4.453 -1.278 1 98.62 146 ASP B O 1
ATOM 3247 N N . THR B 1 147 ? -2.256 3.631 -3.234 1 98.38 147 THR B N 1
ATOM 3248 C CA . THR B 1 147 ? -3.529 3.791 -3.932 1 98.38 147 THR B CA 1
ATOM 3249 C C . THR B 1 147 ? -4.641 3.045 -3.201 1 98.38 147 THR B C 1
ATOM 3251 O O . THR B 1 147 ? -5.781 3.51 -3.158 1 98.38 147 THR B O 1
ATOM 3254 N N . GLY B 1 148 ? -4.344 1.888 -2.645 1 98.31 148 GLY B N 1
ATOM 3255 C CA . GLY B 1 148 ? -5.359 1.092 -1.975 1 98.31 148 GLY B CA 1
ATOM 3256 C C . GLY B 1 148 ? -6.012 1.812 -0.811 1 98.31 148 GLY B C 1
ATOM 3257 O O . GLY B 1 148 ? -7.129 1.479 -0.416 1 98.31 148 GLY B O 1
ATOM 3258 N N . MET B 1 149 ? -5.344 2.801 -0.332 1 98.81 149 MET B N 1
ATOM 3259 C CA . MET B 1 149 ? -5.82 3.531 0.839 1 98.81 149 MET B CA 1
ATOM 3260 C C . MET B 1 149 ? -6.992 4.438 0.476 1 98.81 149 MET B C 1
ATOM 3262 O O . MET B 1 149 ? -7.797 4.797 1.339 1 98.81 149 MET B O 1
ATOM 3266 N N . VAL B 1 150 ? -7.062 4.848 -0.774 1 98.75 150 VAL B N 1
ATOM 3267 C CA . VAL B 1 150 ? -8.234 5.59 -1.229 1 98.75 150 VAL B CA 1
ATOM 3268 C C . VAL B 1 150 ? -9.477 4.707 -1.136 1 98.75 150 VAL B C 1
ATOM 3270 O O . VAL B 1 150 ? -10.523 5.141 -0.646 1 98.75 150 VAL B O 1
ATOM 3273 N N . ASP B 1 151 ? -9.344 3.434 -1.576 1 98 151 ASP B N 1
ATOM 3274 C CA . ASP B 1 151 ? -10.461 2.496 -1.523 1 98 151 ASP B CA 1
ATOM 3275 C C . ASP B 1 151 ? -10.891 2.23 -0.082 1 98 151 ASP B C 1
ATOM 3277 O O . ASP B 1 151 ? -12.078 2.08 0.2 1 98 151 ASP B O 1
ATOM 3281 N N . THR B 1 152 ? -9.922 2.139 0.798 1 98.69 152 THR B N 1
ATOM 3282 C CA . THR B 1 152 ? -10.234 1.942 2.207 1 98.69 152 THR B CA 1
ATOM 3283 C C . THR B 1 152 ? -11.023 3.129 2.754 1 98.69 152 THR B C 1
ATOM 3285 O O . THR B 1 152 ? -11.984 2.949 3.506 1 98.69 152 THR B O 1
ATOM 3288 N N . ALA B 1 153 ? -10.617 4.359 2.379 1 98.81 153 ALA B N 1
ATOM 3289 C CA . ALA B 1 153 ? -11.359 5.543 2.803 1 98.81 153 ALA B CA 1
ATOM 3290 C C . ALA B 1 153 ? -12.812 5.477 2.348 1 98.81 153 ALA B C 1
ATOM 3292 O O . ALA B 1 153 ? -13.727 5.797 3.113 1 98.81 153 ALA B O 1
ATOM 3293 N N . MET B 1 154 ? -13.016 5.039 1.13 1 98.25 154 MET B N 1
ATOM 3294 C CA . MET B 1 154 ? -14.375 4.957 0.604 1 98.25 154 MET B CA 1
ATOM 3295 C C . MET B 1 154 ? -15.18 3.883 1.333 1 98.25 154 MET B C 1
ATOM 3297 O O . MET B 1 154 ? -16.391 4.02 1.514 1 98.25 154 MET B O 1
ATOM 3301 N N . ARG B 1 155 ? -14.531 2.811 1.737 1 97.81 155 ARG B N 1
ATOM 3302 C CA . ARG B 1 155 ? -15.188 1.804 2.564 1 97.81 155 ARG B CA 1
ATOM 3303 C C . ARG B 1 155 ? -15.695 2.412 3.869 1 97.81 155 ARG B C 1
ATOM 3305 O O . ARG B 1 155 ? -16.797 2.111 4.312 1 97.81 155 ARG B O 1
ATOM 3312 N N . LEU B 1 156 ? -14.891 3.256 4.484 1 98.69 156 LEU B N 1
ATOM 3313 C CA . LEU B 1 156 ? -15.273 3.91 5.73 1 98.69 156 LEU B CA 1
ATOM 3314 C C . LEU B 1 156 ? -16.484 4.824 5.508 1 98.69 156 LEU B C 1
ATOM 3316 O O . LEU B 1 156 ? -17.312 4.977 6.402 1 98.69 156 LEU B O 1
ATOM 3320 N N . VAL B 1 157 ? -16.547 5.465 4.309 1 98.62 157 VAL B N 1
ATOM 3321 C CA . VAL B 1 157 ? -17.719 6.266 3.971 1 98.62 157 VAL B CA 1
ATOM 3322 C C . VAL B 1 157 ? -18.953 5.383 3.967 1 98.62 157 VAL B C 1
ATOM 3324 O O . VAL B 1 157 ? -19.969 5.73 4.574 1 98.62 157 VAL B O 1
ATOM 3327 N N . LYS B 1 158 ? -18.875 4.203 3.34 1 98.25 158 LYS B N 1
ATOM 3328 C CA . LYS B 1 158 ? -20 3.273 3.27 1 98.25 158 LYS B CA 1
ATOM 3329 C C . LYS B 1 158 ? -20.406 2.787 4.66 1 98.25 158 LYS B C 1
ATOM 3331 O O . LYS B 1 158 ? -21.578 2.539 4.922 1 98.25 158 LYS B O 1
ATOM 3336 N N . GLU B 1 159 ? -19.438 2.736 5.555 1 98.19 159 GLU B N 1
ATOM 3337 C CA . GLU B 1 159 ? -19.672 2.262 6.914 1 98.19 159 GLU B CA 1
ATOM 3338 C C . GLU B 1 159 ? -20.219 3.377 7.797 1 98.19 159 GLU B C 1
ATOM 3340 O O . GLU B 1 159 ? -20.562 3.143 8.961 1 98.19 159 GLU B O 1
ATOM 3345 N N . GLY B 1 160 ? -20.203 4.602 7.281 1 98.44 160 GLY B N 1
ATOM 3346 C CA . GLY B 1 160 ? -20.703 5.734 8.039 1 98.44 160 GLY B CA 1
ATOM 3347 C C . GLY B 1 160 ? -19.672 6.316 8.992 1 98.44 160 GLY B C 1
ATOM 3348 O O . GLY B 1 160 ? -20.016 7.121 9.867 1 98.44 160 GLY B O 1
ATOM 3349 N N . LEU B 1 161 ? -18.406 5.961 8.797 1 98.69 161 LEU B N 1
ATOM 3350 C CA . LEU B 1 161 ? -17.344 6.43 9.688 1 98.69 161 LEU B CA 1
ATOM 3351 C C . LEU B 1 161 ? -16.672 7.684 9.125 1 98.69 161 LEU B C 1
ATOM 3353 O O . LEU B 1 161 ? -15.961 8.391 9.844 1 98.69 161 LEU B O 1
ATOM 3357 N N . LEU B 1 162 ? -16.922 7.926 7.836 1 98.25 162 LEU B N 1
ATOM 3358 C CA . LEU B 1 162 ? -16.531 9.156 7.16 1 98.25 162 LEU B CA 1
ATOM 3359 C C . LEU B 1 162 ? -17.688 9.75 6.379 1 98.25 162 LEU B C 1
ATOM 3361 O O . LEU B 1 162 ? -18.609 9.023 5.977 1 98.25 162 LEU B O 1
ATOM 3365 N N . GLU B 1 163 ? -17.578 10.984 6.215 1 96.81 163 GLU B N 1
ATOM 3366 C CA . GLU B 1 163 ? -18.625 11.664 5.457 1 96.81 163 GLU B CA 1
ATOM 3367 C C . GLU B 1 163 ? -18.031 12.516 4.34 1 96.81 163 GLU B C 1
ATOM 3369 O O . GLU B 1 163 ? -17.109 13.305 4.574 1 96.81 163 GLU B O 1
ATOM 3374 N N . GLU B 1 164 ? -18.547 12.414 3.156 1 96.38 164 GLU B N 1
ATOM 3375 C CA . GLU B 1 164 ? -18.125 13.242 2.031 1 96.38 164 GLU B CA 1
ATOM 3376 C C . GLU B 1 164 ? -18.656 14.672 2.174 1 96.38 164 GLU B C 1
ATOM 3378 O O . GLU B 1 164 ? -19.703 14.898 2.781 1 96.38 164 GLU B O 1
ATOM 3383 N N . PRO B 1 165 ? -17.938 15.625 1.524 1 97.56 165 PRO B N 1
ATOM 3384 C CA . PRO B 1 165 ? -16.672 15.516 0.788 1 97.56 165 PRO B CA 1
ATOM 3385 C C . PRO B 1 165 ? -15.477 15.297 1.704 1 97.56 165 PRO B C 1
ATOM 3387 O O . PRO B 1 165 ? -15.469 15.773 2.844 1 97.56 165 PRO B O 1
ATOM 3390 N N . LEU B 1 166 ? -14.531 14.578 1.201 1 98.5 166 LEU B N 1
ATOM 3391 C CA . LEU B 1 166 ? -13.328 14.273 1.969 1 98.5 166 LEU B CA 1
ATOM 3392 C C . LEU B 1 166 ? -12.172 15.195 1.562 1 98.5 166 LEU B C 1
ATOM 3394 O O . LEU B 1 166 ? -12.195 15.781 0.479 1 98.5 166 LEU B O 1
ATOM 3398 N N . HIS B 1 167 ? -11.25 15.367 2.436 1 98.88 167 HIS B N 1
ATOM 3399 C CA . HIS B 1 167 ? -9.961 16 2.15 1 98.88 167 HIS B CA 1
ATOM 3400 C C . HIS B 1 167 ? -8.82 14.992 2.225 1 98.88 167 HIS B C 1
ATOM 3402 O O . HIS B 1 167 ? -8.625 14.344 3.254 1 98.88 167 HIS B O 1
ATOM 3408 N N . PHE B 1 168 ? -8.086 14.883 1.122 1 98.94 168 PHE B N 1
ATOM 3409 C CA . PHE B 1 168 ? -7.004 13.914 1.034 1 98.94 168 PHE B CA 1
ATOM 3410 C C . PHE B 1 168 ? -5.648 14.609 1.085 1 98.94 168 PHE B C 1
ATOM 3412 O O . PHE B 1 168 ? -5.496 15.719 0.575 1 98.94 168 PHE B O 1
ATOM 3419 N N . ASP B 1 169 ? -4.723 14 1.746 1 98.94 169 ASP B N 1
ATOM 3420 C CA . ASP B 1 169 ? -3.312 14.367 1.638 1 98.94 169 ASP B CA 1
ATOM 3421 C C . ASP B 1 169 ? -2.492 13.219 1.049 1 98.94 169 ASP B C 1
ATOM 3423 O O . ASP B 1 169 ? -2.311 12.18 1.691 1 98.94 169 ASP B O 1
ATOM 3427 N N . PHE B 1 170 ? -1.995 13.406 -0.169 1 98.94 170 PHE B N 1
ATOM 3428 C CA . PHE B 1 170 ? -1.187 12.398 -0.843 1 98.94 170 PHE B CA 1
ATOM 3429 C C . PHE B 1 170 ? 0.273 12.5 -0.416 1 98.94 170 PHE B C 1
ATOM 3431 O O . PHE B 1 170 ? 0.969 13.445 -0.789 1 98.94 170 PHE B O 1
ATOM 3438 N N . VAL B 1 171 ? 0.695 11.562 0.4 1 98.88 171 VAL B N 1
ATOM 3439 C CA . VAL B 1 171 ? 2.074 11.523 0.872 1 98.88 171 VAL B CA 1
ATOM 3440 C C . VAL B 1 171 ? 2.924 10.688 -0.081 1 98.88 171 VAL B C 1
ATOM 3442 O O . VAL B 1 171 ? 2.846 9.453 -0.073 1 98.88 171 VAL B O 1
ATOM 3445 N N . LEU B 1 172 ? 3.791 11.281 -0.862 1 98.81 172 LEU B N 1
ATOM 3446 C CA . LEU B 1 172 ? 4.496 10.617 -1.951 1 98.81 172 LEU B CA 1
ATOM 3447 C C . LEU B 1 172 ? 6.008 10.672 -1.733 1 98.81 172 LEU B C 1
ATOM 3449 O O . LEU B 1 172 ? 6.555 11.734 -1.437 1 98.81 172 LEU B O 1
ATOM 3453 N N . GLY B 1 173 ? 6.668 9.5 -1.851 1 98.31 173 GLY B N 1
ATOM 3454 C CA . GLY B 1 173 ? 8.117 9.469 -1.811 1 98.31 173 GLY B CA 1
ATOM 3455 C C . GLY B 1 173 ? 8.672 8.781 -0.578 1 98.31 173 GLY B C 1
ATOM 3456 O O . GLY B 1 173 ? 9.883 8.656 -0.417 1 98.31 173 GLY B O 1
ATOM 3457 N N . VAL B 1 174 ? 7.77 8.32 0.305 1 97.75 174 VAL B N 1
ATOM 3458 C CA . VAL B 1 174 ? 8.219 7.516 1.438 1 97.75 174 VAL B CA 1
ATOM 3459 C C . VAL B 1 174 ? 8.719 6.16 0.941 1 97.75 174 VAL B C 1
ATOM 3461 O O . VAL B 1 174 ? 8.047 5.488 0.158 1 97.75 174 VAL B O 1
ATOM 3464 N N . PRO B 1 175 ? 9.938 5.738 1.375 1 96.25 175 PRO B N 1
ATOM 3465 C CA . PRO B 1 175 ? 10.375 4.395 0.984 1 96.25 175 PRO B CA 1
ATOM 3466 C C . PRO B 1 175 ? 9.406 3.305 1.432 1 96.25 175 PRO B C 1
ATOM 3468 O O . PRO B 1 175 ? 9.164 3.143 2.631 1 96.25 175 PRO B O 1
ATOM 3471 N N . GLY B 1 176 ? 8.906 2.596 0.499 1 97.06 176 GLY B N 1
ATOM 3472 C CA . GLY B 1 176 ? 7.902 1.58 0.785 1 97.06 176 GLY B CA 1
ATOM 3473 C C . GLY B 1 176 ? 6.516 1.961 0.309 1 97.06 176 GLY B C 1
ATOM 3474 O O . GLY B 1 176 ? 5.645 1.099 0.158 1 97.06 176 GLY B O 1
ATOM 3475 N N . GLY B 1 177 ? 6.293 3.256 0.204 1 97.94 177 GLY B N 1
ATOM 3476 C CA . GLY B 1 177 ? 5.043 3.777 -0.329 1 97.94 177 GLY B CA 1
ATOM 3477 C C . GLY B 1 177 ? 5.141 4.188 -1.787 1 97.94 177 GLY B C 1
ATOM 3478 O O . GLY B 1 177 ? 6.086 3.805 -2.48 1 97.94 177 GLY B O 1
ATOM 3479 N N . MET B 1 178 ? 4.16 4.863 -2.254 1 98.19 178 MET B N 1
ATOM 3480 C CA . MET B 1 178 ? 4.086 5.34 -3.631 1 98.19 178 MET B CA 1
ATOM 3481 C C . MET B 1 178 ? 5.152 6.395 -3.898 1 98.19 178 MET B C 1
ATOM 3483 O O . MET B 1 178 ? 5.379 7.281 -3.07 1 98.19 178 MET B O 1
ATOM 3487 N N . GLY B 1 179 ? 5.812 6.414 -5.047 1 98.12 179 GLY B N 1
ATOM 3488 C CA . GLY B 1 179 ? 6.918 7.297 -5.375 1 98.12 179 GLY B CA 1
ATOM 3489 C C . GLY B 1 179 ? 6.488 8.734 -5.594 1 98.12 179 GLY B C 1
ATOM 3490 O O . GLY B 1 179 ? 5.316 9.008 -5.855 1 98.12 179 GLY B O 1
ATOM 3491 N N . GLY B 1 180 ? 7.438 9.625 -5.434 1 98.38 180 GLY B N 1
ATOM 3492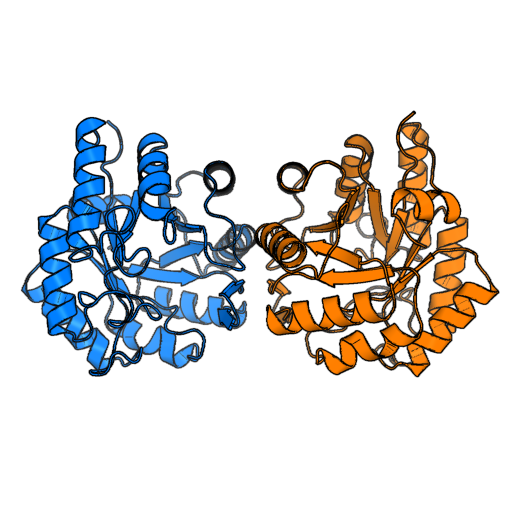 C CA . GLY B 1 180 ? 7.176 11.055 -5.562 1 98.38 180 GLY B CA 1
ATOM 3493 C C . GLY B 1 180 ? 7.188 11.531 -7.004 1 98.38 180 GLY B C 1
ATOM 3494 O O . GLY B 1 180 ? 7.77 12.578 -7.309 1 98.38 180 GLY B O 1
ATOM 3495 N N . ARG B 1 181 ? 6.57 10.75 -7.973 1 97.06 181 ARG B N 1
ATOM 3496 C CA . ARG B 1 181 ? 6.516 11.117 -9.383 1 97.06 181 ARG B CA 1
ATOM 3497 C C . ARG B 1 181 ? 5.227 11.859 -9.711 1 97.06 181 ARG B C 1
ATOM 3499 O O . ARG B 1 181 ? 4.164 11.531 -9.188 1 97.06 181 ARG B O 1
ATOM 3506 N N . PRO B 1 182 ? 5.297 12.906 -10.586 1 98.25 182 PRO B N 1
ATOM 3507 C CA . PRO B 1 182 ? 4.098 13.672 -10.953 1 98.25 182 PRO B CA 1
ATOM 3508 C C . PRO B 1 182 ? 2.967 12.773 -11.453 1 98.25 182 PRO B C 1
ATOM 3510 O O . PRO B 1 182 ? 1.794 13.055 -11.195 1 98.25 182 PRO B O 1
ATOM 3513 N N . GLU B 1 183 ? 3.322 11.695 -12.219 1 97.94 183 GLU B N 1
ATOM 3514 C CA . GLU B 1 183 ? 2.314 10.781 -12.75 1 97.94 183 GLU B CA 1
ATOM 3515 C C . GLU B 1 183 ? 1.534 10.102 -11.633 1 97.94 183 GLU B C 1
ATOM 3517 O O . GLU B 1 183 ? 0.343 9.82 -11.781 1 97.94 183 GLU B O 1
ATOM 3522 N N . ASN B 1 184 ? 2.207 9.812 -10.539 1 98.62 184 ASN B N 1
ATOM 3523 C CA . ASN B 1 184 ? 1.544 9.219 -9.383 1 98.62 184 ASN B CA 1
ATOM 3524 C C . ASN B 1 184 ? 0.515 10.172 -8.773 1 98.62 184 ASN B C 1
ATOM 3526 O O . ASN B 1 184 ? -0.593 9.758 -8.43 1 98.62 184 ASN B O 1
ATOM 3530 N N . LEU B 1 185 ? 0.9 11.453 -8.656 1 98.81 185 LEU B N 1
ATOM 3531 C CA . LEU B 1 185 ? -0.026 12.461 -8.156 1 98.81 185 LEU B CA 1
ATOM 3532 C C . LEU B 1 185 ? -1.261 12.555 -9.039 1 98.81 185 LEU B C 1
ATOM 3534 O O . LEU B 1 185 ? -2.391 12.531 -8.547 1 98.81 185 LEU B O 1
ATOM 3538 N N . GLU B 1 186 ? -1.055 12.633 -10.344 1 98.75 186 GLU B N 1
ATOM 3539 C CA . GLU B 1 186 ? -2.158 12.727 -11.297 1 98.75 186 GLU B CA 1
ATOM 3540 C C . GLU B 1 186 ? -3.105 11.539 -11.172 1 98.75 186 GLU B C 1
ATOM 3542 O O . GLU B 1 186 ? -4.328 11.703 -11.18 1 98.75 186 GLU B O 1
ATOM 3547 N N . PHE B 1 187 ? -2.523 10.398 -11.055 1 98.69 187 PHE B N 1
ATOM 3548 C CA . PHE B 1 187 ? -3.314 9.18 -10.945 1 98.69 187 PHE B CA 1
ATOM 3549 C C . PHE B 1 187 ? -4.176 9.211 -9.688 1 98.69 187 PHE B C 1
ATOM 3551 O O . PHE B 1 187 ? -5.363 8.883 -9.742 1 98.69 187 PHE B O 1
ATOM 3558 N N . LEU B 1 188 ? -3.594 9.594 -8.57 1 98.81 188 LEU B N 1
ATOM 3559 C CA . LEU B 1 188 ? -4.312 9.641 -7.301 1 98.81 188 LEU B CA 1
ATOM 3560 C C . LEU B 1 188 ? -5.445 10.656 -7.359 1 98.81 188 LEU B C 1
ATOM 3562 O O . LEU B 1 188 ? -6.539 10.406 -6.84 1 98.81 188 LEU B O 1
ATOM 3566 N N . VAL B 1 189 ? -5.184 11.812 -7.953 1 98.75 189 VAL B N 1
ATOM 3567 C CA . VAL B 1 189 ? -6.199 12.844 -8.07 1 98.75 189 VAL B CA 1
ATOM 3568 C C . VAL B 1 189 ? -7.402 12.305 -8.844 1 98.75 189 VAL B C 1
ATOM 3570 O O . VAL B 1 189 ? -8.547 12.586 -8.5 1 98.75 189 VAL B O 1
ATOM 3573 N N . ASP B 1 190 ? -7.16 11.461 -9.828 1 98.06 190 ASP B N 1
ATOM 3574 C CA . ASP B 1 190 ? -8.219 10.898 -10.656 1 98.06 190 ASP B CA 1
ATOM 3575 C C . ASP B 1 190 ? -9.023 9.852 -9.883 1 98.06 190 ASP B C 1
ATOM 3577 O O . ASP B 1 190 ? -10.141 9.508 -10.273 1 98.06 190 ASP B O 1
ATOM 3581 N N . MET B 1 191 ? -8.492 9.367 -8.797 1 97.81 191 MET B N 1
ATOM 3582 C CA . MET B 1 191 ? -9.102 8.258 -8.078 1 97.81 191 MET B CA 1
ATOM 3583 C C . MET B 1 191 ? -10.117 8.766 -7.059 1 97.81 191 MET B C 1
ATOM 3585 O O . MET B 1 191 ? -10.992 8.016 -6.613 1 97.81 191 MET B O 1
ATOM 3589 N N . ILE B 1 192 ? -9.961 9.992 -6.598 1 98.31 192 ILE B N 1
ATOM 3590 C CA . ILE B 1 192 ? -10.766 10.414 -5.453 1 98.31 192 ILE B CA 1
ATOM 3591 C C . ILE B 1 192 ? -12.117 10.922 -5.938 1 98.31 192 ILE B C 1
ATOM 3593 O O . ILE B 1 192 ? -12.25 11.383 -7.074 1 98.31 192 ILE B O 1
ATOM 3597 N N . PRO B 1 193 ? -13.141 10.844 -5.117 1 97.25 193 PRO B N 1
ATOM 3598 C CA . PRO B 1 193 ? -14.492 11.242 -5.52 1 97.25 193 PRO B CA 1
ATOM 3599 C C . PRO B 1 193 ? -14.594 12.727 -5.875 1 97.25 193 PRO B C 1
ATOM 3601 O O . PRO B 1 193 ? -13.867 13.547 -5.309 1 97.25 193 PRO B O 1
ATOM 3604 N N . GLU B 1 194 ? -15.492 12.953 -6.73 1 95.69 194 GLU B N 1
ATOM 3605 C CA . GLU B 1 194 ? -15.781 14.336 -7.078 1 95.69 194 GLU B CA 1
ATOM 3606 C C . GLU B 1 194 ? -16.172 15.148 -5.84 1 95.69 194 GLU B C 1
ATOM 3608 O O . GLU B 1 194 ? -16.875 14.648 -4.961 1 95.69 194 GLU B O 1
ATOM 3613 N N . GLY B 1 195 ? -15.664 16.344 -5.801 1 95.94 195 GLY B N 1
ATOM 3614 C CA . GLY B 1 195 ? -15.992 17.219 -4.684 1 95.94 195 GLY B CA 1
ATOM 3615 C C . GLY B 1 195 ? -14.969 17.172 -3.568 1 95.94 195 GLY B C 1
ATOM 3616 O O . GLY B 1 195 ? -14.953 18.047 -2.697 1 95.94 195 GLY B O 1
ATOM 3617 N N . SER B 1 196 ? -14.086 16.156 -3.609 1 98.06 196 SER B N 1
ATOM 3618 C CA . SER B 1 196 ? -13.016 16.078 -2.621 1 98.06 196 SER B CA 1
ATOM 3619 C C . SER B 1 196 ? -11.984 17.172 -2.836 1 98.06 196 SER B C 1
ATOM 3621 O O . SER B 1 196 ? -11.812 17.656 -3.953 1 98.06 196 SER B O 1
ATOM 3623 N N . THR B 1 197 ? -11.406 17.609 -1.8 1 98.62 197 THR B N 1
ATOM 3624 C CA . THR B 1 197 ? -10.203 18.422 -1.876 1 98.62 197 THR B CA 1
ATOM 3625 C C . THR B 1 197 ? -8.961 17.578 -1.6 1 98.62 197 THR B C 1
ATOM 3627 O O . THR B 1 197 ? -9.07 16.469 -1.087 1 98.62 197 THR B O 1
ATOM 3630 N N . TRP B 1 198 ? -7.848 18.078 -2.072 1 98.88 198 TRP B N 1
ATOM 3631 C CA . TRP B 1 198 ? -6.648 17.281 -1.868 1 98.88 198 TRP B CA 1
ATOM 3632 C C . TRP B 1 198 ? -5.41 18.156 -1.749 1 98.88 198 TRP B C 1
ATOM 3634 O O . TRP B 1 198 ? -5.395 19.281 -2.254 1 98.88 198 TRP B O 1
ATOM 3644 N N . SER B 1 199 ? -4.469 17.641 -1.007 1 98.88 199 SER B N 1
ATOM 3645 C CA . SER B 1 199 ? -3.125 18.188 -0.858 1 98.88 199 SER B CA 1
ATOM 3646 C C . SER B 1 199 ? -2.064 17.156 -1.192 1 98.88 199 SER B C 1
ATOM 3648 O O . SER B 1 199 ? -2.371 15.969 -1.328 1 98.88 199 SER B O 1
ATOM 3650 N N . VAL B 1 200 ? -0.874 17.625 -1.423 1 98.94 200 VAL B N 1
ATOM 3651 C CA . VAL B 1 200 ? 0.231 16.688 -1.599 1 98.94 200 VAL B CA 1
ATOM 3652 C C . VAL B 1 200 ? 1.345 17.016 -0.604 1 98.94 200 VAL B C 1
ATOM 3654 O O . VAL B 1 200 ? 1.63 18.172 -0.338 1 98.94 200 VAL B O 1
ATOM 3657 N N . ALA B 1 201 ? 1.876 16.016 -0.019 1 98.88 201 ALA B N 1
ATOM 3658 C CA . ALA B 1 201 ? 3.086 16.062 0.797 1 98.88 201 ALA B CA 1
ATOM 3659 C C . ALA B 1 201 ? 4.203 15.234 0.172 1 98.88 201 ALA B C 1
ATOM 3661 O O . ALA B 1 201 ? 4.297 14.031 0.414 1 98.88 201 ALA B O 1
ATOM 3662 N N . GLY B 1 202 ? 5.062 15.898 -0.648 1 98.81 202 GLY B N 1
ATOM 3663 C CA . GLY B 1 202 ? 6.23 15.211 -1.186 1 98.81 202 GLY B CA 1
ATOM 3664 C C . GLY B 1 202 ? 7.355 15.078 -0.179 1 98.81 202 GLY B C 1
ATOM 3665 O O . GLY B 1 202 ? 7.66 16.016 0.554 1 98.81 202 GLY B O 1
ATOM 3666 N N . ILE B 1 203 ? 8.016 13.961 -0.183 1 98.44 203 ILE B N 1
ATOM 3667 C CA . ILE B 1 203 ? 9.055 13.711 0.812 1 98.44 203 ILE B CA 1
ATOM 3668 C C . ILE B 1 203 ? 10.422 14.031 0.222 1 98.44 203 ILE B C 1
ATOM 3670 O O . ILE B 1 203 ? 10.719 13.656 -0.914 1 98.44 203 ILE B O 1
ATOM 3674 N N . GLY B 1 204 ? 11.227 14.68 1.018 1 97.62 204 GLY B N 1
ATOM 3675 C CA . GLY B 1 204 ? 12.57 15.031 0.587 1 97.62 204 GLY B CA 1
ATOM 3676 C C . GLY B 1 204 ? 12.594 15.906 -0.647 1 97.62 204 GLY B C 1
ATOM 3677 O O . GLY B 1 204 ? 11.906 16.938 -0.697 1 97.62 204 GLY B O 1
ATOM 3678 N N . ARG B 1 205 ? 13.383 15.516 -1.63 1 97.62 205 ARG B N 1
ATOM 3679 C CA . ARG B 1 205 ? 13.602 16.312 -2.836 1 97.62 205 ARG B CA 1
ATOM 3680 C C . ARG B 1 205 ? 12.305 16.5 -3.615 1 97.62 205 ARG B C 1
ATOM 3682 O O . ARG B 1 205 ? 12.242 17.328 -4.527 1 97.62 205 ARG B O 1
ATOM 3689 N N . HIS B 1 206 ? 11.266 15.758 -3.242 1 98.5 206 HIS B N 1
ATOM 3690 C CA . HIS B 1 206 ? 10.016 15.797 -3.992 1 98.5 206 HIS B CA 1
ATOM 3691 C C . HIS B 1 206 ? 9.07 16.859 -3.432 1 98.5 206 HIS B C 1
ATOM 3693 O O . HIS B 1 206 ? 8.039 17.156 -4.039 1 98.5 206 HIS B O 1
ATOM 3699 N N . GLU B 1 207 ? 9.383 17.453 -2.254 1 98.81 207 GLU B N 1
ATOM 3700 C CA . GLU B 1 207 ? 8.438 18.328 -1.565 1 98.81 207 GLU B CA 1
ATOM 3701 C C . GLU B 1 207 ? 8.047 19.516 -2.436 1 98.81 207 GLU B C 1
ATOM 3703 O O . GLU B 1 207 ? 6.906 19.625 -2.887 1 98.81 207 GLU B O 1
ATOM 3708 N N . LEU B 1 208 ? 8.992 20.328 -2.836 1 98.81 208 LEU B N 1
ATOM 3709 C CA . LEU B 1 208 ? 8.672 21.578 -3.518 1 98.81 208 LEU B CA 1
ATOM 3710 C C . LEU B 1 208 ? 8.219 21.328 -4.949 1 98.81 208 LEU B C 1
ATOM 3712 O O . LEU B 1 208 ? 7.195 21.859 -5.391 1 98.81 208 LEU B O 1
ATOM 3716 N N . PRO B 1 209 ? 8.867 20.359 -5.75 1 98.69 209 PRO B N 1
ATOM 3717 C CA . PRO B 1 209 ? 8.391 20.078 -7.105 1 98.69 209 PRO B CA 1
ATOM 3718 C C . PRO B 1 209 ? 6.945 19.594 -7.133 1 98.69 209 PRO B C 1
ATOM 3720 O O . PRO B 1 209 ? 6.152 20.031 -7.969 1 98.69 209 PRO B O 1
ATOM 3723 N N . LEU B 1 210 ? 6.562 18.703 -6.219 1 98.94 210 LEU B N 1
ATOM 3724 C CA . LEU B 1 210 ? 5.195 18.203 -6.199 1 98.94 210 LEU B CA 1
ATOM 3725 C C . LEU B 1 210 ? 4.227 19.281 -5.707 1 98.94 210 LEU B C 1
ATOM 3727 O O . LEU B 1 210 ? 3.08 19.344 -6.156 1 98.94 210 LEU B O 1
ATOM 3731 N N . ALA B 1 211 ? 4.719 20.125 -4.766 1 98.94 211 ALA B N 1
ATOM 3732 C CA . ALA B 1 211 ? 3.883 21.234 -4.328 1 98.94 211 ALA B CA 1
ATOM 3733 C C . ALA B 1 211 ? 3.545 22.156 -5.492 1 98.94 211 ALA B C 1
ATOM 3735 O O . ALA B 1 211 ? 2.387 22.547 -5.676 1 98.94 211 ALA B O 1
ATOM 3736 N N . TYR B 1 212 ? 4.566 22.516 -6.27 1 98.88 212 TYR B N 1
ATOM 3737 C CA . TYR B 1 212 ? 4.344 23.391 -7.422 1 98.88 212 TYR B CA 1
ATOM 3738 C C . TYR B 1 212 ? 3.385 22.75 -8.414 1 98.88 212 TYR B C 1
ATOM 3740 O O . TYR B 1 212 ? 2.459 23.391 -8.906 1 98.88 212 TYR B O 1
ATOM 3748 N N . LYS B 1 213 ? 3.582 21.5 -8.648 1 98.81 213 LYS B N 1
ATOM 3749 C CA . LYS B 1 213 ? 2.686 20.766 -9.539 1 98.81 213 LYS B CA 1
ATOM 3750 C C . LYS B 1 213 ? 1.255 20.781 -9.016 1 98.81 213 LYS B C 1
ATOM 3752 O O . LYS B 1 213 ? 0.305 20.938 -9.781 1 98.81 213 LYS B O 1
ATOM 3757 N N . ALA B 1 214 ? 1.122 20.547 -7.73 1 98.88 214 ALA B N 1
ATOM 3758 C CA . ALA B 1 214 ? -0.2 20.531 -7.109 1 98.88 214 ALA B CA 1
ATOM 3759 C C . ALA B 1 214 ? -0.891 21.891 -7.277 1 98.88 214 ALA B C 1
ATOM 3761 O O . ALA B 1 214 ? -2.09 21.953 -7.566 1 98.88 214 ALA B O 1
ATOM 3762 N N . ILE B 1 215 ? -0.151 22.938 -7.098 1 98.75 215 ILE B N 1
ATOM 3763 C CA . ILE B 1 215 ? -0.695 24.281 -7.273 1 98.75 215 ILE B CA 1
ATOM 3764 C C . ILE B 1 215 ? -1.218 24.438 -8.703 1 98.75 215 ILE B C 1
ATOM 3766 O O . ILE B 1 215 ? -2.34 24.906 -8.906 1 98.75 215 ILE B O 1
ATOM 3770 N N . ASP B 1 216 ? -0.431 23.984 -9.672 1 98.31 216 ASP B N 1
ATOM 3771 C CA . ASP B 1 216 ? -0.799 24.094 -11.086 1 98.31 216 ASP B CA 1
ATOM 3772 C C . ASP B 1 216 ? -2.047 23.266 -11.383 1 98.31 216 ASP B C 1
ATOM 3774 O O . ASP B 1 216 ? -2.838 23.625 -12.266 1 98.31 216 ASP B O 1
ATOM 3778 N N . MET B 1 217 ? -2.23 22.234 -10.625 1 98.25 217 MET B N 1
ATOM 3779 C CA . MET B 1 217 ? -3.34 21.312 -10.859 1 98.25 217 MET B CA 1
ATOM 3780 C C . MET B 1 217 ? -4.582 21.75 -10.094 1 98.25 217 MET B C 1
ATOM 3782 O O . MET B 1 217 ? -5.641 21.125 -10.211 1 98.25 217 MET B O 1
ATOM 3786 N N . GLY B 1 218 ? -4.441 22.734 -9.266 1 97.94 218 GLY B N 1
ATOM 3787 C CA . GLY B 1 218 ? -5.582 23.266 -8.531 1 97.94 218 GLY B CA 1
ATOM 3788 C C . GLY B 1 218 ? -5.75 22.656 -7.156 1 97.94 218 GLY B C 1
ATOM 3789 O O . GLY B 1 218 ? -6.793 22.828 -6.52 1 97.94 218 GLY B O 1
ATOM 3790 N N . GLY B 1 219 ? -4.723 21.875 -6.73 1 98.69 219 GLY B N 1
ATOM 3791 C CA . GLY B 1 219 ? -4.773 21.266 -5.414 1 98.69 219 GLY B CA 1
ATOM 3792 C C . GLY B 1 219 ? -4.125 22.109 -4.336 1 98.69 219 GLY B C 1
ATOM 3793 O O . GLY B 1 219 ? -3.881 23.297 -4.539 1 98.69 219 GLY B O 1
ATOM 3794 N N . HIS B 1 220 ? -3.986 21.609 -3.137 1 98.94 220 HIS B N 1
ATOM 3795 C CA . HIS B 1 220 ? -3.359 22.234 -1.986 1 98.94 220 HIS B CA 1
ATOM 3796 C C . HIS B 1 220 ? -2.043 21.562 -1.628 1 98.94 220 HIS B C 1
ATOM 3798 O O . HIS B 1 220 ? -1.609 20.641 -2.32 1 98.94 220 HIS B O 1
ATOM 3804 N N . VAL B 1 221 ? -1.343 22.141 -0.593 1 98.94 221 VAL B N 1
ATOM 3805 C CA . VAL B 1 221 ? 0.01 21.625 -0.417 1 98.94 221 VAL B CA 1
ATOM 3806 C C . VAL B 1 221 ? 0.324 21.5 1.072 1 98.94 221 VAL B C 1
ATOM 3808 O O . VAL B 1 221 ? -0.215 22.25 1.894 1 98.94 221 VAL B O 1
ATOM 3811 N N . ARG B 1 222 ? 1.117 20.547 1.385 1 98.94 222 ARG B N 1
ATOM 3812 C CA . ARG B 1 222 ? 1.787 20.422 2.676 1 98.94 222 ARG B CA 1
ATOM 3813 C C . ARG B 1 222 ? 3.303 20.469 2.512 1 98.94 222 ARG B C 1
ATOM 3815 O O . ARG B 1 222 ? 3.867 19.719 1.707 1 98.94 222 ARG B O 1
ATOM 3822 N N . VAL B 1 223 ? 3.916 21.344 3.207 1 98.94 223 VAL B N 1
ATOM 3823 C CA . VAL B 1 223 ? 5.371 21.469 3.219 1 98.94 223 VAL B CA 1
ATOM 3824 C C . VAL B 1 223 ? 5.863 21.656 4.652 1 98.94 223 VAL B C 1
ATOM 3826 O O . VAL B 1 223 ? 5.078 21.984 5.547 1 98.94 223 VAL B O 1
ATOM 3829 N N . GLY B 1 224 ? 7.113 21.406 4.871 1 98.88 224 GLY B N 1
ATOM 3830 C CA . GLY B 1 224 ? 7.688 21.625 6.188 1 98.88 224 GLY B CA 1
ATOM 3831 C C . GLY B 1 224 ? 8.789 20.641 6.539 1 98.88 224 GLY B C 1
ATOM 3832 O O . GLY B 1 224 ? 9.055 19.703 5.781 1 98.88 224 GLY B O 1
ATOM 3833 N N . LEU B 1 225 ? 9.352 20.812 7.691 1 98.81 225 LEU B N 1
ATOM 3834 C CA . LEU B 1 225 ? 10.547 20.094 8.133 1 98.81 225 LEU B CA 1
ATOM 3835 C C . LEU B 1 225 ? 10.234 18.625 8.367 1 98.81 225 LEU B C 1
ATOM 3837 O O . LEU B 1 225 ? 11.133 17.781 8.297 1 98.81 225 LEU B O 1
ATOM 3841 N N . GLU B 1 226 ? 8.992 18.328 8.625 1 98.5 226 GLU B N 1
ATOM 3842 C CA . GLU B 1 226 ? 8.656 16.922 8.719 1 98.5 226 GLU B CA 1
ATOM 3843 C C . GLU B 1 226 ? 9.008 16.172 7.434 1 98.5 226 GLU B C 1
ATOM 3845 O O . GLU B 1 226 ? 9.492 15.047 7.477 1 98.5 226 GLU B O 1
ATOM 3850 N N . ASP B 1 227 ? 8.805 16.875 6.332 1 98.19 227 ASP B N 1
ATOM 3851 C CA . ASP B 1 227 ? 8.797 16.172 5.047 1 98.19 227 ASP B CA 1
ATOM 3852 C C . ASP B 1 227 ? 10.07 16.469 4.262 1 98.19 227 ASP B C 1
ATOM 3854 O O . ASP B 1 227 ? 10.398 15.75 3.312 1 98.19 227 ASP B O 1
ATOM 3858 N N . ASN B 1 228 ? 10.781 17.516 4.586 1 98.31 228 ASN B N 1
ATOM 3859 C CA . ASN B 1 228 ? 11.984 17.938 3.879 1 98.31 228 ASN B CA 1
ATOM 3860 C C . ASN B 1 228 ? 12.844 18.859 4.742 1 98.31 228 ASN B C 1
ATOM 3862 O O . ASN B 1 228 ? 12.414 19.938 5.137 1 98.31 228 ASN B O 1
ATOM 3866 N N . ILE B 1 229 ? 14.078 18.547 4.934 1 98.38 229 ILE B N 1
ATOM 3867 C CA . ILE B 1 229 ? 14.922 19.312 5.848 1 98.38 229 ILE B CA 1
ATOM 3868 C C . ILE B 1 229 ? 15.711 20.359 5.062 1 98.38 229 ILE B C 1
ATOM 3870 O O . ILE B 1 229 ? 16.406 21.188 5.656 1 98.38 229 ILE B O 1
ATOM 3874 N N . PHE B 1 230 ? 15.562 20.391 3.729 1 98.38 230 PHE B N 1
ATOM 3875 C CA . PHE B 1 230 ? 16.344 21.281 2.877 1 98.38 230 PHE B CA 1
ATOM 3876 C C . PHE B 1 230 ? 15.438 22.297 2.188 1 98.38 230 PHE B C 1
ATOM 3878 O O . PHE B 1 230 ? 14.336 21.953 1.752 1 98.38 230 PHE B O 1
ATOM 3885 N N . VAL B 1 231 ? 15.945 23.531 2.057 1 97.81 231 VAL B N 1
ATOM 3886 C CA . VAL B 1 231 ? 15.203 24.531 1.307 1 97.81 231 VAL B CA 1
ATOM 3887 C C . VAL B 1 231 ? 15.672 24.547 -0.149 1 97.81 231 VAL B C 1
ATOM 3889 O O . VAL B 1 231 ? 14.898 24.875 -1.052 1 97.81 231 VAL B O 1
ATOM 3892 N N . GLU B 1 232 ? 16.906 24.234 -0.322 1 96.12 232 GLU B N 1
ATOM 3893 C CA . GLU B 1 232 ? 17.547 23.953 -1.606 1 96.12 232 GLU B CA 1
ATOM 3894 C C . GLU B 1 232 ? 18.578 22.844 -1.483 1 96.12 232 GLU B C 1
ATOM 3896 O O . GLU B 1 232 ? 18.922 22.422 -0.375 1 96.12 232 GLU B O 1
ATOM 3901 N N . LYS B 1 233 ? 18.984 22.344 -2.648 1 94.25 233 LYS B N 1
ATOM 3902 C CA . LYS B 1 233 ? 19.953 21.25 -2.615 1 94.25 233 LYS B CA 1
ATOM 3903 C C . LYS B 1 233 ? 21.141 21.594 -1.731 1 94.25 233 LYS B C 1
ATOM 3905 O O . LYS B 1 233 ? 21.844 22.578 -1.985 1 94.25 233 LYS B O 1
ATOM 3910 N N . GLY B 1 234 ? 21.234 20.906 -0.649 1 96.31 234 GLY B N 1
ATOM 3911 C CA . GLY B 1 234 ? 22.391 21.031 0.217 1 96.31 234 GLY B CA 1
ATOM 3912 C C . GLY B 1 234 ? 22.281 22.156 1.218 1 96.31 234 GLY B C 1
ATOM 3913 O O . GLY B 1 234 ? 23.203 22.422 1.993 1 96.31 234 GLY B O 1
ATOM 3914 N N . VAL B 1 235 ? 21.203 22.875 1.207 1 98.31 235 VAL B N 1
ATOM 3915 C CA . VAL B 1 235 ? 21 23.984 2.135 1 98.31 235 VAL B CA 1
ATOM 3916 C C . VAL B 1 235 ? 19.844 23.656 3.086 1 98.31 235 VAL B C 1
ATOM 3918 O O . VAL B 1 235 ? 18.688 23.578 2.666 1 98.31 235 VAL B O 1
ATOM 3921 N N . LEU B 1 236 ? 20.141 23.5 4.344 1 98.62 236 LEU B N 1
ATOM 3922 C CA . LEU B 1 236 ? 19.141 23.188 5.352 1 98.62 236 LEU B CA 1
ATOM 3923 C C . LEU B 1 236 ? 18.141 24.312 5.5 1 98.62 236 LEU B C 1
ATOM 3925 O O . LEU B 1 236 ? 18.516 25.5 5.484 1 98.62 236 LEU B O 1
ATOM 3929 N N . ALA B 1 237 ? 16.906 23.984 5.566 1 98.75 237 ALA B N 1
ATOM 3930 C CA . ALA B 1 237 ? 15.883 24.984 5.855 1 98.75 237 ALA B CA 1
ATOM 3931 C C . ALA B 1 237 ? 16.047 25.531 7.266 1 98.75 237 ALA B C 1
ATOM 3933 O O . ALA B 1 237 ? 16.344 24.797 8.203 1 98.75 237 ALA B O 1
ATOM 3934 N N . LYS B 1 238 ? 15.781 26.781 7.438 1 98.56 238 LYS B N 1
ATOM 3935 C CA . LYS B 1 238 ? 15.891 27.422 8.742 1 98.56 238 LYS B CA 1
ATOM 3936 C C . LYS B 1 238 ? 14.641 27.188 9.586 1 98.56 238 LYS B C 1
ATOM 3938 O O . LYS B 1 238 ? 14.617 27.516 10.773 1 98.56 238 LYS B O 1
ATOM 3943 N N . GLY B 1 239 ? 13.68 26.609 9.008 1 98.69 239 GLY B N 1
ATOM 3944 C CA . GLY B 1 239 ? 12.391 26.25 9.57 1 98.69 239 GLY B CA 1
ATOM 3945 C C . GLY B 1 239 ? 11.359 25.891 8.523 1 98.69 239 GLY B C 1
ATOM 3946 O O . GLY B 1 239 ? 11.594 26.047 7.324 1 98.69 239 GLY B O 1
ATOM 3947 N N . SER B 1 240 ? 10.273 25.391 9 1 98.88 240 SER B N 1
ATOM 3948 C CA . SER B 1 240 ? 9.18 25.078 8.078 1 98.88 240 SER B CA 1
ATOM 3949 C C . SER B 1 240 ? 8.68 26.344 7.383 1 98.88 240 SER B C 1
ATOM 3951 O O . SER B 1 240 ? 8.242 26.281 6.23 1 98.88 240 SER B O 1
ATOM 3953 N N . TRP B 1 241 ? 8.734 27.5 8.086 1 98.88 241 TRP B N 1
ATOM 3954 C CA . TRP B 1 241 ? 8.25 28.781 7.551 1 98.88 241 TRP B CA 1
ATOM 3955 C C . TRP B 1 241 ? 8.984 29.125 6.258 1 98.88 241 TRP B C 1
ATOM 3957 O O . TRP B 1 241 ? 8.398 29.75 5.363 1 98.88 241 TRP B O 1
ATOM 3967 N N . GLU B 1 242 ? 10.219 28.797 6.148 1 98.88 242 GLU B N 1
ATOM 3968 C CA . GLU B 1 242 ? 10.984 29.094 4.938 1 98.88 242 GLU B CA 1
ATOM 3969 C C . GLU B 1 242 ? 10.453 28.297 3.746 1 98.88 242 GLU B C 1
ATOM 3971 O O . GLU B 1 242 ? 10.43 28.797 2.621 1 98.88 242 GLU B O 1
ATOM 3976 N N . LEU B 1 243 ? 10.047 27.047 3.986 1 98.94 243 LEU B N 1
ATOM 3977 C CA . LEU B 1 243 ? 9.461 26.219 2.941 1 98.94 243 LEU B CA 1
ATOM 3978 C C . LEU B 1 243 ? 8.078 26.734 2.557 1 98.94 243 LEU B C 1
ATOM 3980 O O . LEU B 1 243 ? 7.699 26.703 1.383 1 98.94 243 LEU B O 1
ATOM 3984 N N . VAL B 1 244 ? 7.348 27.234 3.502 1 98.94 244 VAL B N 1
ATOM 3985 C CA . VAL B 1 244 ? 6.066 27.891 3.236 1 98.94 244 VAL B CA 1
ATOM 3986 C C . VAL B 1 244 ? 6.277 29.094 2.33 1 98.94 244 VAL B C 1
ATOM 3988 O O . VAL B 1 244 ? 5.539 29.297 1.365 1 98.94 244 VAL B O 1
ATOM 3991 N N . GLU B 1 245 ? 7.293 29.875 2.619 1 98.94 245 GLU B N 1
ATOM 3992 C CA . GLU B 1 245 ? 7.574 31.062 1.822 1 98.94 245 GLU B CA 1
ATOM 3993 C C . GLU B 1 245 ? 7.832 30.703 0.362 1 98.94 245 GLU B C 1
ATOM 3995 O O . GLU B 1 245 ? 7.402 31.422 -0.545 1 98.94 245 GLU B O 1
ATOM 4000 N N . LYS B 1 246 ? 8.562 29.609 0.144 1 98.81 246 LYS B N 1
ATOM 4001 C CA . LYS B 1 246 ? 8.836 29.156 -1.219 1 98.81 246 LYS B CA 1
ATOM 4002 C C . LYS B 1 246 ? 7.535 28.891 -1.975 1 98.81 246 LYS B C 1
ATOM 4004 O O . LYS B 1 246 ? 7.402 29.25 -3.145 1 98.81 246 LYS B O 1
ATOM 4009 N N . VAL B 1 247 ? 6.66 28.297 -1.281 1 98.88 247 VAL B N 1
ATOM 4010 C CA . VAL B 1 247 ? 5.379 27.922 -1.881 1 98.88 247 VAL B CA 1
ATOM 4011 C C . VAL B 1 247 ? 4.543 29.188 -2.123 1 98.88 247 VAL B C 1
ATOM 4013 O O . VAL B 1 247 ? 3.898 29.312 -3.164 1 98.88 247 VAL B O 1
ATOM 4016 N N . VAL B 1 248 ? 4.504 30.078 -1.163 1 98.94 248 VAL B N 1
ATOM 4017 C CA . VAL B 1 248 ? 3.773 31.344 -1.294 1 98.94 248 VAL B CA 1
ATOM 4018 C C . VAL B 1 248 ? 4.289 32.125 -2.504 1 98.94 248 VAL B C 1
ATOM 4020 O O . VAL B 1 248 ? 3.5 32.625 -3.309 1 98.94 248 VAL B O 1
ATOM 4023 N N . GLU B 1 249 ? 5.59 32.156 -2.596 1 98.81 249 GLU B N 1
ATOM 4024 C CA . GLU B 1 249 ? 6.199 32.875 -3.723 1 98.81 249 GLU B CA 1
ATOM 4025 C C . GLU B 1 249 ? 5.738 32.281 -5.055 1 98.81 249 GLU B C 1
ATOM 4027 O O . GLU B 1 249 ? 5.352 33 -5.965 1 98.81 249 GLU B O 1
ATOM 4032 N N . TYR B 1 250 ? 5.758 31.016 -5.141 1 98.81 250 TYR B N 1
ATOM 4033 C CA . TYR B 1 250 ? 5.344 30.344 -6.371 1 98.81 250 TYR B CA 1
ATOM 4034 C C . TYR B 1 250 ? 3.871 30.609 -6.66 1 98.81 250 TYR B C 1
ATOM 4036 O O . TYR B 1 250 ? 3.498 30.906 -7.797 1 98.81 250 TYR B O 1
ATOM 4044 N N . ALA B 1 251 ? 3.064 30.469 -5.621 1 98.75 251 ALA B N 1
ATOM 4045 C CA . ALA B 1 251 ? 1.63 30.688 -5.781 1 98.75 251 ALA B CA 1
ATOM 4046 C C . ALA B 1 251 ? 1.341 32.094 -6.277 1 98.75 251 ALA B C 1
ATOM 4048 O O . ALA B 1 251 ? 0.501 32.281 -7.16 1 98.75 251 ALA B O 1
ATOM 4049 N N . GLU B 1 252 ? 2.008 33.031 -5.695 1 98.06 252 GLU B N 1
ATOM 4050 C CA . GLU B 1 252 ? 1.843 34.406 -6.105 1 98.06 252 GLU B CA 1
ATOM 4051 C C . GLU B 1 252 ? 2.246 34.594 -7.566 1 98.06 252 GLU B C 1
ATOM 4053 O O . GLU B 1 252 ? 1.571 35.312 -8.312 1 98.06 252 GLU B O 1
ATOM 4058 N N . GLU B 1 253 ? 3.297 34 -7.953 1 98.06 253 GLU B N 1
ATOM 4059 C CA . GLU B 1 253 ? 3.742 34.062 -9.344 1 98.06 253 GLU B CA 1
ATOM 4060 C C . GLU B 1 253 ? 2.689 33.5 -10.289 1 98.06 253 GLU B C 1
ATOM 4062 O O . GLU B 1 253 ? 2.543 33.969 -11.422 1 98.06 253 GLU B O 1
ATOM 4067 N N . GLN B 1 254 ? 1.989 32.562 -9.836 1 97.44 254 GLN B N 1
ATOM 4068 C CA . GLN B 1 254 ? 0.968 31.906 -10.648 1 97.44 254 GLN B CA 1
ATOM 4069 C C . GLN B 1 254 ? -0.369 32.625 -10.539 1 97.44 254 GLN B C 1
ATOM 4071 O O . GLN B 1 254 ? -1.336 32.281 -11.211 1 97.44 254 GLN B O 1
ATOM 4076 N N . GLY B 1 255 ? -0.421 33.562 -9.594 1 97.56 255 GLY B N 1
ATOM 4077 C CA . GLY B 1 255 ? -1.639 34.344 -9.414 1 97.56 255 GLY B CA 1
ATOM 4078 C C . GLY B 1 255 ? -2.662 33.625 -8.539 1 97.56 255 GLY B C 1
ATOM 4079 O O . GLY B 1 255 ? -3.855 33.938 -8.609 1 97.56 255 GLY B O 1
ATOM 4080 N N . ARG B 1 256 ? -2.238 32.625 -7.805 1 98.06 256 ARG B N 1
ATOM 4081 C CA . ARG B 1 256 ? -3.146 31.938 -6.906 1 98.06 256 ARG B CA 1
ATOM 4082 C C . ARG B 1 256 ? -3.129 32.562 -5.516 1 98.06 256 ARG B C 1
ATOM 4084 O O . ARG B 1 256 ? -2.076 32.656 -4.879 1 98.06 256 ARG B O 1
ATOM 4091 N N . GLU B 1 257 ? -4.258 32.969 -4.977 1 98.38 257 GLU B N 1
ATOM 4092 C CA . GLU B 1 257 ? -4.371 33.594 -3.654 1 98.38 257 GLU B CA 1
ATOM 4093 C C . GLU B 1 257 ? -4.082 32.562 -2.551 1 98.38 257 GLU B C 1
ATOM 4095 O O . GLU B 1 257 ? -4.379 31.375 -2.701 1 98.38 257 GLU B O 1
ATOM 4100 N N . ILE B 1 258 ? -3.576 33.062 -1.485 1 98.81 258 ILE B N 1
ATOM 4101 C CA . ILE B 1 258 ? -3.277 32.25 -0.323 1 98.81 258 ILE B CA 1
ATOM 4102 C C . ILE B 1 258 ? -4.469 32.25 0.634 1 98.81 258 ILE B C 1
ATOM 4104 O O . ILE B 1 258 ? -4.996 33.312 0.973 1 98.81 258 ILE B O 1
ATOM 4108 N N . ALA B 1 259 ? -4.906 31.125 1.035 1 98.88 259 ALA B N 1
ATOM 4109 C CA . ALA B 1 259 ? -6.043 31 1.948 1 98.88 259 ALA B CA 1
ATOM 4110 C C . ALA B 1 259 ? -5.645 31.391 3.367 1 98.88 259 ALA B C 1
ATOM 4112 O O . ALA B 1 259 ? -4.621 30.953 3.883 1 98.88 259 ALA B O 1
ATOM 4113 N N . THR B 1 260 ? -6.457 32.219 3.939 1 98.5 260 THR B N 1
ATOM 4114 C CA . THR B 1 260 ? -6.367 32.406 5.383 1 98.5 260 THR B CA 1
ATOM 4115 C C . THR B 1 260 ? -6.93 31.203 6.125 1 98.5 260 THR B C 1
ATOM 4117 O O . THR B 1 260 ? -7.598 30.359 5.527 1 98.5 260 THR B O 1
ATOM 4120 N N . PRO B 1 261 ? -6.645 31.125 7.426 1 98.75 261 PRO B N 1
ATOM 4121 C CA . PRO B 1 261 ? -7.238 30.031 8.195 1 98.75 261 PRO B CA 1
ATOM 4122 C C . PRO B 1 261 ? -8.766 30 8.102 1 98.75 261 PRO B C 1
ATOM 4124 O O . PRO B 1 261 ? -9.359 28.922 8 1 98.75 261 PRO B O 1
ATOM 4127 N N . GLU B 1 262 ? -9.391 31.141 8.109 1 98.19 262 GLU B N 1
ATOM 4128 C CA . GLU B 1 262 ? -10.844 31.203 8.016 1 98.19 262 GLU B CA 1
ATOM 4129 C C . GLU B 1 262 ? -11.344 30.656 6.68 1 98.19 262 GLU B C 1
ATOM 4131 O O . GLU B 1 262 ? -12.312 29.891 6.641 1 98.19 262 GLU B O 1
ATOM 4136 N N . VAL B 1 263 ? -10.711 31.047 5.617 1 98.44 263 VAL B N 1
ATOM 4137 C CA . VAL B 1 263 ? -11.07 30.562 4.285 1 98.44 263 VAL B CA 1
ATOM 4138 C C . VAL B 1 263 ? -10.812 29.062 4.191 1 98.44 263 VAL B C 1
ATOM 4140 O O . VAL B 1 263 ? -11.617 28.328 3.613 1 98.44 263 VAL B O 1
ATOM 4143 N N . ALA B 1 264 ? -9.695 28.641 4.754 1 98.75 264 ALA B N 1
ATOM 4144 C CA . ALA B 1 264 ? -9.367 27.219 4.766 1 98.75 264 ALA B CA 1
ATOM 4145 C C . ALA B 1 264 ? -10.453 26.422 5.477 1 98.75 264 ALA B C 1
ATOM 4147 O O . ALA B 1 264 ? -10.844 25.344 5.016 1 98.75 264 ALA B O 1
ATOM 4148 N N . LYS B 1 265 ? -10.984 26.906 6.574 1 98.19 265 LYS B N 1
ATOM 4149 C CA . LYS B 1 265 ? -12.055 26.25 7.305 1 98.19 265 LYS B CA 1
ATOM 4150 C C . LYS B 1 265 ? -13.281 26.047 6.418 1 98.19 265 LYS B C 1
ATOM 4152 O O . LYS B 1 265 ? -13.914 24.984 6.457 1 98.19 265 LYS B O 1
ATOM 4157 N N . GLU B 1 266 ? -13.57 27.016 5.664 1 97.69 266 GLU B N 1
ATOM 4158 C CA . GLU B 1 266 ? -14.727 26.953 4.773 1 97.69 266 GLU B CA 1
ATOM 4159 C C . GLU B 1 266 ? -14.516 25.922 3.674 1 97.69 266 GLU B C 1
ATOM 4161 O O . GLU B 1 266 ? -15.406 25.109 3.393 1 97.69 266 GLU B O 1
ATOM 4166 N N . ILE B 1 267 ? -13.359 25.969 3.121 1 98 267 ILE B N 1
ATOM 4167 C CA . ILE B 1 267 ? -13.047 25.062 2.018 1 98 267 ILE B CA 1
ATOM 4168 C C . ILE B 1 267 ? -13.078 23.625 2.508 1 98 267 ILE B C 1
ATOM 4170 O O . ILE B 1 267 ? -13.578 22.734 1.816 1 98 267 ILE B O 1
ATOM 4174 N N . LEU B 1 268 ? -12.57 23.359 3.734 1 97.81 268 LEU B N 1
ATOM 4175 C CA . LEU B 1 268 ? -12.367 22 4.246 1 97.81 268 LEU B CA 1
ATOM 4176 C C . LEU B 1 268 ? -13.578 21.547 5.059 1 97.81 268 LEU B C 1
ATOM 4178 O O . LEU B 1 268 ? -13.656 20.391 5.457 1 97.81 268 LEU B O 1
ATOM 4182 N N . GLY B 1 269 ? -14.461 22.391 5.316 1 94.88 269 GLY B N 1
ATOM 4183 C CA . GLY B 1 269 ? -15.617 22.047 6.129 1 94.88 269 GLY B CA 1
ATOM 4184 C C . GLY B 1 269 ? -15.281 21.828 7.59 1 94.88 269 GLY B C 1
ATOM 4185 O O . GLY B 1 269 ? -15.82 20.906 8.219 1 94.88 269 GLY B O 1
ATOM 4186 N N . VAL B 1 270 ? -14.297 22.656 8.047 1 94.06 270 VAL B N 1
ATOM 4187 C CA . VAL B 1 270 ? -13.867 22.562 9.438 1 94.06 270 VAL B CA 1
ATOM 4188 C C . VAL B 1 270 ? -14.711 23.469 10.312 1 94.06 270 VAL B C 1
ATOM 4190 O O . VAL B 1 270 ? -14.859 24.672 10.016 1 94.06 270 VAL B O 1
ATOM 4193 N N . GLY B 1 271 ? -15.641 22.906 11.211 1 78.94 271 GLY B N 1
ATOM 4194 C CA . GLY B 1 271 ? -16.516 23.688 12.062 1 78.94 271 GLY B CA 1
ATOM 4195 C C . GLY B 1 271 ? -16.391 23.344 13.531 1 78.94 271 GLY B C 1
ATOM 4196 O O . GLY B 1 271 ? -15.836 22.297 13.875 1 78.94 271 GLY B O 1
#

InterPro domains:
  IPR008567 Beta-keto acid cleavage enzyme [PF05853] (4-269)
  IPR008567 Beta-keto acid cleavage enzyme [PTHR37418] (1-270)
  IPR013785 Aldolase-type TIM barrel [G3DSA:3.20.20.70] (1-270)

Radius of gyration: 24.86 Å; Cα contacts (8 Å, |Δi|>4): 1288; chains: 2; bounding box: 46×72×62 Å

Organism: Persicimonas caeni (NCBI:txid2292766)

Nearest PDB structures (foldseek):
  3c6c-assembly1_A  TM=9.441E-01  e=8.522E-27  Cupriavidus pinatubonensis JMP134
  5zmu-assembly2_D  TM=8.915E-01  e=1.517E-28  Bordetella sp. BK-52
  5zmu-assembly1_B  TM=8.877E-01  e=6.976E-28  Bordetella sp. BK-52
  5zmy-assembly3_E  TM=8.823E-01  e=1.137E-27  Bordetella sp. BK-52
  5zmy-assembly4_G  TM=8.724E-01  e=3.209E-27  Bordetella sp. BK-52

Secondary structure (DSSP, 8-state):
-PPPBPEEEE-S-SS--TTT-TT---SHHHHHHHHHHHHHHT-SEEEE-EE-TTS-EE--HHHHHHHHHHHHTT---EEEE-S---TT--HHHHTGGGGG--SEEEEE-S-EEETTEEE---HHHHHHHHHHHHHTTPEEEEEESSTHHHHHHHHHHHTTSS-SSPEEEEEE--BTB----HHHHHHHHHHSPTT-EEEEEE-GGGHHHHHHHHHHHT-EEEESTTT-SEEETTEE-S-HHHHHHHHHHHHHHTTPPBPPHHHHHHHHT--/-PPPBPEEEE-S-SS--TTT-TT---SHHHHHHHHHHHHHHT-SEEEE-EE-TTS-EE--HHHHHHHHHHHHHH---EEEE-S---TT--HHHHTGGGGG--SEEEEE-S-EEETTEEE---HHHHHHHHHHHHHTTPEEEEEESSTHHHHHHHHHHHTTSS-SSPEEEEEE--BTB----HHHHHHHHHHSPTT-EEEEEE-GGGHHHHHHHHHHHT-EEEESTTT-SEEETTEE-S-HHHHHHHHHHHHHHHTPPBPPHHHHHHHHT--

Sequence (542 aa):
MMTPLIITAAVDGAETMREHNPNVPYTPEEIAQEAVRCREAGASMVHVHGREDDGTPTQARDVFEQILNKIRERSDILVQFSTGGAVWM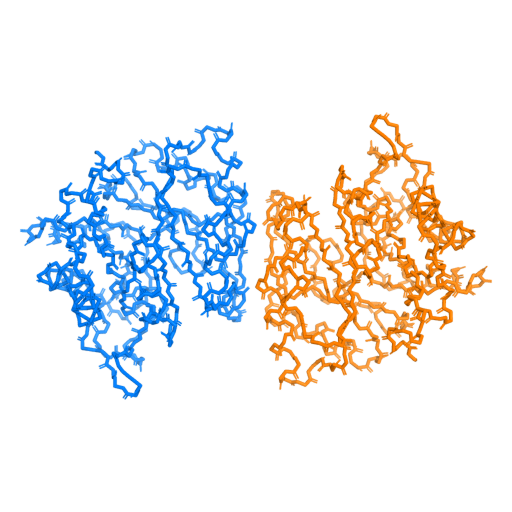SVEERIEALDLRPDMATLTTGTVNFGEDVFMNSLPMIRQIAERLQEFDITPEIEIFDTGMVDTAMRLVKEGLLEEPLHFDFVLGVPGGMGGRPENLEFLVDMIPEGSTWSVAGIGRHELPLAYKAIDMGGHVRVGLEDNIFVEKGVLAKGSWELVEKVVEYAEEQGREIATPEVAKEILGVGMMTPLIITAAVDGAETMREHNPNVPYTPEEIAQEAVRCREAGASMVHVHGREDDGTPTQARDVFEQILNKIRERSDILVQFSTGGAVWMSVEERIEALDLRPDMATLTTGTVNFGEDVFMNSLPMIRQIAERLQEFDITPEIEIFDTGMVDTAMRLVKEGLLEEPLHFDFVLGVPGGMGGRPENLEFLVDMIPEGSTWSVAGIGRHELPLAYKAIDMGGHVRVGLEDNIFVEKGVLAKGSWELVEKVVEYAEEQGREIATPEVAKEILGVG

pLDDT: mean 97.72, std 3.15, range [60.09, 99.0]

Solvent-accessible surface area (backbone atoms only — not comparable to full-atom values): 26680 Å² total; per-residue (Å²): 131,80,78,53,34,41,29,30,33,28,44,22,44,53,79,52,45,50,90,79,33,75,52,46,44,38,41,42,66,46,43,21,52,48,46,44,47,21,35,75,38,47,26,15,29,33,37,43,55,37,36,35,89,89,51,49,56,39,52,52,42,68,54,47,48,45,26,52,52,51,29,59,75,72,34,80,51,37,42,25,40,50,42,69,60,44,64,84,60,51,68,70,47,28,53,53,41,51,83,72,51,50,57,26,30,46,41,51,40,40,27,32,23,51,54,73,39,52,38,78,25,36,46,63,52,34,50,54,51,35,48,52,29,56,74,52,61,31,42,59,34,38,36,29,44,40,68,10,19,56,58,38,49,52,49,34,36,77,71,65,55,42,67,84,67,46,39,35,33,40,39,19,38,49,52,41,22,22,59,55,45,72,68,52,53,56,52,53,64,70,67,53,62,87,78,42,50,46,29,32,32,20,32,46,90,24,20,64,61,47,31,55,49,25,52,76,70,71,37,22,28,36,43,15,33,39,40,29,53,52,70,44,95,94,36,69,37,81,34,28,26,57,45,40,35,55,49,45,52,50,32,52,73,71,67,47,51,72,19,48,32,71,55,38,26,64,76,69,65,48,116,130,80,79,52,34,41,31,30,32,29,45,20,44,51,80,54,45,50,90,78,31,76,55,47,42,36,42,41,66,45,43,21,52,48,46,45,46,21,36,76,37,46,27,14,27,32,37,42,56,37,37,36,88,87,51,49,57,39,50,51,43,69,53,46,49,45,27,52,52,52,29,59,74,72,35,78,50,36,42,25,41,53,42,67,60,42,65,84,58,51,67,69,47,29,52,53,41,51,83,73,50,49,56,26,30,46,40,50,40,40,29,31,22,50,53,74,39,52,38,79,23,37,46,63,52,33,49,53,52,35,48,53,29,55,73,53,61,33,41,60,35,38,36,29,44,39,67,11,20,56,56,36,49,52,50,33,37,77,71,65,56,41,66,84,67,46,38,35,32,42,40,21,38,49,50,42,24,22,59,56,44,73,69,52,53,55,51,54,62,70,69,53,63,84,78,43,48,45,28,31,31,19,32,46,89,24,21,64,63,47,31,52,50,25,51,76,71,70,37,22,30,36,41,14,34,40,40,28,53,52,69,44,95,94,36,70,35,82,34,28,28,58,45,38,36,56,50,46,52,51,31,51,74,72,69,48,51,70,17,46,33,70,54,39,26,64,76,71,64,47,117

Foldseek 3Di:
DFQFFAEEEAFAAQPFDCVNPVLHDAALLSLLVQQLLLQVLFHQEYEYFHHDPRRHTFLDQVRVLSNVVSNVVRHPRAYEYELQTDQPDDSCRSQVNCLVPGLAYEQEQQKWDFVVGISDDDLVSSLVNLQSCVVNVHAYEYEYQEQVSLVSVVVCVVVVSDPPPHEYEYEAPGVGGHHLDLVRVVVSVVNHDPLHAYEYAYAEPSQLVNQLVCLVVSHYYYFWCNRYQACDVPHGDSTSSSVSNSSVVSCVVVPRHRDHNVSVCVSRVRD/DFQFFAEEEAFAAQPFDCVNPVLHDAALLSLLVQQLLLQVLFHQEYEYFHHDPRRHTFLDQVRVLSNVVSNVVRHPRAYEYELQTDQPDDSCRSCVNCLVPGLAYEQEQQKWDFVVGISDDDLVSSLVNLQSCVVNVHAYEYEYQEQVSLVSVVVCCVVVSDPPPHEYEYEAPGVGGHHLDLVRVVVSVVNHDPLHAYEYAYAEPSQLVNQLVCLVVSHYYYFWCNRYQACDVPHGDSTSSSVSNSSVVSCVVVVRHRDHNVSVCVSRVRD